Protein 5CCF (pdb70)

Sequence (446 aa):
KLALSPESRLAAAWDALIAQPARRWRRVAVGVNACVDVVISGVKLLQALGLSPGSGKDHAILHSRSDLEEAFLYFMGKGAAAERFFSDKETFHDIAQAASEFPGAQHYVGGNAALIGQRFAANTDLKVLLCGPIGPKLHELLDDNVFVPPESLQEEDEFHLILEYLAGEEWGPFKAPHANRFIFSHDLSNGAMNNMLEVFVSSLEEFQPDLVVLSGLHMMEGQSKELQRKRLLEVVTAISDIPTGIPVHLELASMTNRELMSSIVHQVFPAVASLGLNEQQELLFLSQSASGPHSSLSSWDGVPDVGMVSDILFWILKEHGRSENRSSDLTRIHFHTLVYHILATVDGHWANQLAAVAAGARVAGTQACATETIDTNRVSLRAPQEFTTSHLESGSRIVLNPDKPVVEWHREGITFHFTPVLVCKDPVRTVGLGDAISAEGLFYSEAR

GO terms:
  GO:0043843 ADP-specific glucokinase activity (F, IDA)
  GO:0006006 glucose metabolic process (P, IDA)

Secondary structure (DSSP, 8-state):
-PPPPHHHHHHHHHHHH----SS--SEEEEES--EEEEEEEHHHHHHHTTPPP------SSB-SHHHHHHHHHHHHHHT--EEEEB--HHHHHHHHHHHHHSTT-EEEEESHHHHHHHHHHTSTTSEEEE-S-B-HHHHHHS-TTEE--GGGB-SS--EEEEEEE-TT-EETTEE-SS-EEEEEE--HHHHTTTTHHHHHHHHHHH--SEEEEE-GGGGTTS-HHHHHHHHHHHHHHHHHSPTT--EEEE------HHHHHHHHHHTGGG-SEEEE-HHHHHHHHHHTT-TTTT--S--SSPPHHHHHHHHHHHHHHHS--TTT-----EEEEE-SSEEEEEEETTSEE-HHHHHHHHHHHHHHHHHT-SS--TTSEEE-S-SEEES-TTTT--EEE--TTS--EEEE-SSEEEEEEE-EEESS-S--TTHHHHHHHHHHHT-EE-

InterPro domains:
  IPR007666 ADP-specific phosphofructokinase/glucokinase [PF04587] (74-490)
  IPR007666 ADP-specific phosphofructokinase/glucokinase [PS51255] (52-496)
  IPR007666 ADP-specific phosphofructokinase/glucokinase [PTHR21208] (52-493)
  IPR029056 Ribokinase-like [G3DSA:3.40.1190.20] (150-493)
  IPR029056 Ribokinase-like [SSF53613] (67-491)

Solvent-accessible surface area: 19302 Å² total; per-residue (Å²): 254,171,106,124,44,61,30,21,82,2,10,63,20,0,98,93,64,20,62,72,4,96,161,136,30,169,68,0,0,0,0,4,3,0,6,0,12,0,15,7,30,0,8,112,0,0,90,59,36,67,42,90,51,42,70,33,119,62,36,90,72,0,109,38,80,59,20,0,12,41,0,0,1,73,22,0,37,112,4,33,55,13,100,48,75,0,40,58,129,121,28,15,82,74,0,1,84,34,0,18,126,56,114,71,12,97,51,64,17,0,16,21,0,0,37,1,0,49,63,1,0,61,37,115,135,3,86,0,1,0,0,0,2,0,1,86,53,0,78,126,50,6,49,140,51,9,84,8,6,98,128,1,67,63,152,92,19,20,38,24,0,16,0,79,4,125,68,35,35,108,19,57,118,32,116,1,67,110,60,45,82,0,22,0,11,31,21,100,21,6,8,14,3,74,23,3,99,37,2,47,90,18,12,156,163,27,117,10,36,0,4,0,8,0,0,1,12,66,0,51,80,78,66,148,105,47,15,125,120,24,2,103,39,2,45,73,8,27,87,111,21,98,141,75,47,10,3,0,0,5,3,20,78,11,107,47,134,92,3,0,48,39,0,15,148,52,0,0,42,19,0,17,0,0,0,0,36,23,110,4,0,11,36,6,0,64,30,54,100,3,37,13,35,120,45,99,74,34,143,63,67,8,60,1,0,27,0,0,2,0,0,20,42,2,3,81,88,45,0,101,39,167,111,92,99,1,63,0,5,0,0,0,0,13,10,142,15,0,1,0,0,0,8,25,64,70,56,27,27,46,9,65,4,0,0,0,1,0,0,59,7,4,0,16,67,3,3,73,42,175,100,27,49,47,125,60,6,21,28,117,7,44,105,82,8,51,7,4,117,114,83,127,35,61,155,31,96,19,66,19,85,116,10,14,9,84,20,117,32,118,42,3,10,0,12,0,0,2,2,0,25,6,108,80,65,100,55,64,94,14,32,21,8,4,7,0,1,12,0,1,17,25,1,8,27,169

Structure (mmCIF, N/CA/C/O backbone):
data_5CCF
#
_entry.id   5CCF
#
_cell.length_a   45.923
_cell.length_b   58.686
_cell.length_c   160.942
_cell.angle_alpha   90.00
_cell.angle_beta   90.00
_cell.angle_gamma   90.00
#
_symmetry.space_group_name_H-M   'P 21 21 21'
#
loop_
_entity.id
_entity.type
_entity.pdbx_description
1 polymer 'ADP-dependent glucokinase'
2 water water
#
loop_
_atom_site.group_PDB
_atom_site.id
_atom_site.type_symbol
_atom_site.label_atom_id
_atom_site.label_alt_id
_atom_site.label_comp_id
_atom_site.label_asym_id
_atom_site.label_entity_id
_atom_site.label_seq_id
_atom_site.pdbx_PDB_ins_code
_atom_site.Cartn_x
_atom_site.Cartn_y
_atom_site.Cartn_z
_atom_site.occupancy
_atom_site.B_iso_or_equiv
_atom_site.auth_seq_id
_atom_site.auth_comp_id
_atom_site.auth_asym_id
_atom_site.auth_atom_id
_atom_site.pdbx_PDB_model_num
ATOM 1 N N . LYS A 1 11 ? -10.939 -1.196 -57.665 1.00 60.55 48 LYS A N 1
ATOM 2 C CA . LYS A 1 11 ? -10.115 -0.833 -56.467 1.00 61.53 48 LYS A CA 1
ATOM 3 C C . LYS A 1 11 ? -9.227 0.396 -56.701 1.00 60.92 48 LYS A C 1
ATOM 4 O O . LYS A 1 11 ? -8.758 0.647 -57.818 1.00 62.33 48 LYS A O 1
ATOM 10 N N . LEU A 1 12 ? -9.023 1.158 -55.629 1.00 54.01 49 LEU A N 1
ATOM 11 C CA . LEU A 1 12 ? -8.059 2.260 -55.594 1.00 47.80 49 LEU A CA 1
ATOM 12 C C . LEU A 1 12 ? -6.815 1.772 -54.873 1.00 43.34 49 LEU A C 1
ATOM 13 O O . LEU A 1 12 ? -6.819 0.675 -54.306 1.00 36.86 49 LEU A O 1
ATOM 18 N N . ALA A 1 13 ? -5.762 2.584 -54.884 1.00 40.06 50 ALA A N 1
ATOM 19 C CA . ALA A 1 13 ? -4.500 2.222 -54.234 1.00 42.15 50 ALA A CA 1
ATOM 20 C C . ALA A 1 13 ? -4.627 2.283 -52.712 1.00 44.36 50 ALA A C 1
ATOM 21 O O . ALA A 1 13 ? -5.168 3.251 -52.167 1.00 44.02 50 ALA A O 1
ATOM 23 N N . LEU A 1 14 ? -4.130 1.245 -52.036 1.00 44.70 51 LEU A N 1
ATOM 24 C CA . LEU A 1 14 ? -4.084 1.215 -50.569 1.00 46.35 51 LEU A CA 1
ATOM 25 C C . LEU A 1 14 ? -2.906 2.044 -50.038 1.00 43.46 51 LEU A C 1
ATOM 26 O O . LEU A 1 14 ? -1.863 2.191 -50.714 1.00 44.26 51 LEU A O 1
ATOM 31 N N . SER A 1 15 ? -3.059 2.553 -48.817 1.00 37.96 52 SER A N 1
ATOM 32 C CA . SER A 1 15 ? -1.978 3.289 -48.167 1.00 38.50 52 SER A CA 1
ATOM 33 C C . SER A 1 15 ? -0.774 2.383 -47.863 1.00 37.91 52 SER A C 1
ATOM 34 O O . SER A 1 15 ? -0.938 1.164 -47.699 1.00 34.02 52 SER A O 1
ATOM 37 N N . PRO A 1 16 ? 0.435 2.972 -47.775 1.00 39.88 53 PRO A N 1
ATOM 38 C CA . PRO A 1 16 ? 1.621 2.237 -47.267 1.00 42.01 53 PRO A CA 1
ATOM 39 C C . PRO A 1 16 ? 1.361 1.479 -45.946 1.00 41.26 53 PRO A C 1
ATOM 40 O O . PRO A 1 16 ? 1.796 0.337 -45.786 1.00 42.29 53 PRO A O 1
ATOM 44 N N . GLU A 1 17 ? 0.611 2.117 -45.045 1.00 40.70 54 GLU A N 1
ATOM 45 C CA . GLU A 1 17 ? 0.245 1.559 -43.739 1.00 42.24 54 GLU A CA 1
ATOM 46 C C . GLU A 1 17 ? -0.663 0.336 -43.829 1.00 41.33 54 GLU A C 1
ATOM 47 O O . GLU A 1 17 ? -0.480 -0.620 -43.069 1.00 40.11 54 GLU A O 1
ATOM 53 N N . SER A 1 18 ? -1.650 0.374 -44.721 1.00 43.02 55 SER A N 1
ATOM 54 C CA . SER A 1 18 ? -2.532 -0.794 -44.958 1.00 46.11 55 SER A CA 1
ATOM 55 C C . SER A 1 18 ? -1.784 -1.928 -45.636 1.00 41.84 55 SER A C 1
ATOM 56 O O . SER A 1 18 ? -2.027 -3.105 -45.336 1.00 43.63 55 SER A O 1
ATOM 59 N N . ARG A 1 19 ? -0.901 -1.569 -46.563 1.00 39.68 56 ARG A N 1
ATOM 60 C CA . ARG A 1 19 ? -0.037 -2.546 -47.211 1.00 42.61 56 ARG A CA 1
ATOM 61 C C . ARG A 1 19 ? 0.871 -3.206 -46.182 1.00 40.34 56 ARG A C 1
ATOM 62 O O . ARG A 1 19 ? 0.997 -4.425 -46.149 1.00 39.34 56 ARG A O 1
ATOM 70 N N . LEU A 1 20 ? 1.465 -2.397 -45.309 1.00 43.46 57 LEU A N 1
ATOM 71 C CA . LEU A 1 20 ? 2.373 -2.922 -44.282 1.00 41.15 57 LEU A CA 1
ATOM 72 C C . LEU A 1 20 ? 1.708 -3.848 -43.252 1.00 39.20 57 LEU A C 1
ATOM 73 O O . LEU A 1 20 ? 2.277 -4.874 -42.876 1.00 36.40 57 LEU A O 1
ATOM 78 N N . ALA A 1 21 ? 0.520 -3.461 -42.795 1.00 39.54 58 ALA A N 1
ATOM 79 C CA . ALA A 1 21 ? -0.238 -4.223 -41.810 1.00 41.10 58 ALA A CA 1
ATOM 80 C C . ALA A 1 21 ? -0.772 -5.527 -42.391 1.00 41.82 58 ALA A C 1
ATOM 81 O O . ALA A 1 21 ? -0.944 -6.502 -41.660 1.00 46.16 58 ALA A O 1
ATOM 83 N N . ALA A 1 22 ? -1.040 -5.532 -43.695 1.00 41.79 59 ALA A N 1
ATOM 84 C CA . ALA A 1 22 ? -1.396 -6.755 -44.422 1.00 43.75 59 ALA A CA 1
ATOM 85 C C . ALA A 1 22 ? -0.209 -7.721 -44.548 1.00 42.87 59 ALA A C 1
ATOM 86 O O . ALA A 1 22 ? -0.393 -8.932 -44.453 1.00 38.47 59 ALA A O 1
ATOM 88 N N . ALA A 1 23 ? 0.999 -7.194 -44.761 1.00 41.59 60 ALA A N 1
ATOM 89 C CA . ALA A 1 23 ? 2.199 -8.048 -44.865 1.00 42.70 60 ALA A CA 1
ATOM 90 C C . ALA A 1 23 ? 2.589 -8.647 -43.504 1.00 46.36 60 ALA A C 1
ATOM 91 O O . ALA A 1 23 ? 3.074 -9.778 -43.424 1.00 42.35 60 ALA A O 1
ATOM 93 N N . TRP A 1 24 ? 2.381 -7.876 -42.436 1.00 45.64 61 TRP A N 1
ATOM 94 C CA . TRP A 1 24 ? 2.549 -8.396 -41.072 1.00 42.12 61 TRP A CA 1
ATOM 95 C C . TRP A 1 24 ? 1.600 -9.557 -40.804 1.00 43.40 61 TRP A C 1
ATOM 96 O O . TRP A 1 24 ? 2.047 -10.614 -40.362 1.00 43.67 61 TRP A O 1
ATOM 107 N N . ASP A 1 25 ? 0.311 -9.368 -41.085 1.00 45.19 62 ASP A N 1
ATOM 108 C CA . ASP A 1 25 ? -0.695 -10.415 -40.807 1.00 50.97 62 ASP A CA 1
ATOM 109 C C . ASP A 1 25 ? -0.401 -11.733 -41.513 1.00 47.98 62 ASP A C 1
ATOM 110 O O . ASP A 1 25 ? -0.732 -12.785 -40.984 1.00 50.79 62 ASP A O 1
ATOM 115 N N . ALA A 1 26 ? 0.233 -11.673 -42.683 1.00 46.84 63 ALA A N 1
ATOM 116 C CA . ALA A 1 26 ? 0.695 -12.885 -43.381 1.00 47.58 63 ALA A CA 1
ATOM 117 C C . ALA A 1 26 ? 1.971 -13.456 -42.779 1.00 45.93 63 ALA A C 1
ATOM 118 O O . ALA A 1 26 ? 2.118 -14.665 -42.708 1.00 44.72 63 ALA A O 1
ATOM 120 N N . LEU A 1 27 ? 2.907 -12.590 -42.390 1.00 45.03 64 LEU A N 1
ATOM 121 C CA . LEU A 1 27 ? 4.203 -13.016 -41.839 1.00 44.16 64 LEU A CA 1
ATOM 122 C C . LEU A 1 27 ? 4.139 -13.563 -40.406 1.00 40.55 64 LEU A C 1
ATOM 123 O O . LEU A 1 27 ? 4.907 -14.450 -40.056 1.00 38.22 64 LEU A O 1
ATOM 128 N N . ILE A 1 28 ? 3.280 -12.986 -39.568 1.00 39.51 65 ILE A N 1
ATOM 129 C CA . ILE A 1 28 ? 3.283 -13.282 -38.131 1.00 36.97 65 ILE A CA 1
ATOM 130 C C . ILE A 1 28 ? 2.595 -14.630 -37.825 1.00 41.30 65 ILE A C 1
ATOM 131 O O . ILE A 1 28 ? 1.424 -14.849 -38.188 1.00 36.59 65 ILE A O 1
ATOM 136 N N . ALA A 1 29 ? 3.344 -15.502 -37.139 1.00 40.00 66 ALA A N 1
ATOM 137 C CA . ALA A 1 29 ? 2.829 -16.764 -36.621 1.00 41.12 66 ALA A CA 1
ATOM 138 C C . ALA A 1 29 ? 3.662 -17.218 -35.415 1.00 40.85 66 ALA A C 1
ATOM 139 O O . ALA A 1 29 ? 4.887 -16.988 -35.369 1.00 43.29 66 ALA A O 1
ATOM 141 N N . GLN A 1 30 ? 3.006 -17.855 -34.439 1.00 38.01 67 GLN A N 1
ATOM 142 C CA . GLN A 1 30 ? 3.692 -18.371 -33.238 1.00 38.92 67 GLN A CA 1
ATOM 143 C C . GLN A 1 30 ? 4.819 -19.335 -33.606 1.00 36.64 67 GLN A C 1
ATOM 144 O O . GLN A 1 30 ? 4.776 -19.948 -34.665 1.00 36.91 67 GLN A O 1
ATOM 150 N N . PRO A 1 31 ? 5.846 -19.453 -32.746 1.00 36.05 68 PRO A N 1
ATOM 151 C CA . PRO A 1 31 ? 6.906 -20.407 -33.055 1.00 38.96 68 PRO A CA 1
ATOM 152 C C . PRO A 1 31 ? 6.439 -21.860 -32.924 1.00 39.73 68 PRO A C 1
ATOM 153 O O . PRO A 1 31 ? 5.362 -22.133 -32.359 1.00 34.17 68 PRO A O 1
ATOM 157 N N . ALA A 1 32 ? 7.273 -22.755 -33.456 1.00 43.86 69 ALA A N 1
ATOM 158 C CA . ALA A 1 32 ? 7.011 -24.201 -33.540 1.00 44.36 69 ALA A CA 1
ATOM 159 C C . ALA A 1 32 ? 6.923 -24.847 -32.167 1.00 46.07 69 ALA A C 1
ATOM 160 O O . ALA A 1 32 ? 6.051 -25.687 -31.921 1.00 49.40 69 ALA A O 1
ATOM 162 N N . ARG A 1 33 ? 7.858 -24.461 -31.299 1.00 46.26 70 ARG A N 1
ATOM 163 C CA . ARG A 1 33 ? 7.876 -24.863 -29.901 1.00 44.23 70 ARG A CA 1
ATOM 164 C C . ARG A 1 33 ? 7.496 -23.641 -29.061 1.00 41.27 70 ARG A C 1
ATOM 165 O O . ARG A 1 33 ? 8.145 -22.602 -29.186 1.00 41.31 70 ARG A O 1
ATOM 173 N N . ARG A 1 34 ? 6.446 -23.761 -28.239 1.00 37.10 71 ARG A N 1
ATOM 174 C CA . ARG A 1 34 ? 5.922 -22.639 -27.423 1.00 37.14 71 ARG A CA 1
ATOM 175 C C . ARG A 1 34 ? 6.223 -22.775 -25.937 1.00 35.39 71 ARG A C 1
ATOM 176 O O . ARG A 1 34 ? 6.185 -23.880 -25.367 1.00 36.43 71 ARG A O 1
ATOM 184 N N . TRP A 1 35 ? 6.471 -21.632 -25.302 1.00 31.32 72 TRP A N 1
ATOM 185 C CA . TRP A 1 35 ? 6.582 -21.545 -23.839 1.00 28.59 72 TRP A CA 1
ATOM 186 C C . TRP A 1 35 ? 5.274 -22.046 -23.218 1.00 27.51 72 TRP A C 1
ATOM 187 O O . TRP A 1 35 ? 4.214 -21.860 -23.790 1.00 26.45 72 TRP A O 1
ATOM 198 N N . ARG A 1 36 ? 5.371 -22.717 -22.079 1.00 30.76 73 ARG A N 1
ATOM 199 C CA . ARG A 1 36 ? 4.202 -23.048 -21.260 1.00 33.60 73 ARG A CA 1
ATOM 200 C C . ARG A 1 36 ? 4.048 -22.104 -20.066 1.00 31.05 73 ARG A C 1
ATOM 201 O O . ARG A 1 36 ? 2.932 -21.803 -19.651 1.00 29.68 73 ARG A O 1
ATOM 209 N N . ARG A 1 37 ? 5.177 -21.711 -19.475 1.00 29.89 74 ARG A N 1
ATOM 210 C CA . ARG A 1 37 ? 5.193 -21.006 -18.195 1.00 29.92 74 ARG A CA 1
ATOM 211 C C . ARG A 1 37 ? 6.287 -19.938 -18.198 1.00 29.54 74 ARG A C 1
ATOM 212 O O . ARG A 1 37 ? 7.455 -20.226 -18.494 1.00 30.49 74 ARG A O 1
ATOM 220 N N . VAL A 1 38 ? 5.911 -18.708 -17.870 1.00 29.07 75 VAL A N 1
ATOM 221 C CA . VAL A 1 38 ? 6.858 -17.603 -17.802 1.00 27.31 75 VAL A CA 1
ATOM 222 C C . VAL A 1 38 ? 6.754 -16.981 -16.405 1.00 25.99 75 VAL A C 1
ATOM 223 O O . VAL A 1 38 ? 5.648 -16.796 -15.888 1.00 25.64 75 VAL A O 1
ATOM 227 N N . ALA A 1 39 ? 7.901 -16.716 -15.776 1.00 24.53 76 ALA A N 1
ATOM 228 C CA . ALA A 1 39 ? 7.935 -15.985 -14.495 1.00 23.76 76 ALA A CA 1
ATOM 229 C C . ALA A 1 39 ? 8.513 -14.588 -14.695 1.00 22.92 76 ALA A C 1
ATOM 230 O O . ALA A 1 39 ? 9.546 -14.420 -15.382 1.00 22.53 76 ALA A O 1
ATOM 232 N N . VAL A 1 40 ? 7.855 -13.606 -14.077 1.00 22.21 77 VAL A N 1
ATOM 233 C CA . VAL A 1 40 ? 8.160 -12.176 -14.287 1.00 20.85 77 VAL A CA 1
ATOM 234 C C . VAL A 1 40 ? 8.222 -11.459 -12.946 1.00 20.00 77 VAL A C 1
ATOM 235 O O . VAL A 1 40 ? 7.402 -11.709 -12.060 1.00 18.94 77 VAL A O 1
ATOM 239 N N . GLY A 1 41 ? 9.241 -10.617 -12.781 1.00 20.28 78 GLY A N 1
ATOM 240 C CA . GLY A 1 41 ? 9.347 -9.739 -11.621 1.00 21.24 78 GLY A CA 1
ATOM 241 C C . GLY A 1 41 ? 10.379 -8.653 -11.869 1.00 22.01 78 GLY A C 1
ATOM 242 O O . GLY A 1 41 ? 11.070 -8.703 -12.872 1.00 23.03 78 GLY A O 1
ATOM 243 N N . VAL A 1 42 ? 10.502 -7.651 -11.002 1.00 23.53 79 VAL A N 1
ATOM 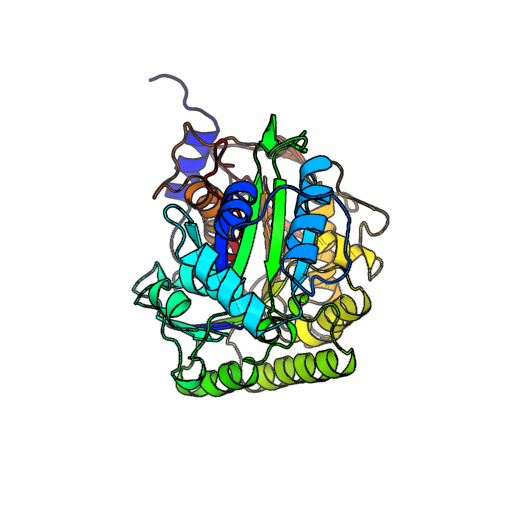244 C CA . VAL A 1 42 ? 9.756 -7.520 -9.744 1.00 23.32 79 VAL A CA 1
ATOM 245 C C . VAL A 1 42 ? 9.076 -6.161 -9.500 1.00 22.96 79 VAL A C 1
ATOM 246 O O . VAL A 1 42 ? 8.502 -5.951 -8.443 1.00 22.82 79 VAL A O 1
ATOM 250 N N . ASN A 1 43 ? 9.122 -5.233 -10.447 1.00 22.31 80 ASN A N 1
ATOM 251 C CA . ASN A 1 43 ? 8.477 -3.942 -10.197 1.00 22.17 80 ASN A CA 1
ATOM 252 C C . ASN A 1 43 ? 7.023 -3.892 -10.655 1.00 20.78 80 ASN A C 1
ATOM 253 O O . ASN A 1 43 ? 6.670 -4.412 -11.706 1.00 21.94 80 ASN A O 1
ATOM 258 N N . ALA A 1 44 ? 6.194 -3.278 -9.818 1.00 19.82 81 ALA A N 1
ATOM 259 C CA . ALA A 1 44 ? 4.763 -3.249 -10.000 1.00 19.36 81 ALA A CA 1
ATOM 260 C C . ALA A 1 44 ? 4.113 -2.167 -9.123 1.00 18.16 81 ALA A C 1
ATOM 261 O O . ALA A 1 44 ? 4.523 -1.936 -7.994 1.00 18.31 81 ALA A O 1
ATOM 263 N N . CYS A 1 45 ? 3.095 -1.513 -9.651 1.00 18.08 82 CYS A N 1
ATOM 264 C CA . CYS A 1 45 ? 2.394 -0.452 -8.925 1.00 17.52 82 CYS A CA 1
ATOM 265 C C . CYS A 1 45 ? 1.065 -0.176 -9.581 1.00 17.04 82 CYS A C 1
ATOM 266 O O . CYS A 1 45 ? 0.730 -0.796 -10.578 1.00 16.28 82 CYS A O 1
ATOM 269 N N . VAL A 1 46 ? 0.306 0.762 -9.014 1.00 17.84 83 VAL A N 1
ATOM 270 C CA . VAL A 1 46 ? -0.914 1.254 -9.642 1.00 18.02 83 VAL A CA 1
ATOM 271 C C . VAL A 1 46 ? -0.720 2.730 -9.978 1.00 18.28 83 VAL A C 1
ATOM 272 O O . VAL A 1 46 ? -0.457 3.543 -9.093 1.00 18.19 83 VAL A O 1
ATOM 276 N N . ASP A 1 47 ? -0.844 3.057 -11.265 1.00 18.25 84 ASP A N 1
ATOM 277 C CA . ASP A 1 47 ? -0.830 4.421 -11.728 1.00 18.34 84 ASP A CA 1
ATOM 278 C C . ASP A 1 47 ? -2.252 4.942 -11.671 1.00 19.39 84 ASP A C 1
ATOM 279 O O . ASP A 1 47 ? -3.180 4.319 -12.214 1.00 19.05 84 ASP A O 1
ATOM 284 N N . VAL A 1 48 ? -2.405 6.090 -11.017 1.00 19.40 85 VAL A N 1
ATOM 285 C CA . VAL A 1 48 ? -3.666 6.786 -10.929 1.00 19.23 85 VAL A CA 1
ATOM 286 C C . VAL A 1 48 ? -3.473 8.088 -11.693 1.00 19.81 85 VAL A C 1
ATOM 287 O O . VAL A 1 48 ? -2.665 8.925 -11.277 1.00 19.22 85 VAL A O 1
ATOM 291 N N . VAL A 1 49 ? -4.201 8.248 -12.801 1.00 20.17 86 VAL A N 1
ATOM 292 C CA . VAL A 1 49 ? -4.076 9.429 -13.656 1.00 20.30 86 VAL A CA 1
ATOM 293 C C . VAL A 1 49 ? -5.289 10.306 -13.368 1.00 20.19 86 VAL A C 1
ATOM 294 O O . VAL A 1 49 ? -6.424 9.850 -13.460 1.00 19.93 86 VAL A O 1
ATOM 298 N N . ILE A 1 50 ? -5.025 11.559 -13.019 1.00 19.54 87 ILE A N 1
ATOM 299 C CA . ILE A 1 50 ? -6.038 12.466 -12.484 1.00 19.35 87 ILE A CA 1
ATOM 300 C C . ILE A 1 50 ? -5.663 13.886 -12.850 1.00 18.76 87 ILE A C 1
ATOM 301 O O . ILE A 1 50 ? -4.469 14.214 -12.911 1.00 18.04 87 ILE A O 1
ATOM 306 N N . SER A 1 51 ? -6.664 14.737 -13.071 1.00 19.22 88 SER A N 1
ATOM 307 C CA . SER A 1 51 ? -6.414 16.189 -13.202 1.00 18.93 88 SER A CA 1
ATOM 308 C C . SER A 1 51 ? -5.837 16.713 -11.895 1.00 18.43 88 SER A C 1
ATOM 309 O O . SER A 1 51 ? -6.447 16.580 -10.823 1.00 18.83 88 SER A O 1
ATOM 312 N N . GLY A 1 52 ? -4.661 17.312 -11.977 1.00 18.11 89 GLY A N 1
ATOM 313 C CA . GLY A 1 52 ? -4.006 17.834 -10.797 1.00 17.94 89 GLY A CA 1
ATOM 314 C C . GLY A 1 52 ? -4.790 18.933 -10.094 1.00 17.81 89 GLY A C 1
ATOM 315 O O . GLY A 1 52 ? -4.914 18.908 -8.874 1.00 16.97 89 GLY A O 1
ATOM 316 N N . VAL A 1 53 ? -5.304 19.887 -10.864 1.00 18.64 90 VAL A N 1
ATOM 317 C CA . VAL A 1 53 ? -6.125 20.974 -10.308 1.00 19.39 90 VAL A CA 1
ATOM 318 C C . VAL A 1 53 ? -7.343 20.376 -9.580 1.00 19.93 90 VAL A C 1
ATOM 319 O O . VAL A 1 53 ? -7.606 20.710 -8.427 1.00 19.76 90 VAL A O 1
ATOM 323 N N . LYS A 1 54 ? -8.036 19.438 -10.217 1.00 20.96 91 LYS A N 1
ATOM 324 C CA . LYS A 1 54 ? -9.193 18.803 -9.581 1.00 20.69 91 LYS A CA 1
ATOM 325 C C . LYS A 1 54 ? -8.847 18.102 -8.274 1.00 18.83 91 LYS A C 1
ATOM 326 O O . LYS A 1 54 ? -9.577 18.243 -7.293 1.00 17.85 91 LYS A O 1
ATOM 332 N N . LEU A 1 55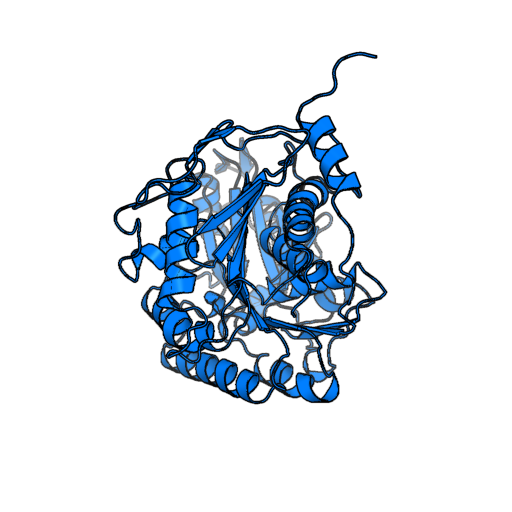 ? -7.694 17.425 -8.227 1.00 18.09 92 LEU A N 1
ATOM 333 C CA . LEU A 1 55 ? -7.312 16.700 -7.016 1.00 17.49 92 LEU A CA 1
ATOM 334 C C . LEU A 1 55 ? -7.056 17.661 -5.891 1.00 16.78 92 LEU A C 1
ATOM 335 O O . LEU A 1 55 ? -7.556 17.511 -4.801 1.00 16.56 92 LEU A O 1
ATOM 340 N N . LEU A 1 56 ? -6.267 18.673 -6.174 1.00 16.61 93 LEU A N 1
ATOM 341 C CA . LEU A 1 56 ? -5.919 19.638 -5.160 1.00 16.35 93 LEU A CA 1
ATOM 342 C C . LEU A 1 56 ? -7.191 20.338 -4.655 1.00 16.56 93 LEU A C 1
ATOM 343 O O . LEU A 1 56 ? -7.393 20.508 -3.435 1.00 15.87 93 LEU A O 1
ATOM 348 N N . GLN A 1 57 ? -8.066 20.701 -5.585 1.00 17.22 94 GLN A N 1
ATOM 349 C CA . GLN A 1 57 ? -9.352 21.274 -5.189 1.00 18.44 94 GLN A CA 1
ATOM 350 C C . GLN A 1 57 ? -10.092 20.279 -4.307 1.00 17.97 94 GLN A C 1
ATOM 351 O O . GLN A 1 57 ? -10.588 20.650 -3.267 1.00 18.03 94 GLN A O 1
ATOM 357 N N . ALA A 1 58 ? -10.072 19.001 -4.692 1.00 17.95 95 ALA A N 1
ATOM 358 C CA . ALA A 1 58 ? -10.764 17.954 -3.941 1.00 18.12 95 ALA A CA 1
ATOM 359 C C . ALA A 1 58 ? -10.195 17.722 -2.546 1.00 18.48 95 ALA A C 1
ATOM 360 O O . ALA A 1 58 ? -10.907 17.242 -1.692 1.00 18.60 95 ALA A O 1
ATOM 362 N N . LEU A 1 59 ? -8.925 18.082 -2.315 1.00 18.03 96 LEU A N 1
ATOM 363 C CA . LEU A 1 59 ? -8.325 18.053 -0.983 1.00 18.21 96 LEU A CA 1
ATOM 364 C C . LEU A 1 59 ? -8.709 19.264 -0.141 1.00 18.32 96 LEU A C 1
ATOM 365 O O . LEU A 1 59 ? -8.340 19.358 1.017 1.00 18.80 96 LEU A O 1
ATOM 370 N N . GLY A 1 60 ? -9.476 20.183 -0.708 1.00 18.68 97 GLY A N 1
ATOM 371 C CA . GLY A 1 60 ? -9.912 21.373 -0.003 1.00 19.05 97 GLY A CA 1
ATOM 372 C C . GLY A 1 60 ? -8.883 22.491 -0.028 1.00 18.39 97 GLY A C 1
ATOM 373 O O . GLY A 1 60 ? -8.865 23.329 0.857 1.00 19.04 97 GLY A O 1
ATOM 374 N N . LEU A 1 61 ? -8.065 22.544 -1.065 1.00 18.54 98 LEU A N 1
ATOM 375 C CA . LEU A 1 61 ? -6.972 23.525 -1.129 1.00 19.31 98 LEU A CA 1
ATOM 376 C C . LEU A 1 61 ? -7.371 24.704 -2.005 1.00 20.86 98 LEU A C 1
ATOM 377 O O . LEU A 1 61 ? -7.908 24.497 -3.086 1.00 20.85 98 LEU A O 1
ATOM 382 N N . SER A 1 62 ? -7.115 25.924 -1.534 1.00 22.21 99 SER A N 1
ATOM 383 C CA . SER A 1 62 ? -7.245 27.123 -2.358 1.00 23.67 99 SER A CA 1
ATOM 384 C C . SER A 1 62 ? -5.912 27.329 -3.064 1.00 25.31 99 SER A C 1
ATOM 385 O O . SER A 1 62 ? -4.890 26.811 -2.594 1.00 26.71 99 SER A O 1
ATOM 388 N N . PRO A 1 63 ? -5.905 28.057 -4.201 1.00 26.09 100 PRO A N 1
ATOM 389 C CA . PRO A 1 63 ? -4.627 28.215 -4.909 1.00 25.36 100 PRO A CA 1
ATOM 390 C C . PRO A 1 63 ? -3.647 29.085 -4.128 1.00 25.06 100 PRO A C 1
ATOM 391 O O . PRO A 1 63 ? -3.987 30.190 -3.722 1.00 25.52 100 PRO A O 1
ATOM 395 N N . GLY A 1 64 ? -2.452 28.567 -3.885 1.00 24.81 101 GLY A N 1
ATOM 396 C CA . GLY A 1 64 ? -1.412 29.311 -3.170 1.00 26.68 101 GLY A CA 1
ATOM 397 C C . GLY A 1 64 ? -0.420 29.909 -4.151 1.00 28.19 101 GLY A C 1
ATOM 398 O O . GLY A 1 64 ? -0.818 30.620 -5.062 1.00 29.02 101 GLY A O 1
ATOM 399 N N . SER A 1 65 ? 0.867 29.623 -3.947 1.00 28.95 102 SER A N 1
ATOM 400 C CA . SER A 1 65 ? 1.952 30.095 -4.805 1.00 26.50 102 SER A CA 1
ATOM 401 C C . SER A 1 65 ? 2.636 28.939 -5.431 1.00 25.28 102 SER A C 1
ATOM 402 O O . SER A 1 65 ? 2.697 27.842 -4.840 1.00 27.95 102 SER A O 1
ATOM 405 N N . GLY A 1 66 ? 3.192 29.168 -6.613 1.00 23.00 103 GLY A N 1
ATOM 406 C CA . GLY A 1 66 ? 4.044 28.179 -7.243 1.00 23.04 103 GLY A CA 1
ATOM 407 C C . GLY A 1 66 ? 5.397 28.277 -6.550 1.00 22.32 103 GLY A C 1
ATOM 408 O O . GLY A 1 66 ? 5.953 29.388 -6.390 1.00 20.67 103 GLY A O 1
ATOM 409 N N . LYS A 1 67 ? 5.919 27.136 -6.117 1.00 19.20 104 LYS A N 1
ATOM 410 C CA . LYS A 1 67 ? 7.215 27.086 -5.465 1.00 18.45 104 LYS A CA 1
ATOM 411 C C . LYS A 1 67 ? 7.743 25.666 -5.468 1.00 18.43 104 LYS A C 1
ATOM 412 O O . LYS A 1 67 ? 7.067 24.763 -4.991 1.00 16.44 104 LYS A O 1
ATOM 418 N N . ASP A 1 68 ? 8.961 25.484 -5.964 1.00 18.46 105 ASP A N 1
ATOM 419 C CA . ASP A 1 68 ? 9.538 24.145 -6.063 1.00 19.02 105 ASP A CA 1
ATOM 420 C C . ASP A 1 68 ? 9.918 23.655 -4.679 1.00 18.46 105 ASP A C 1
ATOM 421 O O . ASP A 1 68 ? 10.256 24.451 -3.817 1.00 18.38 105 ASP A O 1
ATOM 426 N N . HIS A 1 69 ? 9.804 22.337 -4.484 1.00 18.76 106 HIS A N 1
ATOM 427 C CA . HIS A 1 69 ? 10.283 21.646 -3.297 1.00 17.97 106 HIS A CA 1
ATOM 428 C C . HIS A 1 69 ? 10.944 20.358 -3.720 1.00 18.10 106 HIS A C 1
ATOM 429 O O . HIS A 1 69 ? 10.329 19.547 -4.412 1.00 17.28 106 HIS A O 1
ATOM 436 N N . ALA A 1 70 ? 12.191 20.165 -3.287 1.00 18.57 107 ALA A N 1
ATOM 437 C CA . ALA A 1 70 ? 12.946 18.937 -3.602 1.00 18.80 107 ALA A CA 1
ATOM 438 C C . ALA A 1 70 ? 12.282 17.628 -3.124 1.00 18.07 107 ALA A C 1
ATOM 439 O O . ALA A 1 70 ? 12.286 16.643 -3.842 1.00 19.43 107 ALA A O 1
ATOM 441 N N . ILE A 1 71 ? 11.757 17.635 -1.900 1.00 17.70 108 ILE A N 1
ATOM 442 C CA . ILE A 1 71 ? 10.955 16.559 -1.343 1.00 16.76 108 ILE A CA 1
ATOM 443 C C . ILE A 1 71 ? 9.598 17.173 -0.930 1.00 16.40 108 ILE A C 1
ATOM 444 O O . ILE A 1 71 ? 9.544 18.283 -0.423 1.00 16.10 108 ILE A O 1
ATOM 449 N N . LEU A 1 72 ? 8.509 16.437 -1.147 1.00 15.70 109 LEU A N 1
ATOM 450 C CA . LEU A 1 72 ? 7.181 16.867 -0.671 1.00 15.24 109 LEU A CA 1
ATOM 451 C C . LEU A 1 72 ? 6.919 16.251 0.689 1.00 15.18 109 LEU A C 1
ATOM 452 O O . LEU A 1 72 ? 6.781 15.049 0.804 1.00 15.48 109 LEU A O 1
ATOM 457 N N . HIS A 1 73 ? 6.853 17.067 1.724 1.00 15.38 110 HIS A N 1
ATOM 458 C CA . HIS A 1 73 ? 6.550 16.580 3.065 1.00 16.05 110 HIS A CA 1
ATOM 459 C C . HIS A 1 73 ? 5.082 16.701 3.438 1.00 16.70 110 HIS A C 1
ATOM 460 O O . HIS A 1 73 ? 4.675 16.150 4.447 1.00 17.21 110 HIS A O 1
ATOM 467 N N . SER A 1 74 ? 4.297 17.404 2.623 1.00 17.04 111 SER A N 1
ATOM 468 C CA . SER A 1 74 ? 2.980 17.879 3.033 1.00 17.09 111 SER A CA 1
ATOM 469 C C . SER A 1 74 ? 2.111 18.218 1.842 1.00 17.15 111 SER A C 1
ATOM 470 O O . SER A 1 74 ? 2.609 18.351 0.717 1.00 16.09 111 SER A O 1
ATOM 473 N N . ARG A 1 75 ? 0.802 18.318 2.096 1.00 18.41 112 ARG A N 1
ATOM 474 C CA . ARG A 1 75 ? -0.149 18.865 1.105 1.00 19.65 112 ARG A CA 1
ATOM 475 C C . ARG A 1 75 ? 0.274 20.240 0.547 1.00 17.14 112 ARG A C 1
ATOM 476 O O . ARG A 1 75 ? 0.139 20.503 -0.655 1.00 16.27 112 ARG A O 1
ATOM 484 N N . SER A 1 76 ? 0.790 21.083 1.422 1.00 16.24 113 SER A N 1
ATOM 485 C CA . SER A 1 76 ? 1.339 22.419 1.032 1.00 15.98 113 SER A CA 1
ATOM 486 C C . SER A 1 76 ? 2.445 22.260 0.001 1.00 15.45 113 SER A C 1
ATOM 487 O O . SER A 1 76 ? 2.365 22.829 -1.100 1.00 15.03 113 SER A O 1
ATOM 490 N N . ASP A 1 77 ? 3.441 21.433 0.339 1.00 15.06 114 ASP A N 1
ATOM 491 C CA . ASP A 1 77 ? 4.559 21.191 -0.548 1.00 14.90 114 ASP A CA 1
ATOM 492 C C . ASP A 1 77 ? 4.067 20.690 -1.886 1.00 14.55 114 ASP A C 1
ATOM 493 O O . ASP A 1 77 ? 4.531 21.149 -2.915 1.00 14.42 114 ASP A O 1
ATOM 498 N N . LEU A 1 78 ? 3.130 19.738 -1.865 1.00 14.56 115 LEU A N 1
ATOM 499 C CA . LEU A 1 78 ? 2.554 19.176 -3.089 1.00 14.22 115 LEU A CA 1
ATOM 500 C C . LEU A 1 78 ? 1.908 20.276 -3.919 1.00 14.13 115 LEU A C 1
ATOM 501 O O . LEU A 1 78 ? 2.174 20.428 -5.098 1.00 13.77 115 LEU A O 1
ATOM 506 N N . GLU A 1 79 ? 1.013 21.024 -3.299 1.00 14.87 116 GLU A N 1
ATOM 507 C CA . GLU A 1 79 ? 0.350 22.114 -4.016 1.00 15.77 116 GLU A CA 1
ATOM 508 C C . GLU A 1 79 ? 1.369 23.082 -4.619 1.00 15.59 116 GLU A C 1
ATOM 509 O O . GLU A 1 79 ? 1.317 23.410 -5.802 1.00 15.30 116 GLU A O 1
ATOM 515 N N . GLU A 1 80 ? 2.306 23.509 -3.790 1.00 15.77 117 GLU A N 1
ATOM 516 C CA . GLU A 1 80 ? 3.317 24.497 -4.224 1.00 15.94 117 GLU A CA 1
ATOM 517 C C . GLU A 1 80 ? 4.221 24.023 -5.366 1.00 15.50 117 GLU A C 1
ATOM 518 O O . GLU A 1 80 ? 4.399 24.753 -6.326 1.00 15.18 117 GLU A O 1
ATOM 524 N N . ALA A 1 81 ? 4.734 22.787 -5.310 1.00 15.03 118 ALA A N 1
ATOM 525 C CA . ALA A 1 81 ? 5.524 22.263 -6.424 1.00 15.04 118 ALA A CA 1
ATOM 526 C C . ALA A 1 81 ? 4.687 21.998 -7.653 1.00 15.49 118 ALA A C 1
ATOM 527 O O . ALA A 1 81 ? 5.125 22.267 -8.765 1.00 15.47 118 ALA A O 1
ATOM 529 N N . PHE A 1 82 ? 3.469 21.471 -7.477 1.00 16.19 119 PHE A N 1
ATOM 530 C CA . PHE A 1 82 ? 2.571 21.262 -8.624 1.00 16.31 119 PHE A CA 1
ATOM 531 C C . PHE A 1 82 ? 2.324 22.582 -9.358 1.00 17.27 119 PHE A C 1
ATOM 532 O O . PHE A 1 82 ? 2.452 22.683 -10.584 1.00 18.39 119 PHE A O 1
ATOM 540 N N . LEU A 1 83 ? 1.949 23.597 -8.613 1.00 18.00 120 LEU A N 1
ATOM 541 C CA . LEU A 1 83 ? 1.685 24.918 -9.223 1.00 19.17 120 LEU A CA 1
ATOM 542 C C . LEU A 1 83 ? 2.924 25.449 -9.951 1.00 19.54 120 LEU A C 1
ATOM 543 O O . LEU A 1 83 ? 2.805 25.994 -11.042 1.00 19.83 120 LEU A O 1
ATOM 548 N N . TYR A 1 84 ? 4.106 25.223 -9.373 1.00 19.85 121 TYR A N 1
ATOM 549 C CA . TYR A 1 84 ? 5.377 25.630 -9.990 1.00 20.90 121 TYR A CA 1
ATOM 550 C C . TYR A 1 84 ? 5.564 25.003 -11.373 1.00 21.63 121 TYR A C 1
ATOM 551 O O . TYR A 1 84 ? 5.850 25.695 -12.332 1.00 21.63 121 TYR A O 1
ATOM 560 N N . PHE A 1 85 ? 5.392 23.683 -11.471 1.00 22.25 122 PHE A N 1
ATOM 561 C CA . PHE A 1 85 ? 5.550 22.991 -12.749 1.00 21.61 122 PHE A CA 1
ATOM 562 C C . PHE A 1 85 ? 4.381 23.231 -13.700 1.00 22.04 122 PHE A C 1
ATOM 563 O O . PHE A 1 85 ? 4.585 23.347 -14.906 1.00 21.93 122 PHE A O 1
ATOM 571 N N . MET A 1 86 ? 3.168 23.334 -13.167 1.00 23.03 123 MET A N 1
ATOM 572 C CA . MET A 1 86 ? 1.985 23.687 -13.991 1.00 24.12 123 MET A CA 1
ATOM 573 C C . MET A 1 86 ? 2.197 25.042 -14.673 1.00 23.82 123 MET A C 1
ATOM 574 O O . MET A 1 86 ? 1.848 25.214 -15.836 1.00 24.79 123 MET A O 1
ATOM 579 N N . GLY A 1 87 ? 2.800 25.981 -13.954 1.00 24.06 124 GLY A N 1
ATOM 580 C CA . GLY A 1 87 ? 3.134 27.301 -14.516 1.00 25.29 124 GLY A CA 1
ATOM 581 C C . GLY A 1 87 ? 4.145 27.233 -15.644 1.00 26.61 124 GLY A C 1
ATOM 582 O O . GLY A 1 87 ? 4.081 28.017 -16.572 1.00 29.01 124 GLY A O 1
ATOM 583 N N . LYS A 1 88 ? 5.081 26.287 -15.560 1.00 27.20 125 LYS A N 1
ATOM 584 C CA . LYS A 1 88 ? 6.057 26.077 -16.620 1.00 27.26 125 LYS A CA 1
ATOM 585 C C . LYS A 1 88 ? 5.554 25.186 -17.750 1.00 26.80 125 LYS A C 1
ATOM 586 O O . LYS A 1 88 ? 6.147 25.183 -18.822 1.00 27.31 125 LYS A O 1
ATOM 592 N N . GLY A 1 89 ? 4.464 24.446 -17.528 1.00 26.79 126 GLY A N 1
ATOM 593 C CA . GLY A 1 89 ? 4.007 23.422 -18.466 1.00 25.02 126 GLY A CA 1
ATOM 594 C C . GLY A 1 89 ? 5.015 22.281 -18.544 1.00 24.42 126 GLY A C 1
ATOM 595 O O . GLY A 1 89 ? 5.128 21.639 -19.586 1.00 24.29 126 GLY A O 1
ATOM 596 N N . ALA A 1 90 ? 5.727 22.023 -17.439 1.00 23.33 127 ALA A N 1
ATOM 597 C CA . ALA A 1 90 ? 6.875 21.103 -17.424 1.00 23.25 127 ALA A CA 1
ATOM 598 C C . ALA A 1 90 ? 6.624 19.836 -16.603 1.00 23.61 127 ALA A C 1
ATOM 599 O O . ALA A 1 90 ? 5.817 19.809 -15.688 1.00 23.79 127 ALA A O 1
ATOM 601 N N . ALA A 1 91 ? 7.354 18.788 -16.955 1.00 24.36 128 ALA A N 1
ATOM 602 C CA . ALA A 1 91 ? 7.275 17.523 -16.282 1.00 23.70 128 ALA A CA 1
ATOM 603 C C . ALA A 1 91 ? 8.097 17.584 -15.014 1.00 24.60 128 ALA A C 1
ATOM 604 O O . ALA A 1 91 ? 9.131 18.238 -14.963 1.00 27.28 128 ALA A O 1
ATOM 606 N N . ALA A 1 92 ? 7.638 16.883 -13.987 1.00 24.38 129 ALA A N 1
ATOM 607 C CA . ALA A 1 92 ? 8.469 16.605 -12.830 1.00 23.92 129 ALA A CA 1
ATOM 608 C C . ALA A 1 92 ? 7.989 15.375 -12.101 1.00 22.42 129 ALA A C 1
ATOM 609 O O . ALA A 1 92 ? 6.863 14.903 -12.290 1.00 21.20 129 ALA A O 1
ATOM 611 N N . GLU A 1 93 ? 8.868 14.879 -11.247 1.00 21.92 130 GLU A N 1
ATOM 612 C CA . GLU A 1 93 ? 8.548 13.790 -10.380 1.00 21.63 130 GLU A CA 1
ATOM 613 C C . GLU A 1 93 ? 9.155 14.002 -9.004 1.00 20.15 130 GLU A C 1
ATOM 614 O O . GLU A 1 93 ? 10.277 14.507 -8.878 1.00 20.30 130 GLU A O 1
ATOM 620 N N . ARG A 1 94 ? 8.393 13.635 -7.975 1.00 18.48 131 ARG A N 1
ATOM 621 C CA . ARG A 1 94 ? 8.800 13.825 -6.605 1.00 17.40 131 ARG A CA 1
ATOM 622 C C . ARG A 1 94 ? 8.491 12.611 -5.728 1.00 17.97 131 ARG A C 1
ATOM 623 O O . ARG A 1 94 ? 7.630 11.785 -6.037 1.00 19.04 131 ARG A O 1
ATOM 631 N N . PHE A 1 95 ? 9.230 12.524 -4.633 1.00 16.91 132 PHE A N 1
ATOM 632 C CA . PHE A 1 95 ? 8.944 11.637 -3.525 1.00 16.60 132 PHE A CA 1
ATOM 633 C C . PHE A 1 95 ? 8.152 12.432 -2.492 1.00 16.31 132 PHE A C 1
ATOM 634 O O . PHE A 1 95 ? 8.466 13.591 -2.227 1.00 15.81 132 PHE A O 1
ATOM 642 N N . PHE A 1 96 ? 7.112 11.801 -1.938 1.00 15.88 133 PHE A N 1
ATOM 643 C CA . PHE A 1 96 ? 6.301 12.364 -0.885 1.00 15.34 133 PHE A CA 1
ATOM 644 C C . PHE A 1 96 ? 6.623 11.602 0.381 1.00 15.72 133 PHE A C 1
ATOM 645 O O . PHE A 1 96 ? 6.446 10.368 0.422 1.00 16.27 133 PHE A O 1
ATOM 653 N N . SER A 1 97 ? 7.056 12.321 1.419 1.00 15.94 134 SER A N 1
ATOM 654 C CA . SER A 1 97 ? 7.777 11.710 2.544 1.00 16.61 134 SER A CA 1
ATOM 655 C C . SER A 1 97 ? 6.893 11.207 3.668 1.00 16.94 134 SER A C 1
ATOM 656 O O . SER A 1 97 ? 7.235 10.220 4.322 1.00 18.09 134 SER A O 1
ATOM 659 N N . ASP A 1 98 ? 5.753 11.845 3.875 1.00 16.31 135 ASP A N 1
ATOM 660 C CA . ASP A 1 98 ? 4.849 11.460 4.928 1.00 17.65 135 ASP A CA 1
ATOM 661 C C . ASP A 1 98 ? 3.979 10.260 4.486 1.00 18.59 135 ASP A C 1
ATOM 662 O O . ASP A 1 98 ? 3.078 10.381 3.653 1.00 18.22 135 ASP A O 1
ATOM 667 N N . LYS A 1 99 ? 4.270 9.098 5.049 1.00 19.67 136 LYS A N 1
ATOM 668 C CA . LYS A 1 99 ? 3.614 7.861 4.640 1.00 21.92 136 LYS A CA 1
ATOM 669 C C . LYS A 1 99 ? 2.083 7.926 4.803 1.00 21.49 136 LYS A C 1
ATOM 670 O O . LYS A 1 99 ? 1.357 7.621 3.858 1.00 19.94 136 LYS A O 1
ATOM 676 N N . GLU A 1 100 ? 1.617 8.346 5.980 1.00 23.56 137 GLU A N 1
ATOM 677 C CA . GLU A 1 100 ? 0.190 8.308 6.303 1.00 25.35 137 GLU A CA 1
ATOM 678 C C . GLU A 1 100 ? -0.533 9.343 5.466 1.00 21.16 137 GLU A C 1
ATOM 679 O O . GLU A 1 100 ? -1.564 9.034 4.898 1.00 19.29 137 GLU A O 1
ATOM 685 N N . THR A 1 101 ? 0.020 10.561 5.376 1.00 18.54 138 THR A N 1
ATOM 686 C CA . THR A 1 101 ? -0.577 11.610 4.554 1.00 17.55 138 THR A CA 1
ATOM 687 C C . THR A 1 101 ? -0.661 11.195 3.106 1.00 16.62 138 THR A C 1
ATOM 688 O O . THR A 1 101 ? -1.688 11.424 2.462 1.00 16.22 138 THR A O 1
ATOM 692 N N . PHE A 1 102 ? 0.408 10.582 2.595 1.00 16.08 139 PHE A N 1
ATOM 693 C CA . PHE A 1 102 ? 0.368 10.025 1.249 1.00 15.76 139 PHE A CA 1
ATOM 694 C C . PHE A 1 102 ? -0.745 8.979 1.043 1.00 16.25 139 PHE A C 1
ATOM 695 O O . PHE A 1 102 ? -1.376 8.950 -0.009 1.00 16.17 139 PHE A O 1
ATOM 703 N N . HIS A 1 103 ? -0.939 8.101 2.017 1.00 16.98 140 HIS A N 1
ATOM 704 C CA . HIS A 1 103 ? -2.016 7.080 1.928 1.00 18.18 140 HIS A CA 1
ATOM 705 C C . HIS A 1 103 ? -3.384 7.777 1.732 1.00 17.95 140 HIS A C 1
ATOM 706 O O . HIS A 1 103 ? -4.153 7.400 0.862 1.00 18.84 140 HIS A O 1
ATOM 713 N N . ASP A 1 104 ? -3.644 8.823 2.510 1.00 17.85 141 ASP A N 1
ATOM 714 C CA . ASP A 1 104 ? -4.899 9.601 2.394 1.00 17.88 141 ASP A CA 1
ATOM 715 C C . ASP A 1 104 ? -5.050 10.363 1.079 1.00 16.73 141 ASP A C 1
ATOM 716 O O . ASP A 1 104 ? -6.132 10.438 0.556 1.00 16.62 141 ASP A O 1
ATOM 721 N N . ILE A 1 105 ? -3.965 10.892 0.533 1.00 15.82 142 ILE A N 1
ATOM 722 C CA . ILE A 1 105 ? -4.009 11.577 -0.767 1.00 15.41 142 ILE A CA 1
ATOM 723 C C . ILE A 1 105 ? -4.214 10.610 -1.925 1.00 15.13 142 ILE A C 1
ATOM 724 O O . ILE A 1 105 ? -5.023 10.879 -2.826 1.00 14.92 142 ILE A O 1
ATOM 729 N N . ALA A 1 106 ? -3.470 9.492 -1.913 1.00 14.48 143 ALA A N 1
ATOM 730 C CA . ALA A 1 106 ? -3.620 8.485 -2.934 1.00 14.47 143 ALA A CA 1
ATOM 731 C C . ALA A 1 106 ? -5.012 7.881 -2.883 1.00 14.55 143 ALA A C 1
ATOM 732 O O . ALA A 1 106 ? -5.597 7.573 -3.922 1.00 14.53 143 ALA A O 1
ATOM 734 N N . GLN A 1 107 ? -5.531 7.676 -1.676 1.00 15.07 144 GLN A N 1
ATOM 735 C CA . GLN A 1 107 ? -6.905 7.192 -1.530 1.00 15.83 144 GLN A CA 1
ATOM 736 C C . GLN A 1 107 ? -7.903 8.183 -2.112 1.00 15.74 144 GLN A C 1
ATOM 737 O O . GLN A 1 107 ? -8.855 7.780 -2.772 1.00 15.89 144 GLN A O 1
ATOM 743 N N . ALA A 1 108 ? -7.701 9.465 -1.822 1.00 15.38 145 ALA A N 1
ATOM 744 C CA . ALA A 1 108 ? -8.553 10.536 -2.381 1.00 15.63 145 ALA A CA 1
ATOM 745 C C . ALA A 1 108 ? -8.467 10.566 -3.901 1.00 15.76 145 ALA A C 1
ATOM 746 O O . ALA A 1 108 ? -9.470 10.729 -4.549 1.00 15.79 145 ALA A O 1
ATOM 748 N N . ALA A 1 109 ? -7.272 10.360 -4.470 1.00 15.76 146 ALA A N 1
ATOM 749 C CA . ALA A 1 109 ? -7.112 10.402 -5.926 1.00 15.90 146 ALA A CA 1
ATOM 750 C C . ALA A 1 109 ? -7.723 9.184 -6.587 1.00 16.56 146 ALA A C 1
ATOM 751 O O . ALA A 1 109 ? -8.474 9.300 -7.550 1.00 17.07 146 ALA A O 1
ATOM 753 N N . SER A 1 110 ? -7.408 8.018 -6.042 1.00 16.64 147 SER A N 1
ATOM 754 C CA . SER A 1 110 ? -7.962 6.781 -6.530 1.00 18.07 147 SER A CA 1
ATOM 755 C C . SER A 1 110 ? -9.510 6.724 -6.434 1.00 18.00 147 SER A C 1
ATOM 756 O O . SER A 1 110 ? -10.164 6.154 -7.313 1.00 18.32 147 SER A O 1
ATOM 759 N N . GLU A 1 111 ? -10.087 7.310 -5.396 1.00 17.84 148 GLU A N 1
ATOM 760 C CA . GLU A 1 111 ? -11.560 7.290 -5.243 1.00 18.44 148 GLU A CA 1
ATOM 761 C C . GLU A 1 111 ? -12.274 8.429 -5.971 1.00 18.46 148 GLU A C 1
ATOM 762 O O . GLU A 1 111 ? -13.488 8.430 -6.045 1.00 19.04 148 GLU A O 1
ATOM 768 N N . PHE A 1 112 ? -11.517 9.368 -6.529 1.00 18.48 149 PHE A N 1
ATOM 769 C CA . PHE A 1 112 ? -12.083 10.535 -7.190 1.00 19.58 149 PHE A CA 1
ATOM 770 C C . PHE A 1 112 ? -12.779 10.077 -8.456 1.00 20.83 149 PHE A C 1
ATOM 771 O O . PHE A 1 112 ? -12.150 9.390 -9.275 1.00 19.94 149 PHE A O 1
ATOM 779 N N . PRO A 1 113 ? -14.077 10.441 -8.617 1.00 22.43 150 PRO A N 1
ATOM 780 C CA . PRO A 1 113 ? -14.807 9.977 -9.805 1.00 23.85 150 PRO A CA 1
ATOM 781 C C . PRO A 1 113 ? -14.126 10.403 -11.116 1.00 24.65 150 PRO A C 1
ATOM 782 O O . PRO A 1 113 ? -13.655 11.528 -11.228 1.00 24.81 150 PRO A O 1
ATOM 786 N N . GLY A 1 114 ? -13.963 9.456 -12.038 1.00 24.54 151 GLY A N 1
ATOM 787 C CA . GLY A 1 114 ? -13.323 9.757 -13.314 1.00 25.93 151 GLY A CA 1
ATOM 788 C C . GLY A 1 114 ? -11.815 9.587 -13.384 1.00 25.45 151 GLY A C 1
ATOM 789 O O . GLY A 1 114 ? -11.278 9.550 -14.482 1.00 26.78 151 GLY A O 1
ATOM 790 N N . ALA A 1 115 ? -11.127 9.523 -12.238 1.00 25.21 152 ALA A N 1
ATOM 791 C CA . ALA A 1 115 ? -9.728 9.097 -12.197 1.00 26.49 152 ALA A CA 1
ATOM 792 C C . ALA A 1 115 ? -9.543 7.758 -12.875 1.00 25.87 152 ALA A C 1
ATOM 793 O O . ALA A 1 115 ? -10.332 6.857 -12.677 1.00 24.77 152 ALA A O 1
ATOM 795 N N . GLN A 1 116 ? -8.465 7.626 -13.641 1.00 29.68 153 GLN A N 1
ATOM 796 C CA . GLN A 1 116 ? -8.133 6.395 -14.354 1.00 26.89 153 GLN A CA 1
ATOM 797 C C . GLN A 1 116 ? -7.087 5.622 -13.549 1.00 25.18 153 GLN A C 1
ATOM 798 O O . GLN A 1 116 ? -6.171 6.212 -12.980 1.00 23.28 153 GLN A O 1
ATOM 804 N N . HIS A 1 117 ? -7.225 4.304 -13.517 1.00 24.42 154 HIS A N 1
ATOM 805 C CA . HIS A 1 117 ? -6.318 3.406 -12.791 1.00 25.00 154 HIS A CA 1
ATOM 806 C C . HIS A 1 117 ? -5.704 2.452 -13.800 1.00 24.16 154 HIS A C 1
ATOM 807 O O . HIS A 1 117 ? -6.412 1.928 -14.659 1.00 24.39 154 HIS A O 1
ATOM 814 N N . TYR A 1 118 ? -4.398 2.234 -13.695 1.00 23.90 155 TYR A N 1
ATOM 815 C CA . TYR A 1 118 ? -3.661 1.420 -14.646 1.00 23.61 155 TYR A CA 1
ATOM 816 C C . TYR A 1 118 ? -2.646 0.588 -13.922 1.00 23.67 155 TYR A C 1
ATOM 817 O O . TYR A 1 118 ? -1.990 1.066 -12.998 1.00 23.05 155 TYR A O 1
ATOM 826 N N . VAL A 1 119 ? -2.471 -0.635 -14.412 1.00 22.43 156 VAL A N 1
ATOM 827 C CA . VAL A 1 119 ? -1.336 -1.465 -14.065 1.00 21.08 156 VAL A CA 1
ATOM 828 C C . VAL A 1 119 ? -0.041 -0.710 -14.414 1.00 19.06 156 VAL A C 1
ATOM 829 O O . VAL A 1 119 ? 0.127 -0.245 -15.530 1.00 18.70 156 VAL A O 1
ATOM 833 N N . GLY A 1 120 ? 0.865 -0.628 -13.454 1.00 18.47 157 GLY A N 1
ATOM 834 C CA . GLY A 1 120 ? 2.155 0.021 -13.643 1.00 18.90 157 GLY A CA 1
ATOM 835 C C . GLY A 1 120 ? 3.299 -0.906 -13.256 1.00 19.02 157 GLY A C 1
ATOM 836 O O . GLY A 1 120 ? 3.077 -1.964 -12.650 1.00 18.92 157 GLY A O 1
ATOM 837 N N . GLY A 1 121 ? 4.518 -0.491 -13.605 1.00 18.62 158 GLY A N 1
ATOM 838 C CA . GLY A 1 121 ? 5.733 -1.236 -13.340 1.00 18.41 158 GLY A CA 1
ATOM 839 C C . GLY A 1 121 ? 6.069 -2.177 -14.480 1.00 18.89 158 GLY A C 1
ATOM 840 O O . GLY A 1 121 ? 5.213 -2.944 -14.920 1.00 17.38 158 GLY A O 1
ATOM 841 N N . ASN A 1 122 ? 7.322 -2.108 -14.949 1.00 20.02 159 ASN A N 1
ATOM 842 C CA . ASN A 1 122 ? 7.799 -2.872 -16.109 1.00 20.48 159 ASN A CA 1
ATOM 843 C C . ASN A 1 122 ? 7.435 -4.362 -16.043 1.00 20.31 159 ASN A C 1
ATOM 844 O O . ASN A 1 122 ? 6.891 -4.925 -16.996 1.00 20.40 159 ASN A O 1
ATOM 849 N N . ALA A 1 123 ? 7.699 -4.975 -14.898 1.00 20.29 160 ALA A N 1
ATOM 850 C CA . ALA A 1 123 ? 7.456 -6.402 -14.712 1.00 19.96 160 ALA A CA 1
ATOM 851 C C . ALA A 1 123 ? 5.970 -6.740 -14.747 1.00 19.50 160 ALA A C 1
ATOM 852 O O . ALA A 1 123 ? 5.567 -7.685 -15.401 1.00 18.07 160 ALA A O 1
ATOM 854 N N . ALA A 1 124 ? 5.145 -5.931 -14.072 1.00 21.23 161 ALA A N 1
ATOM 855 C CA . ALA A 1 124 ? 3.688 -6.154 -14.067 1.00 20.43 161 ALA A CA 1
ATOM 856 C C . ALA A 1 124 ? 3.091 -5.949 -15.445 1.00 21.43 161 ALA A C 1
ATOM 857 O O . ALA A 1 124 ? 2.215 -6.707 -15.883 1.00 22.06 161 ALA A O 1
ATOM 859 N N . LEU A 1 125 ? 3.568 -4.919 -16.137 1.00 22.20 162 LEU A N 1
ATOM 860 C CA . LEU A 1 125 ? 3.142 -4.666 -17.515 1.00 22.56 162 LEU A CA 1
ATOM 861 C C . LEU A 1 125 ? 3.534 -5.837 -18.440 1.00 23.15 162 LEU A C 1
ATOM 862 O O . LEU A 1 125 ? 2.727 -6.293 -19.238 1.00 22.42 162 LEU A O 1
ATOM 867 N N . ILE A 1 126 ? 4.768 -6.324 -18.319 1.00 23.61 163 ILE A N 1
ATOM 868 C CA . ILE A 1 126 ? 5.201 -7.517 -19.062 1.00 24.23 163 ILE A CA 1
ATOM 869 C C . ILE A 1 126 ? 4.301 -8.724 -18.774 1.00 23.87 163 ILE A C 1
ATOM 870 O O . ILE A 1 126 ? 3.782 -9.329 -19.697 1.00 26.06 163 ILE A O 1
ATOM 875 N N . GLY A 1 127 ? 4.106 -9.030 -17.497 1.00 24.93 164 GLY A N 1
ATOM 876 C CA . GLY A 1 127 ? 3.228 -10.111 -17.050 1.00 25.39 164 GLY A CA 1
ATOM 877 C C . GLY A 1 127 ? 1.829 -10.044 -17.617 1.00 26.60 164 GLY A C 1
ATOM 878 O O . GLY A 1 127 ? 1.258 -11.057 -18.052 1.00 29.23 164 GLY A O 1
ATOM 879 N N . GLN A 1 128 ? 1.293 -8.837 -17.630 1.00 25.41 165 GLN A N 1
ATOM 880 C CA . GLN A 1 128 ? -0.034 -8.563 -18.154 1.00 27.32 165 GLN A CA 1
ATOM 881 C C . GLN A 1 128 ? -0.125 -8.857 -19.649 1.00 27.85 165 GLN A C 1
ATOM 882 O O . GLN A 1 128 ? -1.103 -9.464 -20.101 1.00 26.38 165 GLN A O 1
ATOM 888 N N . ARG A 1 129 ? 0.885 -8.431 -20.414 1.00 27.78 166 ARG A N 1
ATOM 889 C CA . ARG A 1 129 ? 0.904 -8.699 -21.859 1.00 29.97 166 ARG A CA 1
ATOM 890 C C . ARG A 1 129 ? 0.962 -10.195 -22.146 1.00 29.10 166 ARG A C 1
ATOM 891 O O . ARG A 1 129 ? 0.167 -10.684 -22.941 1.00 30.13 166 ARG A O 1
ATOM 899 N N . PHE A 1 130 ? 1.902 -10.906 -21.510 1.00 27.78 167 PHE A N 1
ATOM 900 C CA . PHE A 1 130 ? 1.992 -12.383 -21.630 1.00 28.27 167 PHE A CA 1
ATOM 901 C C . PHE A 1 130 ? 0.682 -13.071 -21.275 1.00 27.20 167 PHE A C 1
ATOM 902 O O . PHE A 1 130 ? 0.287 -14.035 -21.932 1.00 28.47 167 PHE A O 1
ATOM 910 N N . ALA A 1 131 ? 0.028 -12.584 -20.226 1.00 27.21 168 ALA A N 1
ATOM 911 C CA . ALA A 1 131 ? -1.193 -13.200 -19.717 1.00 28.82 168 ALA A CA 1
ATOM 912 C C . ALA A 1 131 ? -2.401 -13.100 -20.660 1.00 32.05 168 ALA A C 1
ATOM 913 O O . ALA A 1 131 ? -3.367 -13.867 -20.497 1.00 31.41 168 ALA A O 1
ATOM 915 N N . ALA A 1 132 ? -2.356 -12.185 -21.638 1.00 33.20 169 ALA A N 1
ATOM 916 C CA . ALA A 1 132 ? -3.404 -12.125 -22.679 1.00 36.50 169 ALA A CA 1
ATOM 917 C C . ALA A 1 132 ? -3.594 -13.460 -23.460 1.00 38.42 169 ALA A C 1
ATOM 918 O O . ALA A 1 132 ? -4.692 -13.744 -23.933 1.00 38.89 169 ALA A O 1
ATOM 920 N N . ASN A 1 133 ? -2.542 -14.280 -23.552 1.00 41.71 170 ASN A N 1
ATOM 921 C CA . ASN A 1 133 ? -2.615 -15.605 -24.199 1.00 42.32 170 ASN A CA 1
ATOM 922 C C . ASN A 1 133 ? -2.944 -16.653 -23.157 1.00 44.92 170 ASN A C 1
ATOM 923 O O . ASN A 1 133 ? -2.183 -16.814 -22.210 1.00 47.17 170 ASN A O 1
ATOM 928 N N . THR A 1 134 ? -4.051 -17.375 -23.330 1.00 52.42 171 THR A N 1
ATOM 929 C CA . THR A 1 134 ? -4.501 -18.352 -22.318 1.00 56.00 171 THR A CA 1
ATOM 930 C C . THR A 1 134 ? -3.688 -19.651 -22.231 1.00 57.37 171 THR A C 1
ATOM 931 O O . THR A 1 134 ? -3.718 -20.324 -21.194 1.00 56.40 171 THR A O 1
ATOM 935 N N . ASP A 1 135 ? -2.966 -20.003 -23.295 1.00 58.27 172 ASP A N 1
ATOM 936 C CA . ASP A 1 135 ? -2.094 -21.190 -23.277 1.00 58.33 172 ASP A CA 1
ATOM 937 C C . ASP A 1 135 ? -0.698 -20.925 -22.711 1.00 54.78 172 ASP A C 1
ATOM 938 O O . ASP A 1 135 ? 0.163 -21.807 -22.779 1.00 54.57 172 ASP A O 1
ATOM 943 N N . LEU A 1 136 ? -0.469 -19.724 -22.169 1.00 45.86 173 LEU A N 1
ATOM 944 C CA . LEU A 1 136 ? 0.764 -19.398 -21.468 1.00 40.35 173 LEU A CA 1
ATOM 945 C C . LEU A 1 136 ? 0.424 -19.056 -20.039 1.00 38.38 173 LEU A C 1
ATOM 946 O O . LEU A 1 136 ? -0.404 -18.177 -19.805 1.00 37.37 173 LEU A O 1
ATOM 951 N N . LYS A 1 137 ? 1.057 -19.740 -19.087 1.00 35.70 174 LYS A N 1
ATOM 952 C CA . LYS A 1 137 ? 0.807 -19.491 -17.667 1.00 36.56 174 LYS A CA 1
ATOM 953 C C . LYS A 1 137 ? 1.838 -18.542 -17.094 1.00 34.43 174 LYS A C 1
ATOM 954 O O . LYS A 1 137 ? 3.042 -18.810 -17.170 1.00 33.13 174 LYS A O 1
ATOM 960 N N . VAL A 1 138 ? 1.346 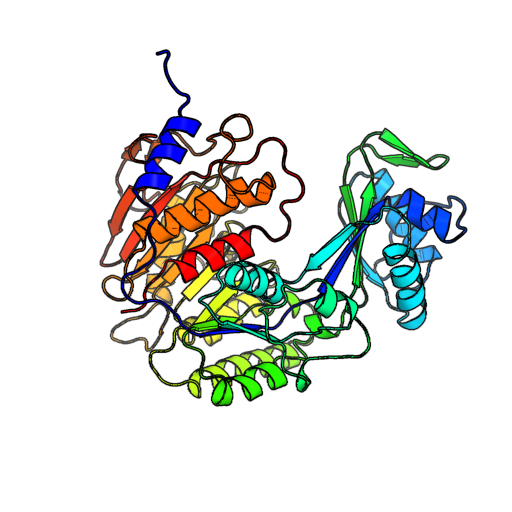-17.450 -16.502 1.00 31.31 175 VAL A N 1
ATOM 961 C CA . VAL A 1 138 ? 2.181 -16.398 -15.968 1.00 29.02 175 VAL A CA 1
ATOM 962 C C . VAL A 1 138 ? 2.185 -16.383 -14.440 1.00 26.70 175 VAL A C 1
ATOM 963 O O . VAL A 1 138 ? 1.126 -16.425 -13.814 1.00 26.89 175 VAL A O 1
ATOM 967 N N . LEU A 1 139 ? 3.395 -16.328 -13.871 1.00 25.74 176 LEU A N 1
ATOM 968 C CA . LEU A 1 139 ? 3.637 -16.006 -12.479 1.00 24.57 176 LEU A CA 1
ATOM 969 C C . LEU A 1 139 ? 4.230 -14.585 -12.409 1.00 23.48 176 LEU A C 1
ATOM 970 O O . LEU A 1 139 ? 5.204 -14.280 -13.120 1.00 22.98 176 LEU A O 1
ATOM 975 N N . LEU A 1 140 ? 3.674 -13.751 -11.528 1.00 22.59 177 LEU A N 1
ATOM 976 C CA . LEU A 1 140 ? 4.138 -12.356 -11.335 1.00 20.99 177 LEU A CA 1
ATOM 977 C C . LEU A 1 140 ? 4.450 -12.091 -9.876 1.00 19.90 177 LEU A C 1
ATOM 978 O O . LEU A 1 140 ? 3.587 -12.267 -9.039 1.00 20.81 177 LEU A O 1
ATOM 983 N N . CYS A 1 141 ? 5.671 -11.645 -9.575 1.00 19.77 178 CYS A N 1
ATOM 984 C CA . CYS A 1 141 ? 5.993 -11.059 -8.255 1.00 20.03 178 CYS A CA 1
ATOM 985 C C . CYS A 1 141 ? 6.315 -9.564 -8.306 1.00 19.31 178 CYS A C 1
ATOM 986 O O . CYS A 1 141 ? 6.896 -9.061 -9.265 1.00 17.94 178 CYS A O 1
ATOM 989 N N . GLY A 1 142 ? 5.968 -8.901 -7.207 1.00 20.03 179 GLY A N 1
ATOM 990 C CA . GLY A 1 142 ? 6.207 -7.482 -7.009 1.00 19.88 179 GLY A CA 1
ATOM 991 C C . GLY A 1 142 ? 5.284 -6.971 -5.927 1.00 19.12 179 GLY A C 1
ATOM 992 O O . GLY A 1 142 ? 4.563 -7.745 -5.320 1.00 17.94 179 GLY A O 1
ATOM 993 N N . PRO A 1 143 ? 5.305 -5.658 -5.669 1.00 18.80 180 PRO A N 1
ATOM 994 C CA . PRO A 1 143 ? 4.506 -5.143 -4.552 1.00 19.01 180 PRO A CA 1
ATOM 995 C C . PRO A 1 143 ? 3.039 -5.037 -4.931 1.00 19.58 180 PRO A C 1
ATOM 996 O O . PRO A 1 143 ? 2.552 -3.972 -5.343 1.00 21.64 180 PRO A O 1
ATOM 1000 N N . ILE A 1 144 ? 2.335 -6.142 -4.780 1.00 19.54 181 ILE A N 1
ATOM 1001 C CA . ILE A 1 144 ? 0.982 -6.279 -5.302 1.00 20.68 181 ILE A CA 1
ATOM 1002 C C . ILE A 1 144 ? -0.005 -6.276 -4.146 1.00 22.06 181 ILE A C 1
ATOM 1003 O O . ILE A 1 144 ? -0.109 -7.263 -3.427 1.00 24.01 181 ILE A O 1
ATOM 1008 N N . GLY A 1 145 ? -0.702 -5.143 -3.985 1.00 22.40 182 GLY A N 1
ATOM 1009 C CA . GLY A 1 145 ? -1.807 -4.984 -3.056 1.00 23.28 182 GLY A CA 1
ATOM 1010 C C . GLY A 1 145 ? -3.145 -5.315 -3.709 1.00 24.55 182 GLY A C 1
ATOM 1011 O O . GLY A 1 145 ? -3.197 -5.723 -4.875 1.00 22.03 182 GLY A O 1
ATOM 1012 N N . PRO A 1 146 ? -4.246 -5.125 -2.968 1.00 26.80 183 PRO A N 1
ATOM 1013 C CA . PRO A 1 146 ? -5.580 -5.544 -3.436 1.00 27.78 183 PRO A CA 1
ATOM 1014 C C . PRO A 1 146 ? -6.065 -4.851 -4.697 1.00 26.16 183 PRO A C 1
ATOM 1015 O O . PRO A 1 146 ? -6.731 -5.485 -5.515 1.00 23.96 183 PRO A O 1
ATOM 1019 N N . LYS A 1 147 ? -5.708 -3.580 -4.879 1.00 24.02 184 LYS A N 1
ATOM 1020 C CA . LYS A 1 147 ? -6.098 -2.868 -6.096 1.00 26.21 184 LYS A CA 1
ATOM 1021 C C . LYS A 1 147 ? -5.367 -3.352 -7.352 1.00 22.92 184 LYS A C 1
ATOM 1022 O O . LYS A 1 147 ? -5.987 -3.538 -8.406 1.00 23.69 184 LYS A O 1
ATOM 1028 N N . LEU A 1 148 ? -4.053 -3.496 -7.256 1.00 21.62 185 LEU A N 1
ATOM 1029 C CA . LEU A 1 148 ? -3.269 -4.041 -8.358 1.00 21.75 185 LEU A CA 1
ATOM 1030 C C . LEU A 1 148 ? -3.685 -5.489 -8.666 1.00 22.99 185 LEU A C 1
ATOM 1031 O O . LEU A 1 148 ? -3.717 -5.885 -9.822 1.00 23.83 185 LEU A O 1
ATOM 1036 N N . HIS A 1 149 ? -3.986 -6.273 -7.643 1.00 24.06 186 HIS A N 1
ATOM 1037 C CA . HIS A 1 149 ? -4.403 -7.670 -7.873 1.00 27.85 186 HIS A CA 1
ATOM 1038 C C . HIS A 1 149 ? -5.721 -7.716 -8.653 1.00 28.88 186 HIS A C 1
ATOM 1039 O O . HIS A 1 149 ? -5.871 -8.518 -9.570 1.00 29.19 186 HIS A O 1
ATOM 1046 N N . GLU A 1 150 ? -6.651 -6.840 -8.267 1.00 28.34 187 GLU A N 1
ATOM 1047 C CA . GLU A 1 150 ? -7.931 -6.650 -8.955 1.00 31.11 187 GLU A CA 1
ATOM 1048 C C . GLU A 1 150 ? -7.715 -6.224 -10.408 1.00 29.44 187 GLU A C 1
ATOM 1049 O O . GLU A 1 150 ? -8.337 -6.778 -11.312 1.00 27.10 187 GLU A O 1
ATOM 1055 N N . LEU A 1 151 ? -6.825 -5.251 -10.614 1.00 29.11 188 LEU A N 1
ATOM 1056 C CA . LEU A 1 151 ? -6.470 -4.757 -11.955 1.00 28.79 188 LEU A CA 1
ATOM 1057 C C . LEU A 1 151 ? -5.801 -5.782 -12.853 1.00 28.44 188 LEU A C 1
ATOM 1058 O O . LEU A 1 151 ? -5.989 -5.739 -14.068 1.00 30.77 188 LEU A O 1
ATOM 1063 N N . LEU A 1 152 ? -5.007 -6.680 -12.274 1.00 26.57 189 LEU A N 1
ATOM 1064 C CA . LEU A 1 152 ? -4.293 -7.680 -13.062 1.00 27.44 189 LEU A CA 1
ATOM 1065 C C . LEU A 1 152 ? -5.264 -8.684 -13.680 1.00 30.25 189 LEU A C 1
ATOM 1066 O O . LEU A 1 152 ? -6.361 -8.926 -13.154 1.00 30.57 189 LEU A O 1
ATOM 1071 N N . ASP A 1 153 ? -4.850 -9.238 -14.814 1.00 33.22 190 ASP A N 1
ATOM 1072 C CA . ASP A 1 153 ? -5.607 -10.270 -15.534 1.00 39.97 190 ASP A CA 1
ATOM 1073 C C . ASP A 1 153 ? -5.763 -11.485 -14.616 1.00 38.04 190 ASP A C 1
ATOM 1074 O O . ASP A 1 153 ? -4.825 -11.854 -13.907 1.00 35.60 190 ASP A O 1
ATOM 1079 N N . ASP A 1 154 ? -6.939 -12.104 -14.640 1.00 38.11 191 ASP A N 1
ATOM 1080 C CA . ASP A 1 154 ? -7.215 -13.267 -13.781 1.00 40.32 191 ASP A CA 1
ATOM 1081 C C . ASP A 1 154 ? -6.257 -14.448 -14.001 1.00 37.97 191 ASP A C 1
ATOM 1082 O O . ASP A 1 154 ? -6.006 -15.207 -13.081 1.00 37.99 191 ASP A O 1
ATOM 1087 N N . ASN A 1 155 ? -5.710 -14.585 -15.203 1.00 39.85 192 ASN A N 1
ATOM 1088 C CA . ASN A 1 155 ? -4.790 -15.689 -15.504 1.00 41.40 192 ASN A CA 1
ATOM 1089 C C . ASN A 1 155 ? -3.402 -15.532 -14.874 1.00 37.41 192 ASN A C 1
ATOM 1090 O O . ASN A 1 155 ? -2.617 -16.496 -14.871 1.00 36.56 192 ASN A O 1
ATOM 1095 N N . VAL A 1 156 ? -3.097 -14.335 -14.358 1.00 30.69 193 VAL A N 1
ATOM 1096 C CA . VAL A 1 156 ? -1.822 -14.068 -13.701 1.00 29.15 193 VAL A CA 1
ATOM 1097 C C . VAL A 1 156 ? -1.847 -14.629 -12.282 1.00 29.74 193 VAL A C 1
ATOM 1098 O O . VAL A 1 156 ? -2.714 -14.273 -11.482 1.00 30.88 193 VAL A O 1
ATOM 1102 N N . PHE A 1 157 ? -0.883 -15.497 -11.982 1.00 29.46 194 PHE A N 1
ATOM 1103 C CA . PHE A 1 157 ? -0.743 -16.070 -10.655 1.00 29.01 194 PHE A CA 1
ATOM 1104 C C . PHE A 1 157 ? 0.280 -15.250 -9.870 1.00 26.27 194 PHE A C 1
ATOM 1105 O O . PHE A 1 157 ? 1.414 -15.059 -10.311 1.00 25.20 194 PHE A O 1
ATOM 1113 N N . VAL A 1 158 ? -0.142 -14.767 -8.707 1.00 26.10 195 VAL A N 1
ATOM 1114 C CA . VAL A 1 158 ? 0.730 -14.055 -7.791 1.00 26.83 195 VAL A CA 1
ATOM 1115 C C . VAL A 1 158 ? 0.838 -14.954 -6.583 1.00 27.03 195 VAL A C 1
ATOM 1116 O O . VAL A 1 158 ? -0.173 -15.213 -5.937 1.00 25.51 195 VAL A O 1
ATOM 1120 N N . PRO A 1 159 ? 2.055 -15.434 -6.274 1.00 27.34 196 PRO A N 1
ATOM 1121 C CA . PRO A 1 159 ? 2.277 -16.166 -5.027 1.00 29.09 196 PRO A CA 1
ATOM 1122 C C . PRO A 1 159 ? 1.667 -15.401 -3.839 1.00 31.50 196 PRO A C 1
ATOM 1123 O O . PRO A 1 159 ? 1.816 -14.174 -3.785 1.00 31.53 196 PRO A O 1
ATOM 1127 N N . PRO A 1 160 ? 0.971 -16.095 -2.909 1.00 33.71 197 PRO A N 1
ATOM 1128 C CA . PRO A 1 160 ? 0.474 -15.394 -1.716 1.00 31.94 197 PRO A CA 1
ATOM 1129 C C . PRO A 1 160 ? 1.571 -14.620 -0.973 1.00 30.75 197 PRO A C 1
ATOM 1130 O O . PRO A 1 160 ? 1.281 -13.559 -0.402 1.00 29.04 197 PRO A O 1
ATOM 1134 N N . GLU A 1 161 ? 2.807 -15.130 -1.013 1.00 28.88 198 GLU A N 1
ATOM 1135 C CA . GLU A 1 161 ? 3.970 -14.429 -0.466 1.00 30.36 198 GLU A CA 1
ATOM 1136 C C . GLU A 1 161 ? 4.157 -13.028 -1.008 1.00 27.53 198 GLU A C 1
ATOM 1137 O O . GLU A 1 161 ? 4.716 -12.206 -0.316 1.00 28.44 198 GLU A O 1
ATOM 1143 N N . SER A 1 162 ? 3.781 -12.801 -2.268 1.00 27.57 199 SER A N 1
ATOM 1144 C CA . SER A 1 162 ? 3.963 -11.520 -2.928 1.00 29.59 199 SER A CA 1
ATOM 1145 C C . SER A 1 162 ? 2.753 -10.586 -2.808 1.00 29.77 199 SER A C 1
ATOM 1146 O O . SER A 1 162 ? 2.776 -9.484 -3.363 1.00 28.28 199 SER A O 1
ATOM 1149 N N . LEU A 1 163 ? 1.710 -11.028 -2.100 1.00 30.32 200 LEU A N 1
ATOM 1150 C CA . LEU A 1 163 ? 0.529 -10.202 -1.846 1.00 31.89 200 LEU A CA 1
ATOM 1151 C C . LEU A 1 163 ? 0.694 -9.432 -0.538 1.00 30.95 200 LEU A C 1
ATOM 1152 O O . LEU A 1 163 ? 1.156 -9.971 0.467 1.00 30.01 200 LEU A O 1
ATOM 1157 N N . GLN A 1 164 ? 0.333 -8.156 -0.569 1.00 30.17 201 GLN A N 1
ATOM 1158 C CA . GLN A 1 164 ? 0.466 -7.264 0.597 1.00 30.11 201 GLN A CA 1
ATOM 1159 C C . GLN A 1 164 ? -0.806 -6.451 0.819 1.00 31.73 201 GLN A C 1
ATOM 1160 O O . GLN A 1 164 ? -1.700 -6.421 -0.033 1.00 30.30 201 GLN A O 1
ATOM 1166 N N . GLU A 1 165 ? -0.889 -5.818 1.985 1.00 35.09 202 GLU A N 1
ATOM 1167 C CA . GLU A 1 165 ? -2.101 -5.110 2.397 1.00 39.54 202 GLU A CA 1
ATOM 1168 C C . GLU A 1 165 ? -2.332 -3.818 1.604 1.00 32.07 202 GLU A C 1
ATOM 1169 O O . GLU A 1 165 ? -3.464 -3.499 1.250 1.00 30.33 202 GLU A O 1
ATOM 1175 N N . GLU A 1 166 ? -1.257 -3.079 1.333 1.00 30.58 203 GLU A N 1
ATOM 1176 C CA . GLU A 1 166 ? -1.348 -1.786 0.620 1.00 28.88 203 GLU A CA 1
ATOM 1177 C C . GLU A 1 166 ? -0.746 -1.890 -0.775 1.00 25.11 203 GLU A C 1
ATOM 1178 O O . GLU A 1 166 ? 0.162 -2.689 -1.003 1.00 26.04 203 GLU A O 1
ATOM 1184 N N . ASP A 1 167 ? -1.251 -1.093 -1.709 1.00 23.03 204 ASP A N 1
ATOM 1185 C CA . ASP A 1 167 ? -0.615 -0.933 -3.011 1.00 22.76 204 ASP A CA 1
ATOM 1186 C C . ASP A 1 167 ? 0.471 0.158 -2.972 1.00 21.28 204 ASP A C 1
ATOM 1187 O O . ASP A 1 167 ? 0.586 0.896 -2.003 1.00 21.66 204 ASP A O 1
ATOM 1192 N N . GLU A 1 168 ? 1.295 0.178 -4.016 1.00 20.87 205 GLU A N 1
ATOM 1193 C CA . GLU A 1 168 ? 2.179 1.290 -4.335 1.00 19.77 205 GLU A CA 1
ATOM 1194 C C . GLU A 1 168 ? 1.464 2.123 -5.372 1.00 17.81 205 GLU A C 1
ATOM 1195 O O . GLU A 1 168 ? 1.407 1.746 -6.532 1.00 17.34 205 GLU A O 1
ATOM 1201 N N . PHE A 1 169 ? 0.879 3.229 -4.938 1.00 16.79 206 PHE A N 1
ATOM 1202 C CA . PHE A 1 169 ? 0.200 4.123 -5.853 1.00 16.12 206 PHE A CA 1
ATOM 1203 C C . PHE A 1 169 ? 1.207 5.125 -6.381 1.00 15.57 206 PHE A C 1
ATOM 1204 O O . PHE A 1 169 ? 1.994 5.691 -5.619 1.00 15.29 206 PHE A O 1
ATOM 1212 N N . HIS A 1 170 ? 1.199 5.318 -7.690 1.00 15.79 207 HIS A N 1
ATOM 1213 C CA . HIS A 1 170 ? 1.904 6.424 -8.309 1.00 15.81 207 HIS A CA 1
ATOM 1214 C C . HIS A 1 170 ? 0.867 7.398 -8.821 1.00 15.35 207 HIS A C 1
ATOM 1215 O O . HIS A 1 170 ? 0.057 7.058 -9.664 1.00 15.71 207 HIS A O 1
ATOM 1222 N N . LEU A 1 171 ? 0.892 8.614 -8.318 1.00 15.17 208 LEU A N 1
ATOM 1223 C CA . LEU A 1 171 ? -0.154 9.598 -8.665 1.00 16.03 208 LEU A CA 1
ATOM 1224 C C . LEU A 1 171 ? 0.323 10.482 -9.808 1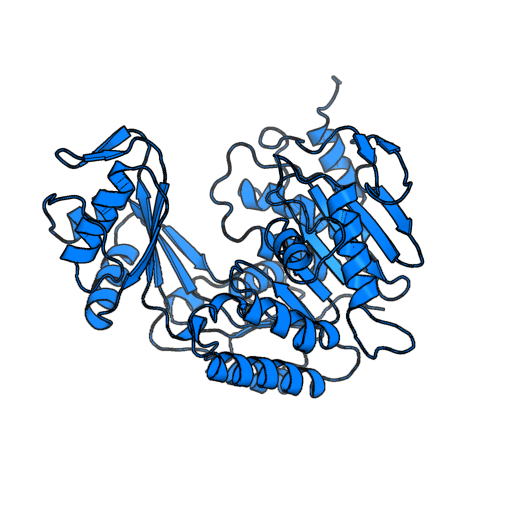.00 16.41 208 LEU A C 1
ATOM 1225 O O . LEU A 1 171 ? 1.375 11.121 -9.691 1.00 17.57 208 LEU A O 1
ATOM 1230 N N . ILE A 1 172 ? -0.406 10.458 -10.923 1.00 16.32 209 ILE A N 1
ATOM 1231 C CA . ILE A 1 172 ? -0.016 11.162 -12.138 1.00 17.34 209 ILE A CA 1
ATOM 1232 C C . ILE A 1 172 ? -0.998 12.345 -12.334 1.00 17.41 209 ILE A C 1
ATOM 1233 O O . ILE A 1 172 ? -2.163 12.159 -12.651 1.00 16.95 209 ILE A O 1
ATOM 1238 N N . LEU A 1 173 ? -0.512 13.548 -12.058 1.00 17.43 210 LEU A N 1
ATOM 1239 C CA . LEU A 1 173 ? -1.371 14.749 -12.004 1.00 18.76 210 LEU A CA 1
ATOM 1240 C C . LEU A 1 173 ? -1.189 15.526 -13.297 1.00 19.89 210 LEU A C 1
ATOM 1241 O O . LEU A 1 173 ? -0.150 16.174 -13.517 1.00 20.05 210 LEU A O 1
ATOM 1246 N N . GLU A 1 174 ? -2.184 15.410 -14.168 1.00 21.17 211 GLU A N 1
ATOM 1247 C CA . GLU A 1 174 ? -2.123 16.008 -15.498 1.00 23.45 211 GLU A CA 1
ATOM 1248 C C . GLU A 1 174 ? -2.737 17.401 -15.527 1.00 23.93 211 GLU A C 1
ATOM 1249 O O . GLU A 1 174 ? -3.612 17.722 -14.721 1.00 23.96 211 GLU A O 1
ATOM 1255 N N . TYR A 1 175 ? -2.259 18.222 -16.456 1.00 25.30 212 TYR A N 1
ATOM 1256 C CA . TYR A 1 175 ? -2.908 19.498 -16.786 1.00 26.25 212 TYR A CA 1
ATOM 1257 C C . TYR A 1 175 ? -2.864 19.683 -18.289 1.00 25.52 212 TYR A C 1
ATOM 1258 O O . TYR A 1 175 ? -1.968 19.174 -18.957 1.00 25.16 212 TYR A O 1
ATOM 1267 N N . LEU A 1 176 ? -3.854 20.405 -18.795 1.00 26.15 213 LEU A N 1
ATOM 1268 C CA . LEU A 1 176 ? -4.016 20.662 -20.212 1.00 27.89 213 LEU A CA 1
ATOM 1269 C C . LEU A 1 176 ? -3.405 22.003 -20.535 1.00 29.73 213 LEU A C 1
ATOM 1270 O O . LEU A 1 176 ? -3.319 22.874 -19.656 1.00 28.28 213 LEU A O 1
ATOM 1275 N N . ALA A 1 177 ? -2.996 22.178 -21.792 1.00 30.97 214 ALA A N 1
ATOM 1276 C CA . ALA A 1 177 ? -2.565 23.495 -22.278 1.00 31.81 214 ALA A CA 1
ATOM 1277 C C . ALA A 1 177 ? -3.740 24.445 -22.149 1.00 29.60 214 ALA A C 1
ATOM 1278 O O . ALA A 1 177 ? -4.864 24.099 -22.517 1.00 29.93 214 ALA A O 1
ATOM 1280 N N . GLY A 1 178 ? -3.483 25.614 -21.572 1.00 30.15 215 GLY A N 1
ATOM 1281 C CA . GLY A 1 178 ? -4.528 26.616 -21.338 1.00 32.02 215 GLY A CA 1
ATOM 1282 C C . GLY A 1 178 ? -5.368 26.445 -20.077 1.00 31.58 215 GLY A C 1
ATOM 1283 O O . GLY A 1 178 ? -6.195 27.292 -19.784 1.00 36.76 215 GLY A O 1
ATOM 1284 N N . GLU A 1 179 ? -5.144 25.380 -19.309 1.00 31.21 216 GLU A N 1
ATOM 1285 C CA . GLU A 1 179 ? -5.900 25.146 -18.082 1.00 31.31 216 GLU A CA 1
ATOM 1286 C C . GLU A 1 179 ? -5.572 26.188 -17.009 1.00 30.54 216 GLU A C 1
ATOM 1287 O O . GLU A 1 179 ? -4.439 26.636 -16.908 1.00 30.30 216 GLU A O 1
ATOM 1293 N N . GLU A 1 180 ? -6.573 26.541 -16.202 1.00 28.69 217 GLU A N 1
ATOM 1294 C CA . GLU A 1 180 ? -6.441 27.625 -15.241 1.00 29.20 217 GLU A CA 1
ATOM 1295 C C . GLU A 1 180 ? -6.923 27.218 -13.885 1.00 28.25 217 GLU A C 1
ATOM 1296 O O . GLU A 1 180 ? -7.848 26.425 -13.756 1.00 29.36 217 GLU A O 1
ATOM 1302 N N . TRP A 1 181 ? -6.298 27.781 -12.870 1.00 25.66 218 TRP A N 1
ATOM 1303 C CA . TRP A 1 181 ? -6.799 27.669 -11.518 1.00 25.04 218 TRP A CA 1
ATOM 1304 C C . TRP A 1 181 ? -6.382 28.944 -10.796 1.00 25.87 218 TRP A C 1
ATOM 1305 O O . TRP A 1 181 ? -5.195 29.135 -10.506 1.00 24.84 218 TRP A O 1
ATOM 1316 N N . GLY A 1 182 ? -7.354 29.812 -10.532 1.00 26.04 219 GLY A N 1
ATOM 1317 C CA . GLY A 1 182 ? -7.079 31.146 -10.029 1.00 25.93 219 GLY A CA 1
ATOM 1318 C C . GLY A 1 182 ? -6.123 31.837 -10.978 1.00 25.72 219 GLY A C 1
ATOM 1319 O O . GLY A 1 182 ? -6.343 31.809 -12.187 1.00 26.48 219 GLY A O 1
ATOM 1320 N N . PRO A 1 183 ? -5.019 32.397 -10.453 1.00 26.02 220 PRO A N 1
ATOM 1321 C CA . PRO A 1 183 ? -4.057 33.090 -11.306 1.00 27.19 220 PRO A CA 1
ATOM 1322 C C . PRO A 1 183 ? -3.070 32.186 -12.061 1.00 26.72 220 PRO A C 1
ATOM 1323 O O . PRO A 1 183 ? -2.138 32.695 -12.677 1.00 26.94 220 PRO A O 1
ATOM 1327 N N . PHE A 1 184 ? -3.258 30.871 -12.024 1.00 25.18 221 PHE A N 1
ATOM 1328 C CA . PHE A 1 184 ? -2.322 29.960 -12.669 1.00 24.85 221 PHE A CA 1
ATOM 1329 C C . PHE A 1 184 ? -2.868 29.566 -14.018 1.00 25.51 221 PHE A C 1
ATOM 1330 O O . PHE A 1 184 ? -4.074 29.430 -14.175 1.00 26.93 221 PHE A O 1
ATOM 1338 N N . LYS A 1 185 ? -1.986 29.449 -15.003 1.00 26.70 222 LYS A N 1
ATOM 1339 C CA . LYS A 1 185 ? -2.371 29.010 -16.338 1.00 28.98 222 LYS A CA 1
ATOM 1340 C C . LYS A 1 185 ? -1.250 28.196 -16.953 1.00 28.73 222 LYS A C 1
ATOM 1341 O O . LYS A 1 185 ? -0.126 28.672 -17.052 1.00 30.26 222 LYS A O 1
ATOM 1347 N N . ALA A 1 186 ? -1.558 26.976 -17.374 1.00 27.19 223 ALA A N 1
ATOM 1348 C CA . ALA A 1 186 ? -0.553 26.104 -17.975 1.00 27.27 223 ALA A CA 1
ATOM 1349 C C . ALA A 1 186 ? -0.271 26.490 -19.432 1.00 28.06 223 ALA A C 1
ATOM 1350 O O . ALA A 1 186 ? -1.182 26.456 -20.247 1.00 28.88 223 ALA A O 1
ATOM 1352 N N . PRO A 1 187 ? 0.989 26.816 -19.774 1.00 30.77 224 PRO A N 1
ATOM 1353 C CA . PRO A 1 187 ? 1.348 27.061 -21.178 1.00 33.50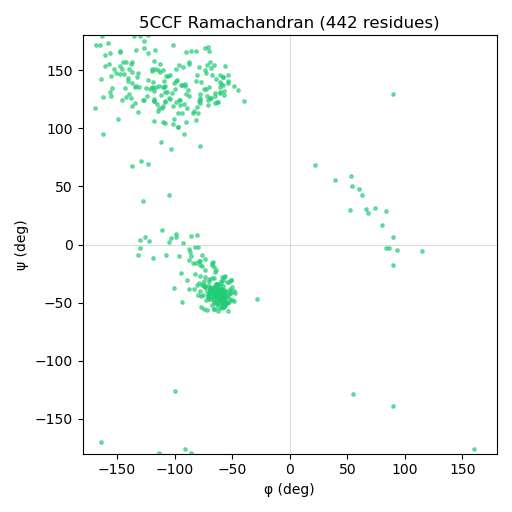 224 PRO A CA 1
ATOM 1354 C C . PRO A 1 187 ? 1.496 25.808 -22.067 1.00 35.40 224 PRO A C 1
ATOM 1355 O O . PRO A 1 187 ? 1.498 25.933 -23.289 1.00 36.04 224 PRO A O 1
ATOM 1359 N N . HIS A 1 188 ? 1.663 24.627 -21.471 1.00 37.05 225 HIS A N 1
ATOM 1360 C CA . HIS A 1 188 ? 1.661 23.354 -22.208 1.00 35.03 225 HIS A CA 1
ATOM 1361 C C . HIS A 1 188 ? 1.015 22.268 -21.349 1.00 33.33 225 HIS A C 1
ATOM 1362 O O . HIS A 1 188 ? 0.968 22.385 -20.124 1.00 33.11 225 HIS A O 1
ATOM 1369 N N . ALA A 1 189 ? 0.520 21.221 -22.000 1.00 31.60 226 ALA A N 1
ATOM 1370 C CA . ALA A 1 189 ? 0.025 20.040 -21.309 1.00 30.16 226 ALA A CA 1
ATOM 1371 C C . ALA A 1 189 ? 1.223 19.241 -20.798 1.00 29.21 226 ALA A C 1
ATOM 1372 O O . ALA A 1 189 ? 2.203 19.047 -21.522 1.00 29.73 226 ALA A O 1
ATOM 1374 N N . ASN A 1 190 ? 1.150 18.809 -19.543 1.00 26.16 227 ASN A N 1
ATOM 1375 C CA . ASN A 1 190 ? 2.195 17.984 -18.961 1.00 25.56 227 ASN A CA 1
ATOM 1376 C C . ASN A 1 190 ? 1.686 17.308 -17.692 1.00 24.88 227 ASN A C 1
ATOM 1377 O O . ASN A 1 190 ? 0.488 17.330 -17.430 1.00 25.30 227 ASN A O 1
ATOM 1382 N N . ARG A 1 191 ? 2.578 16.687 -16.926 1.00 25.27 228 ARG A N 1
ATOM 1383 C CA . ARG A 1 191 ? 2.185 15.987 -15.724 1.00 25.31 228 ARG A CA 1
ATOM 1384 C C . ARG A 1 191 ? 3.215 16.058 -14.584 1.00 22.69 228 ARG A C 1
ATOM 1385 O O . ARG A 1 191 ? 4.413 16.171 -14.790 1.00 22.91 228 ARG A O 1
ATOM 1393 N N . PHE A 1 192 ? 2.696 15.994 -13.375 1.00 20.20 229 PHE A N 1
ATOM 1394 C CA . PHE A 1 192 ? 3.459 15.990 -12.170 1.00 19.11 229 PHE A CA 1
ATOM 1395 C C . PHE A 1 192 ? 3.162 14.658 -11.496 1.00 19.24 229 PHE A C 1
ATOM 1396 O O . PHE A 1 192 ? 1.993 14.317 -11.244 1.00 18.12 229 PHE A O 1
ATOM 1404 N N . ILE A 1 193 ? 4.216 13.896 -11.219 1.00 18.91 230 ILE A N 1
ATOM 1405 C CA . ILE A 1 193 ? 4.069 12.554 -10.652 1.00 18.59 230 ILE A CA 1
ATOM 1406 C C . ILE A 1 193 ? 4.687 12.530 -9.265 1.00 17.32 230 ILE A C 1
ATOM 1407 O O . ILE A 1 193 ? 5.753 13.071 -9.046 1.00 17.14 230 ILE A O 1
ATOM 1412 N N . PHE A 1 194 ? 3.995 11.922 -8.317 1.00 16.23 231 PHE A N 1
ATOM 1413 C CA . PHE A 1 194 ? 4.581 11.679 -7.016 1.00 15.93 231 PHE A CA 1
ATOM 1414 C C . PHE A 1 194 ? 4.160 10.336 -6.437 1.00 16.30 231 PHE A C 1
ATOM 1415 O O . PHE A 1 194 ? 3.157 9.750 -6.858 1.00 15.60 231 PHE A O 1
ATOM 1423 N N . SER A 1 195 ? 4.987 9.838 -5.521 1.00 16.73 232 SER A N 1
ATOM 1424 C CA . SER A 1 195 ? 4.788 8.548 -4.899 1.00 17.24 232 SER A CA 1
ATOM 1425 C C . SER A 1 195 ? 5.513 8.491 -3.567 1.00 17.76 232 SER A C 1
ATOM 1426 O O . SER A 1 195 ? 6.221 9.437 -3.192 1.00 16.41 232 SER A O 1
ATOM 1429 N N . HIS A 1 196 ? 5.282 7.390 -2.843 1.00 17.14 233 HIS A N 1
ATOM 1430 C CA . HIS A 1 196 ? 6.013 7.058 -1.635 1.00 17.15 233 HIS A CA 1
ATOM 1431 C C . HIS A 1 196 ? 6.303 5.560 -1.744 1.00 18.65 233 HIS A C 1
ATOM 1432 O O . HIS A 1 196 ? 5.752 4.750 -1.007 1.00 19.52 233 HIS A O 1
ATOM 1439 N N . ASP A 1 197 ? 7.157 5.231 -2.709 1.00 19.30 234 ASP A N 1
ATOM 1440 C CA . ASP A 1 197 ? 7.406 3.883 -3.137 1.00 21.00 234 ASP A CA 1
ATOM 1441 C C . ASP A 1 197 ? 8.819 3.399 -2.774 1.00 22.65 234 ASP A C 1
ATOM 1442 O O . ASP A 1 197 ? 9.770 3.516 -3.564 1.00 25.01 234 ASP A O 1
ATOM 1447 N N . LEU A 1 198 ? 8.929 2.840 -1.578 1.00 22.46 235 LEU A N 1
ATOM 1448 C CA . LEU A 1 198 ? 10.168 2.247 -1.106 1.00 22.84 235 LEU A CA 1
ATOM 1449 C C . LEU A 1 198 ? 10.360 0.828 -1.615 1.00 24.78 235 LEU A C 1
ATOM 1450 O O . LEU A 1 198 ? 11.497 0.387 -1.722 1.00 27.82 235 LEU A O 1
ATOM 1455 N N . SER A 1 199 ? 9.266 0.127 -1.933 1.00 22.91 236 SER A N 1
ATOM 1456 C CA . SER A 1 199 ? 9.295 -1.296 -2.305 1.00 23.74 236 SER A CA 1
ATOM 1457 C C . SER A 1 199 ? 9.989 -1.511 -3.627 1.00 22.79 236 SER A C 1
ATOM 1458 O O . SER A 1 199 ? 10.890 -2.339 -3.740 1.00 23.06 236 SER A O 1
ATOM 1461 N N . ASN A 1 200 ? 9.542 -0.762 -4.627 1.00 21.60 237 ASN A N 1
ATOM 1462 C CA . ASN A 1 200 ? 10.128 -0.822 -5.950 1.00 23.14 237 ASN A CA 1
ATOM 1463 C C . ASN A 1 200 ? 11.560 -0.241 -5.977 1.00 25.58 237 ASN A C 1
ATOM 1464 O O . ASN A 1 200 ? 12.439 -0.795 -6.639 1.00 28.28 237 ASN A O 1
ATOM 1469 N N . GLY A 1 201 ? 11.792 0.817 -5.208 1.00 25.22 238 GLY A N 1
ATOM 1470 C CA . GLY A 1 201 ? 13.126 1.400 -5.054 1.00 27.82 238 GLY A CA 1
ATOM 1471 C C . GLY A 1 201 ? 14.183 0.435 -4.531 1.00 30.27 238 GLY A C 1
ATOM 1472 O O . GLY A 1 201 ? 15.332 0.510 -4.933 1.00 34.12 238 GLY A O 1
ATOM 1473 N N . ALA A 1 202 ? 13.791 -0.473 -3.641 1.00 29.40 239 ALA A N 1
ATOM 1474 C CA . ALA A 1 202 ? 14.718 -1.386 -2.993 1.00 30.63 239 ALA A CA 1
ATOM 1475 C C . ALA A 1 202 ? 14.684 -2.804 -3.564 1.00 28.19 239 ALA A C 1
ATOM 1476 O O . ALA A 1 202 ? 15.368 -3.668 -3.033 1.00 27.92 239 ALA A O 1
ATOM 1478 N N . MET A 1 203 ? 13.918 -3.034 -4.640 1.00 28.97 240 MET A N 1
ATOM 1479 C CA . MET A 1 203 ? 13.542 -4.393 -5.094 1.00 28.15 240 MET A CA 1
ATOM 1480 C C . MET A 1 203 ? 13.223 -5.327 -3.912 1.00 26.93 240 MET A C 1
ATOM 1481 O O . MET A 1 203 ? 13.816 -6.416 -3.782 1.00 25.24 240 MET A O 1
ATOM 1486 N N . ASN A 1 204 ? 12.283 -4.902 -3.060 1.00 26.06 241 ASN A N 1
ATOM 1487 C CA A ASN A 1 204 ? 11.984 -5.690 -1.859 0.50 26.64 241 ASN A CA 1
ATOM 1488 C CA B ASN A 1 204 ? 11.884 -5.649 -1.851 0.50 26.22 241 ASN A CA 1
ATOM 1489 C C . ASN A 1 204 ? 11.341 -7.056 -2.106 1.00 26.47 241 ASN A C 1
ATOM 1490 O O . ASN A 1 204 ? 11.374 -7.906 -1.223 1.00 27.18 241 ASN A O 1
ATOM 1499 N N . MET A 1 205 ? 10.814 -7.291 -3.299 1.00 26.66 242 MET A N 1
ATOM 1500 C CA . MET A 1 205 ? 10.211 -8.565 -3.618 1.00 29.23 242 MET A CA 1
ATOM 1501 C C . MET A 1 205 ? 11.138 -9.501 -4.400 1.00 25.78 242 MET A C 1
ATOM 1502 O O . MET A 1 205 ? 10.681 -10.542 -4.854 1.00 24.06 242 MET A O 1
ATOM 1507 N N . LEU A 1 206 ? 12.421 -9.145 -4.550 1.00 25.06 243 LEU A N 1
ATOM 1508 C CA . LEU A 1 206 ? 13.368 -10.002 -5.283 1.00 26.35 243 LEU A CA 1
ATOM 1509 C C . LEU A 1 206 ? 13.520 -11.380 -4.650 1.00 27.59 243 LEU A C 1
ATOM 1510 O O . LEU A 1 206 ? 13.496 -12.362 -5.367 1.00 27.61 243 LEU A O 1
ATOM 1515 N N . GLU A 1 207 ? 13.649 -11.435 -3.323 1.00 31.26 244 GLU A N 1
ATOM 1516 C CA . GLU A 1 207 ? 13.767 -12.706 -2.586 1.00 32.72 244 GLU A CA 1
ATOM 1517 C C . GLU A 1 207 ? 12.551 -13.617 -2.771 1.00 30.02 244 GLU A C 1
ATOM 1518 O O . GLU A 1 207 ? 12.694 -14.818 -3.040 1.00 26.10 244 GLU A O 1
ATOM 1524 N N . VAL A 1 208 ? 11.366 -13.033 -2.619 1.00 28.50 245 VAL A N 1
ATOM 1525 C CA . VAL A 1 208 ? 10.093 -13.752 -2.800 1.00 28.10 245 VAL A CA 1
ATOM 1526 C C . VAL A 1 208 ? 9.973 -14.279 -4.226 1.00 26.37 245 VAL A C 1
ATOM 1527 O O . VAL A 1 208 ? 9.552 -15.414 -4.438 1.00 27.76 245 VAL A O 1
ATOM 1531 N N . PHE A 1 209 ? 10.378 -13.460 -5.196 1.00 25.23 246 PHE A N 1
ATOM 1532 C CA . PHE A 1 209 ? 10.375 -13.866 -6.607 1.00 23.84 246 PHE A CA 1
ATOM 1533 C C . PHE A 1 209 ? 11.314 -15.046 -6.871 1.00 24.68 246 PHE A C 1
ATOM 1534 O O . PHE A 1 209 ? 10.890 -16.072 -7.404 1.00 24.23 246 PHE A O 1
ATOM 1542 N N . VAL A 1 210 ? 12.574 -14.887 -6.462 1.00 26.13 247 VAL A N 1
ATOM 1543 C CA . VAL A 1 210 ? 13.600 -15.933 -6.601 1.00 26.20 247 VAL A CA 1
ATOM 1544 C C . VAL A 1 210 ? 13.085 -17.197 -5.940 1.00 28.00 247 VAL A C 1
ATOM 1545 O O . VAL A 1 210 ? 13.058 -18.227 -6.574 1.00 30.16 247 VAL A O 1
ATOM 1549 N N . SER A 1 211 ? 12.608 -17.089 -4.702 1.00 30.23 248 SER A N 1
ATOM 1550 C CA . SER A 1 211 ? 12.096 -18.249 -3.949 1.00 31.48 248 SER A CA 1
ATOM 1551 C C . SER A 1 211 ? 10.962 -18.999 -4.639 1.00 32.01 248 SER A C 1
ATOM 1552 O O . SER A 1 211 ? 10.806 -20.185 -4.412 1.00 32.82 248 SER A O 1
ATOM 1555 N N . SER A 1 212 ? 10.173 -18.325 -5.474 1.00 32.16 249 SER A N 1
ATOM 1556 C CA . SER A 1 212 ? 9.014 -18.965 -6.126 1.00 30.88 249 SER A CA 1
ATOM 1557 C C . SER A 1 212 ? 9.341 -19.697 -7.418 1.00 28.04 249 SER A C 1
ATOM 1558 O O . SER A 1 212 ? 8.488 -20.361 -7.964 1.00 26.65 249 SER A O 1
ATOM 1561 N N . LEU A 1 213 ? 10.551 -19.539 -7.941 1.00 27.02 250 LEU A N 1
ATOM 1562 C CA . LEU A 1 213 ? 10.854 -20.043 -9.276 1.00 26.55 250 LEU A CA 1
ATOM 1563 C C . LEU A 1 213 ? 10.929 -21.569 -9.334 1.00 28.36 250 LEU A C 1
ATOM 1564 O O . LEU A 1 213 ? 10.436 -22.162 -10.295 1.00 27.47 250 LEU A O 1
ATOM 1569 N N . GLU A 1 214 ? 11.570 -22.188 -8.338 1.00 29.73 251 GLU A N 1
ATOM 1570 C CA . GLU A 1 214 ? 11.790 -23.638 -8.364 1.00 33.48 251 GLU A CA 1
ATOM 1571 C C . GLU A 1 214 ? 10.477 -24.421 -8.487 1.00 31.59 251 GLU A C 1
ATOM 1572 O O . GLU A 1 214 ? 10.326 -25.227 -9.394 1.00 31.61 251 GLU A O 1
ATOM 1578 N N . GLU A 1 215 ? 9.535 -24.149 -7.595 1.00 31.94 252 GLU A N 1
ATOM 1579 C CA . GLU A 1 215 ? 8.224 -24.759 -7.674 1.00 32.56 252 GLU A CA 1
ATOM 1580 C C . GLU A 1 215 ? 7.570 -24.527 -9.035 1.00 30.55 252 GLU A C 1
ATOM 1581 O O . GLU A 1 215 ? 7.105 -25.464 -9.656 1.00 27.50 252 GLU A O 1
ATOM 1587 N N . PHE A 1 216 ? 7.542 -23.274 -9.489 1.00 30.27 253 PHE A N 1
ATOM 1588 C CA . PHE A 1 216 ? 6.853 -22.901 -10.727 1.00 28.70 253 PHE A CA 1
ATOM 1589 C C . PHE A 1 216 ? 7.446 -23.499 -12.011 1.00 29.21 253 PHE A C 1
ATOM 1590 O O . PHE A 1 216 ? 6.733 -23.698 -13.005 1.00 27.99 253 PHE A O 1
ATOM 1598 N N . GLN A 1 217 ? 8.751 -23.755 -12.002 1.00 31.07 254 GLN A N 1
ATOM 1599 C CA . GLN A 1 217 ? 9.449 -24.297 -13.173 1.00 31.41 254 GLN A CA 1
ATOM 1600 C C . GLN A 1 217 ? 9.200 -23.455 -14.435 1.00 30.61 254 GLN A C 1
ATOM 1601 O O . GLN A 1 217 ? 8.694 -23.949 -15.441 1.00 28.66 254 GLN A O 1
ATOM 1607 N N . PRO A 1 218 ? 9.565 -22.166 -14.387 1.00 28.61 255 PRO A N 1
ATOM 1608 C CA . PRO A 1 218 ? 9.391 -21.384 -15.613 1.00 29.09 255 PRO A CA 1
ATOM 1609 C C . PRO A 1 218 ? 10.198 -21.937 -16.804 1.00 28.18 255 PRO A C 1
ATOM 1610 O O . PRO A 1 218 ? 11.287 -22.480 -16.619 1.00 27.90 255 PRO A O 1
ATOM 1614 N N . ASP A 1 219 ? 9.629 -21.813 -18.002 1.00 27.07 256 ASP A N 1
ATOM 1615 C CA . ASP A 1 219 ? 10.373 -21.932 -19.248 1.00 26.05 256 ASP A CA 1
ATOM 1616 C C . ASP A 1 219 ? 11.173 -20.680 -19.584 1.00 27.09 256 ASP A C 1
ATOM 1617 O O . ASP A 1 219 ? 12.196 -20.743 -20.279 1.00 28.05 256 ASP A O 1
ATOM 1622 N N . LEU A 1 220 ? 10.686 -19.544 -19.090 1.00 26.02 257 LEU A N 1
ATOM 1623 C CA . LEU A 1 220 ? 11.228 -18.230 -19.397 1.00 25.91 257 LEU A CA 1
ATOM 1624 C C . LEU A 1 220 ? 11.118 -17.413 -18.112 1.00 24.12 257 LEU A C 1
ATOM 1625 O O . LEU A 1 220 ? 10.118 -17.471 -17.402 1.00 22.26 257 LEU A O 1
ATOM 1630 N N . VAL A 1 221 ? 12.195 -16.714 -17.790 1.00 25.12 258 VAL A N 1
ATOM 1631 C CA . VAL A 1 221 ? 12.232 -15.834 -16.652 1.00 24.61 258 VAL A CA 1
ATOM 1632 C C . VAL A 1 221 ? 12.471 -14.441 -17.214 1.00 23.94 258 VAL A C 1
ATOM 1633 O O . VAL A 1 221 ? 13.352 -14.246 -18.047 1.00 24.75 258 VAL A O 1
ATOM 1637 N N . VAL A 1 222 ? 11.673 -13.476 -16.765 1.00 25.45 259 VAL A N 1
ATOM 1638 C CA . VAL A 1 222 ? 11.833 -12.075 -17.195 1.00 25.11 259 VAL A CA 1
ATOM 1639 C C . VAL A 1 222 ? 12.020 -11.207 -15.957 1.00 24.44 259 VAL A C 1
ATOM 1640 O O . VAL A 1 222 ? 11.233 -11.282 -15.033 1.00 23.90 259 VAL A O 1
ATOM 1644 N N . LEU A 1 223 ? 13.073 -10.395 -15.959 1.00 24.94 260 LEU A N 1
ATOM 1645 C CA . LEU A 1 223 ? 13.428 -9.559 -14.849 1.00 23.98 260 LEU A CA 1
ATOM 1646 C C . LEU A 1 223 ? 13.444 -8.092 -15.265 1.00 23.48 260 LEU A C 1
ATOM 1647 O O . LEU A 1 223 ? 13.999 -7.709 -16.307 1.00 20.60 260 LEU A O 1
ATOM 1652 N N . SER A 1 224 ? 12.832 -7.273 -14.425 1.00 23.77 261 SER A N 1
ATOM 1653 C CA . SER A 1 224 ? 12.911 -5.829 -14.573 1.00 24.38 261 SER A CA 1
ATOM 1654 C C . SER A 1 224 ? 12.858 -5.191 -13.196 1.00 24.61 261 SER A C 1
ATOM 1655 O O . SER A 1 224 ? 12.549 -5.863 -12.204 1.00 24.33 261 SER A O 1
ATOM 1658 N N . GLY A 1 225 ? 13.206 -3.910 -13.144 1.00 24.86 262 GLY A N 1
ATOM 1659 C CA . GLY A 1 225 ? 13.151 -3.121 -11.915 1.00 23.97 262 GLY A CA 1
ATOM 1660 C C . GLY A 1 225 ? 14.487 -2.638 -11.384 1.00 23.42 262 GLY A C 1
ATOM 1661 O O . GLY A 1 225 ? 14.511 -1.873 -10.432 1.00 24.23 262 GLY A O 1
ATOM 1662 N N . LEU A 1 226 ? 15.596 -3.055 -11.989 1.00 23.38 263 LEU A N 1
ATOM 1663 C CA . LEU A 1 226 ? 16.930 -2.687 -11.484 1.00 25.02 263 LEU A CA 1
ATOM 1664 C C . LEU A 1 226 ? 17.135 -1.168 -11.521 1.00 24.46 263 LEU A C 1
ATOM 1665 O O . LEU A 1 226 ? 17.664 -0.568 -10.576 1.00 23.60 263 LEU A O 1
ATOM 1670 N N . HIS A 1 227 ? 16.739 -0.559 -12.631 1.00 25.64 264 HIS A N 1
ATOM 1671 C CA . HIS A 1 227 ? 16.797 0.910 -12.787 1.00 30.13 264 HIS A CA 1
ATOM 1672 C C . HIS A 1 227 ? 16.149 1.691 -11.638 1.00 28.87 264 HIS A C 1
ATOM 1673 O O . HIS A 1 227 ? 16.608 2.770 -11.318 1.00 30.55 264 HIS A O 1
ATOM 1680 N N . MET A 1 228 ? 15.126 1.119 -11.001 1.00 28.02 265 MET A N 1
ATOM 1681 C CA . MET A 1 228 ? 14.456 1.759 -9.869 1.00 29.36 265 MET A CA 1
ATOM 1682 C C . MET A 1 228 ? 15.300 1.902 -8.608 1.00 27.53 265 MET A C 1
ATOM 1683 O O . MET A 1 228 ? 14.909 2.636 -7.703 1.00 26.28 265 MET A O 1
ATOM 1688 N N . MET A 1 229 ? 16.428 1.188 -8.535 1.00 25.18 266 MET A N 1
ATOM 1689 C CA . MET A 1 229 ? 17.369 1.320 -7.433 1.00 24.41 266 MET A CA 1
ATOM 1690 C C . MET A 1 229 ? 18.252 2.560 -7.550 1.00 26.31 266 MET A C 1
ATOM 1691 O O . MET A 1 229 ? 18.926 2.921 -6.598 1.00 26.96 266 MET A O 1
ATOM 1696 N N . GLU A 1 230 ? 18.280 3.178 -8.721 1.00 28.50 267 GLU A N 1
ATOM 1697 C CA . GLU A 1 230 ? 18.874 4.509 -8.896 1.00 33.79 267 GLU A CA 1
ATOM 1698 C C . GLU A 1 230 ? 18.536 5.402 -7.705 1.00 32.67 267 GLU A C 1
ATOM 1699 O O . GLU A 1 230 ? 17.356 5.555 -7.335 1.00 30.87 267 GLU A O 1
ATOM 1705 N N . GLY A 1 231 ? 19.576 5.928 -7.065 1.00 32.34 268 GLY A N 1
ATOM 1706 C CA . GLY A 1 231 ? 19.414 6.831 -5.927 1.00 31.40 268 GLY A CA 1
ATOM 1707 C C . GLY A 1 231 ? 19.424 6.176 -4.553 1.00 31.84 268 GLY A C 1
ATOM 1708 O O . GLY A 1 231 ? 19.375 6.894 -3.541 1.00 33.48 268 GLY A O 1
ATOM 1709 N N . GLN A 1 232 ? 19.479 4.835 -4.512 1.00 27.18 269 GLN A N 1
ATOM 1710 C CA . GLN A 1 232 ? 19.654 4.067 -3.266 1.00 24.30 269 GLN A CA 1
ATOM 1711 C C . GLN A 1 232 ? 21.133 3.824 -2.977 1.00 22.20 269 GLN A C 1
ATOM 1712 O O . GLN A 1 232 ? 21.962 4.050 -3.823 1.00 22.47 269 GLN A O 1
ATOM 1718 N N . SER A 1 233 ? 21.433 3.411 -1.750 1.00 21.85 270 SER A N 1
ATOM 1719 C CA . SER A 1 233 ? 22.766 3.013 -1.310 1.00 21.79 270 SER A CA 1
ATOM 1720 C C . SER A 1 233 ? 23.443 2.092 -2.346 1.00 23.70 270 SER A C 1
ATOM 1721 O O . SER A 1 233 ? 22.818 1.143 -2.854 1.00 20.80 270 SER A O 1
ATOM 1724 N N . LYS A 1 234 ? 24.707 2.399 -2.661 1.00 23.75 271 LYS A N 1
ATOM 1725 C CA . LYS A 1 234 ? 25.503 1.586 -3.564 1.00 23.11 271 LYS A CA 1
ATOM 1726 C C . LYS A 1 234 ? 25.651 0.155 -2.995 1.00 21.61 271 LYS A C 1
ATOM 1727 O O . LYS A 1 234 ? 25.544 -0.794 -3.724 1.00 19.94 271 LYS A O 1
ATOM 1733 N N . GLU A 1 235 ? 25.831 0.030 -1.686 1.00 22.70 272 GLU A N 1
ATOM 1734 C CA . GLU A 1 235 ? 25.851 -1.271 -1.032 1.00 22.99 272 GLU A CA 1
ATOM 1735 C C . GLU A 1 235 ? 24.540 -2.069 -1.156 1.00 21.80 272 GLU A C 1
ATOM 1736 O O . GLU A 1 235 ? 24.575 -3.297 -1.370 1.00 21.73 272 GLU A O 1
ATOM 1742 N N . LEU A 1 236 ? 23.403 -1.389 -1.039 1.00 21.40 273 LEU A N 1
ATOM 1743 C CA . LEU A 1 236 ? 22.107 -2.025 -1.298 1.00 22.01 273 LEU A CA 1
ATOM 1744 C C . LEU A 1 236 ? 22.019 -2.486 -2.747 1.00 21.08 273 LEU A C 1
ATOM 1745 O O . LEU A 1 236 ? 21.618 -3.623 -3.009 1.00 20.44 273 LEU A O 1
ATOM 1750 N N . GLN A 1 237 ? 22.429 -1.633 -3.688 1.00 19.87 274 GLN A N 1
ATOM 1751 C CA . GLN A 1 237 ? 22.475 -2.042 -5.103 1.00 20.09 274 GLN A CA 1
ATOM 1752 C C . GLN A 1 237 ? 23.360 -3.283 -5.358 1.00 20.56 274 GLN A C 1
ATOM 1753 O O . GLN A 1 237 ? 22.979 -4.172 -6.109 1.00 18.16 274 GLN A O 1
ATOM 1759 N N . ARG A 1 238 ? 24.525 -3.302 -4.718 1.00 22.65 275 ARG A N 1
ATOM 1760 C CA . ARG A 1 238 ? 25.487 -4.385 -4.872 1.00 26.29 275 ARG A CA 1
ATOM 1761 C C . ARG A 1 238 ? 24.911 -5.697 -4.314 1.00 25.68 275 ARG A C 1
ATOM 1762 O O . ARG A 1 238 ? 25.016 -6.721 -4.949 1.00 25.25 275 ARG A O 1
ATOM 1770 N N . LYS A 1 239 ? 24.306 -5.643 -3.131 1.00 26.85 276 LYS A N 1
ATOM 1771 C CA . LYS A 1 239 ? 23.592 -6.796 -2.561 1.00 31.01 276 LYS A CA 1
ATOM 1772 C C . LYS A 1 239 ? 22.523 -7.344 -3.536 1.00 26.36 276 LYS A C 1
ATOM 1773 O O . LYS A 1 239 ? 22.452 -8.534 -3.747 1.00 23.53 276 LYS A O 1
ATOM 1779 N N . ARG A 1 240 ? 21.737 -6.469 -4.146 1.00 24.43 277 ARG A N 1
ATOM 1780 C CA . ARG A 1 240 ? 20.651 -6.900 -5.035 1.00 25.13 277 ARG A CA 1
ATOM 1781 C C . ARG A 1 240 ? 21.124 -7.498 -6.352 1.00 24.27 277 ARG A C 1
ATOM 1782 O O . ARG A 1 240 ? 20.583 -8.513 -6.810 1.00 23.57 277 ARG A O 1
ATOM 1790 N N . LEU A 1 241 ? 22.138 -6.885 -6.957 1.00 23.61 278 LEU A N 1
ATOM 1791 C CA . LEU A 1 241 ? 22.732 -7.421 -8.181 1.00 24.64 278 LEU A CA 1
ATOM 1792 C C . LEU A 1 241 ? 23.376 -8.806 -7.954 1.00 23.76 278 LEU A C 1
ATOM 1793 O O . LEU A 1 241 ? 23.307 -9.649 -8.833 1.00 22.19 278 LEU A O 1
ATOM 1798 N N . LEU A 1 242 ? 23.987 -9.021 -6.787 1.00 24.50 279 LEU A N 1
ATOM 1799 C CA . LEU A 1 242 ? 24.527 -10.332 -6.426 1.00 26.89 279 LEU A CA 1
ATOM 1800 C C . LEU A 1 242 ? 23.404 -11.370 -6.211 1.00 28.09 279 LEU A C 1
ATOM 1801 O O . LEU A 1 242 ? 23.551 -12.532 -6.619 1.00 26.03 279 LEU A O 1
ATOM 1806 N N . GLU A 1 243 ? 22.311 -10.947 -5.566 1.00 27.72 280 GLU A N 1
ATOM 1807 C CA . GLU A 1 243 ? 21.094 -11.776 -5.444 1.00 30.48 280 GLU A CA 1
ATOM 1808 C C . GLU A 1 243 ? 20.560 -12.191 -6.802 1.00 28.85 280 GLU A C 1
ATOM 1809 O O . GLU A 1 243 ? 20.231 -13.370 -7.000 1.00 29.85 280 GLU A O 1
ATOM 1815 N N . VAL A 1 244 ? 20.501 -11.242 -7.740 1.00 26.71 281 VAL A N 1
ATOM 1816 C CA . VAL A 1 244 ? 20.087 -11.542 -9.115 1.00 25.78 281 VAL A CA 1
ATOM 1817 C C . VAL A 1 244 ? 20.963 -12.628 -9.731 1.00 25.36 281 VAL A C 1
ATOM 1818 O O . VAL A 1 244 ? 20.446 -13.606 -10.245 1.00 25.10 281 VAL A O 1
ATOM 1822 N N . VAL A 1 245 ? 22.277 -12.440 -9.674 1.00 27.25 282 VAL A N 1
ATOM 1823 C CA . VAL A 1 245 ? 23.226 -13.310 -10.377 1.00 28.28 282 VAL A CA 1
ATOM 1824 C C . VAL A 1 245 ? 23.235 -14.691 -9.741 1.00 28.25 282 VAL A C 1
ATOM 1825 O O . VAL A 1 245 ? 23.270 -15.671 -10.446 1.00 28.56 282 VAL A O 1
ATOM 1829 N N . THR A 1 246 ? 23.193 -14.743 -8.414 1.00 30.21 283 THR A N 1
ATOM 1830 C CA . THR A 1 246 ? 23.105 -16.009 -7.687 1.00 31.66 283 THR A CA 1
ATOM 1831 C C . THR A 1 246 ? 21.822 -16.758 -8.040 1.00 31.65 283 THR A C 1
ATOM 1832 O O . THR A 1 246 ? 21.873 -17.953 -8.350 1.00 31.77 283 THR A O 1
ATOM 1836 N N . ALA A 1 247 ? 20.689 -16.058 -8.010 1.00 28.08 284 ALA A N 1
ATOM 1837 C CA . ALA A 1 247 ? 19.405 -16.673 -8.336 1.00 28.77 284 ALA A CA 1
ATOM 1838 C C . ALA A 1 247 ? 19.412 -17.301 -9.726 1.00 31.78 284 ALA A C 1
ATOM 1839 O O . ALA A 1 247 ? 18.988 -18.447 -9.893 1.00 37.29 284 ALA A O 1
ATOM 1841 N N . ILE A 1 248 ? 19.926 -16.569 -10.708 1.00 30.95 285 ILE A N 1
ATOM 1842 C CA . ILE A 1 248 ? 19.979 -17.046 -12.078 1.00 30.28 285 ILE A CA 1
ATOM 1843 C C . ILE A 1 248 ? 20.907 -18.254 -12.223 1.00 31.33 285 ILE A C 1
ATOM 1844 O O . ILE A 1 248 ? 20.602 -19.150 -12.992 1.00 30.44 285 ILE A O 1
ATOM 1849 N N . SER A 1 249 ? 22.025 -18.289 -11.506 1.00 33.28 286 SER A N 1
ATOM 1850 C CA . SER A 1 249 ? 22.899 -19.481 -11.557 1.00 35.73 286 SER A CA 1
ATOM 1851 C C . SER A 1 249 ? 22.243 -20.746 -10.957 1.00 35.11 286 SER A C 1
ATOM 1852 O O . SER A 1 249 ? 22.700 -21.861 -11.220 1.00 40.14 286 SER A O 1
ATOM 1855 N N . ASP A 1 250 ? 21.211 -20.568 -10.132 1.00 34.95 287 ASP A N 1
ATOM 1856 C CA . ASP A 1 250 ? 20.412 -21.676 -9.599 1.00 36.12 287 ASP A CA 1
ATOM 1857 C C . ASP A 1 250 ? 19.244 -22.127 -10.461 1.00 36.48 287 ASP A C 1
ATOM 1858 O O . ASP A 1 250 ? 18.690 -23.183 -10.203 1.00 40.55 287 ASP A O 1
ATOM 1863 N N . ILE A 1 251 ? 18.864 -21.350 -11.469 1.00 36.59 288 ILE A N 1
ATOM 1864 C CA . ILE A 1 251 ? 17.807 -21.752 -12.401 1.00 36.82 288 ILE A CA 1
ATOM 1865 C C . ILE A 1 251 ? 18.411 -22.764 -13.366 1.00 38.52 288 ILE A C 1
ATOM 1866 O O . ILE A 1 251 ? 19.553 -22.578 -13.802 1.00 43.53 288 ILE A O 1
ATOM 1871 N N . PRO A 1 252 ? 17.661 -23.830 -13.719 1.00 38.10 289 PRO A N 1
ATOM 1872 C CA . PRO A 1 252 ? 18.275 -24.857 -14.586 1.00 38.32 289 PRO A CA 1
ATOM 1873 C C . PRO A 1 252 ? 18.874 -24.290 -15.876 1.00 39.75 289 PRO A C 1
ATOM 1874 O O . PRO A 1 252 ? 18.349 -23.329 -16.433 1.00 36.16 289 PRO A O 1
ATOM 1878 N N . THR A 1 253 ? 19.964 -24.894 -16.337 1.00 42.05 290 THR A N 1
ATOM 1879 C CA . THR A 1 253 ? 20.639 -24.473 -17.570 1.00 42.85 290 THR A CA 1
ATOM 1880 C C . THR A 1 253 ? 19.678 -24.525 -18.758 1.00 39.90 290 THR A C 1
ATOM 1881 O O . THR A 1 253 ? 18.808 -25.403 -18.834 1.00 41.20 290 THR A O 1
ATOM 1885 N N . GLY A 1 254 ? 19.830 -23.573 -19.673 1.00 37.51 291 GLY A N 1
ATOM 1886 C CA . GLY A 1 254 ? 19.010 -23.524 -20.885 1.00 38.93 291 GLY A CA 1
ATOM 1887 C C . GLY A 1 254 ? 17.661 -22.812 -20.771 1.00 38.75 291 GLY A C 1
ATOM 1888 O O . GLY A 1 254 ? 16.945 -22.709 -21.782 1.00 37.39 291 GLY A O 1
ATOM 1889 N N . ILE A 1 255 ? 17.305 -22.347 -19.564 1.00 35.89 292 ILE A N 1
ATOM 1890 C CA . ILE A 1 255 ? 16.108 -21.506 -19.342 1.00 34.56 292 ILE A CA 1
ATOM 1891 C C . ILE A 1 255 ? 16.541 -20.084 -19.655 1.00 32.79 292 ILE A C 1
ATOM 1892 O O . ILE A 1 255 ? 17.400 -19.543 -18.959 1.00 33.33 292 ILE A O 1
ATOM 1897 N N . PRO A 1 256 ? 16.002 -19.490 -20.728 1.00 32.83 293 PRO A N 1
ATOM 1898 C CA . PRO A 1 256 ? 16.341 -18.085 -20.991 1.00 34.94 293 PRO A CA 1
ATOM 1899 C C . PRO A 1 256 ? 15.850 -17.109 -19.901 1.00 32.76 293 PRO A C 1
ATOM 1900 O O . PRO A 1 256 ? 14.782 -17.315 -19.313 1.00 30.26 293 PRO A O 1
ATOM 1904 N N . VAL A 1 257 ? 16.685 -16.105 -19.621 1.00 32.93 294 VAL A N 1
ATOM 1905 C CA . VAL A 1 257 ? 16.348 -14.971 -18.762 1.00 31.52 294 VAL A CA 1
ATOM 1906 C C . VAL A 1 257 ? 16.437 -13.707 -19.608 1.00 30.06 294 VAL A C 1
ATOM 1907 O O . VAL A 1 257 ? 17.479 -13.451 -20.214 1.00 30.75 294 VAL A O 1
ATOM 1911 N N . HIS A 1 258 ? 15.349 -12.936 -19.665 1.00 27.91 295 HIS A N 1
ATOM 1912 C CA . HIS A 1 258 ? 15.360 -11.632 -20.315 1.00 25.80 295 HIS A CA 1
ATOM 1913 C C . HIS A 1 258 ? 15.429 -10.493 -19.265 1.00 25.21 295 HIS A C 1
ATOM 1914 O O . HIS A 1 258 ? 14.662 -10.485 -18.302 1.00 23.23 295 HIS A O 1
ATOM 1921 N N . LEU A 1 259 ? 16.355 -9.553 -19.462 1.00 23.85 296 LEU A N 1
ATOM 1922 C CA . LEU A 1 259 ? 16.437 -8.345 -18.666 1.00 25.53 296 LEU A CA 1
ATOM 1923 C C . LEU A 1 259 ? 15.833 -7.187 -19.458 1.00 28.92 296 LEU A C 1
ATOM 1924 O O . LEU A 1 259 ? 16.348 -6.850 -20.530 1.00 30.23 296 LEU A O 1
ATOM 1929 N N . GLU A 1 260 ? 14.772 -6.566 -18.926 1.00 27.25 297 GLU A N 1
ATOM 1930 C CA . GLU A 1 260 ? 14.210 -5.371 -19.535 1.00 24.93 297 GLU A CA 1
ATOM 1931 C C . GLU A 1 260 ? 14.764 -4.147 -18.829 1.00 26.33 297 GLU A C 1
ATOM 1932 O O . GLU A 1 260 ? 14.497 -3.906 -17.653 1.00 27.41 297 GLU A O 1
ATOM 1938 N N . LEU A 1 261 ? 15.549 -3.380 -19.564 1.00 25.59 298 LEU A N 1
ATOM 1939 C CA . LEU A 1 261 ? 16.310 -2.300 -19.000 1.00 31.79 298 LEU A CA 1
ATOM 1940 C C . LEU A 1 261 ? 15.591 -1.013 -19.406 1.00 32.58 298 LEU A C 1
ATOM 1941 O O . LEU A 1 261 ? 15.302 -0.831 -20.582 1.00 37.93 298 LEU A O 1
ATOM 1946 N N . ALA A 1 262 ? 15.252 -0.163 -18.436 1.00 32.35 299 ALA A N 1
ATOM 1947 C CA . ALA A 1 262 ? 14.611 1.141 -18.704 1.00 33.50 299 ALA A CA 1
ATOM 1948 C C . ALA A 1 262 ? 15.254 2.244 -17.878 1.00 35.84 299 ALA A C 1
ATOM 1949 O O . ALA A 1 262 ? 16.200 1.996 -17.158 1.00 40.43 299 ALA A O 1
ATOM 1951 N N . SER A 1 263 ? 14.748 3.463 -18.051 1.00 36.73 300 SER A N 1
ATOM 1952 C CA . SER A 1 263 ? 14.999 4.649 -17.212 1.00 38.45 300 SER A CA 1
ATOM 1953 C C . SER A 1 263 ? 16.257 4.703 -16.340 1.00 35.39 300 SER A C 1
ATOM 1954 O O . SER A 1 263 ? 16.162 4.708 -15.116 1.00 37.91 300 SER A O 1
ATOM 1957 N N . MET A 1 264 ? 17.418 4.793 -16.985 1.00 36.66 301 MET A N 1
ATOM 1958 C CA . MET A 1 264 ? 18.716 4.845 -16.311 1.00 39.83 301 MET A CA 1
ATOM 1959 C C . MET A 1 264 ? 19.362 6.203 -16.525 1.00 43.57 301 MET A C 1
ATOM 1960 O O . MET A 1 264 ? 19.348 6.734 -17.628 1.00 45.99 301 MET A O 1
ATOM 1965 N N . THR A 1 265 ? 19.927 6.756 -15.457 1.00 46.29 302 THR A N 1
ATOM 1966 C CA . THR A 1 265 ? 20.779 7.954 -15.516 1.00 47.79 302 THR A CA 1
ATOM 1967 C C . THR A 1 265 ? 22.098 7.826 -14.751 1.00 44.93 302 THR A C 1
ATOM 1968 O O . THR A 1 265 ? 22.936 8.702 -14.872 1.00 50.20 302 THR A O 1
ATOM 1972 N N . ASN A 1 266 ? 22.289 6.761 -13.969 1.00 42.99 303 ASN A N 1
ATOM 1973 C CA . ASN A 1 266 ? 23.499 6.589 -13.162 1.00 44.57 303 ASN A CA 1
ATOM 1974 C C . ASN A 1 266 ? 24.487 5.662 -13.875 1.00 42.33 303 ASN A C 1
ATOM 1975 O O . ASN A 1 266 ? 24.136 4.527 -14.179 1.00 36.76 303 ASN A O 1
ATOM 1980 N N . ARG A 1 267 ? 25.709 6.138 -14.121 1.00 41.30 304 ARG A N 1
ATOM 1981 C CA . ARG A 1 267 ? 26.711 5.358 -14.865 1.00 44.00 304 ARG A CA 1
ATOM 1982 C C . ARG A 1 267 ? 27.392 4.281 -14.011 1.00 40.45 304 ARG A C 1
ATOM 1983 O O . ARG A 1 267 ? 27.752 3.222 -14.527 1.00 34.57 304 ARG A O 1
ATOM 1991 N N . GLU A 1 268 ? 27.581 4.534 -12.719 1.00 38.17 305 GLU A N 1
ATOM 1992 C CA . GLU A 1 268 ? 28.135 3.494 -11.852 1.00 38.94 305 GLU A CA 1
ATOM 1993 C C . GLU A 1 268 ? 27.227 2.258 -11.878 1.00 37.54 305 GLU A C 1
ATOM 1994 O O . GLU A 1 268 ? 27.711 1.132 -12.009 1.00 36.12 305 GLU A O 1
ATOM 2000 N N . LEU A 1 269 ? 25.917 2.487 -11.769 1.00 34.59 306 LEU A N 1
ATOM 2001 C CA . LEU A 1 269 ? 24.935 1.406 -11.722 1.00 34.08 306 LEU A CA 1
ATOM 2002 C C . LEU A 1 269 ? 24.856 0.685 -13.063 1.00 35.78 306 LEU A C 1
ATOM 2003 O O . LEU A 1 269 ? 24.885 -0.556 -13.105 1.00 32.76 306 LEU A O 1
ATOM 2008 N N . MET A 1 270 ? 24.778 1.469 -14.150 1.00 35.87 307 MET A N 1
ATOM 2009 C CA . MET A 1 270 ? 24.747 0.934 -15.524 1.00 36.49 307 MET A CA 1
ATOM 2010 C C . MET A 1 270 ? 25.951 0.058 -15.833 1.00 36.42 307 MET A C 1
ATOM 2011 O O . MET A 1 270 ? 25.809 -1.049 -16.377 1.00 31.66 307 MET A O 1
ATOM 2016 N N . SER A 1 271 ? 27.126 0.581 -15.487 1.00 38.51 308 SER A N 1
ATOM 2017 C CA . SER A 1 271 ? 28.386 -0.149 -15.584 1.00 43.57 308 SER A CA 1
ATOM 2018 C C . SER A 1 271 ? 28.301 -1.501 -14.855 1.00 42.18 308 SER A C 1
ATOM 2019 O O . SER A 1 271 ? 28.654 -2.538 -15.413 1.00 42.49 308 SER A O 1
ATOM 2022 N N . SER A 1 272 ? 27.818 -1.458 -13.614 1.00 37.77 309 SER A N 1
ATOM 2023 C CA . SER A 1 272 ? 27.671 -2.647 -12.779 1.00 35.78 309 SER A CA 1
ATOM 2024 C C . SER A 1 272 ? 26.682 -3.667 -13.350 1.00 31.03 309 SER A C 1
ATOM 2025 O O . SER A 1 272 ? 26.946 -4.870 -13.308 1.00 30.76 309 SER A O 1
ATOM 2028 N N . ILE A 1 273 ? 25.570 -3.181 -13.891 1.00 28.95 310 ILE A N 1
ATOM 2029 C CA . ILE A 1 273 ? 24.599 -4.052 -14.557 1.00 28.76 310 ILE A CA 1
ATOM 2030 C C . ILE A 1 273 ? 25.222 -4.729 -15.777 1.00 30.31 310 ILE A C 1
ATOM 2031 O O . ILE A 1 273 ? 24.977 -5.913 -16.036 1.00 26.72 310 ILE A O 1
ATOM 2036 N N . VAL A 1 274 ? 26.018 -3.974 -16.532 1.00 32.56 311 VAL A N 1
ATOM 2037 C CA . VAL A 1 274 ? 26.675 -4.516 -17.713 1.00 32.51 311 VAL A CA 1
ATOM 2038 C C . VAL A 1 274 ? 27.691 -5.578 -17.284 1.00 35.00 311 VAL A C 1
ATOM 2039 O O . VAL A 1 274 ? 27.677 -6.700 -17.799 1.00 35.66 311 VAL A O 1
ATOM 2043 N N . HIS A 1 275 ? 28.552 -5.241 -16.327 1.00 37.71 312 HIS A N 1
ATOM 2044 C CA . HIS A 1 275 ? 29.609 -6.167 -15.885 1.00 40.98 312 HIS A CA 1
ATOM 2045 C C . HIS A 1 275 ? 29.042 -7.463 -15.272 1.00 41.34 312 HIS A C 1
ATOM 2046 O O . HIS A 1 275 ? 29.489 -8.554 -15.631 1.00 45.53 312 HIS A O 1
ATOM 2053 N N . GLN A 1 276 ? 28.034 -7.334 -14.400 1.00 38.08 313 GLN A N 1
ATOM 2054 C CA . GLN A 1 276 ? 27.525 -8.460 -13.605 1.00 36.87 313 GLN A CA 1
ATOM 2055 C C . GLN A 1 276 ? 26.338 -9.209 -14.208 1.00 33.59 313 GLN A C 1
ATOM 2056 O O . GLN A 1 276 ? 26.354 -10.447 -14.274 1.00 31.71 313 GLN A O 1
ATOM 2062 N N . VAL A 1 277 ? 25.306 -8.471 -14.622 1.00 29.35 314 VAL A N 1
ATOM 2063 C CA . VAL A 1 277 ? 24.018 -9.068 -15.009 1.00 28.86 314 VAL A CA 1
ATOM 2064 C C . VAL A 1 277 ? 23.946 -9.482 -16.479 1.00 29.31 314 VAL A C 1
ATOM 2065 O O . VAL A 1 277 ? 23.351 -10.529 -16.799 1.00 28.61 314 VAL A O 1
ATOM 2069 N N . PHE A 1 278 ? 24.537 -8.687 -17.369 1.00 28.54 315 PHE A N 1
ATOM 2070 C CA . PHE A 1 278 ? 24.554 -9.020 -18.801 1.00 30.95 315 PHE A CA 1
ATOM 2071 C C . PHE A 1 278 ? 25.035 -10.461 -19.113 1.00 31.02 315 PHE A C 1
ATOM 2072 O O . PHE A 1 278 ? 24.371 -11.159 -19.857 1.00 31.02 315 PHE A O 1
ATOM 2080 N N . PRO A 1 279 ? 26.159 -10.919 -18.522 1.00 31.60 316 PRO A N 1
ATOM 2081 C CA . PRO A 1 279 ? 26.581 -12.320 -18.764 1.00 32.52 316 PRO A CA 1
ATOM 2082 C C . PRO A 1 279 ? 25.608 -13.393 -18.246 1.00 32.14 316 PRO A C 1
ATOM 2083 O O . PRO A 1 279 ? 25.641 -14.530 -18.716 1.00 31.46 316 PRO A O 1
ATOM 2087 N N . ALA A 1 280 ? 24.769 -13.032 -17.276 1.00 32.03 317 ALA A N 1
ATOM 2088 C CA . ALA A 1 280 ? 23.804 -13.949 -16.675 1.00 29.23 317 ALA A CA 1
ATOM 2089 C C . ALA A 1 280 ? 22.461 -14.041 -17.388 1.00 31.47 317 ALA A C 1
ATOM 2090 O O . ALA A 1 280 ? 21.618 -14.832 -16.987 1.00 36.22 317 ALA A O 1
ATOM 2092 N N . VAL A 1 281 ? 22.236 -13.251 -18.427 1.00 30.48 318 VAL A N 1
ATOM 2093 C CA . VAL A 1 281 ? 20.944 -13.267 -19.103 1.00 30.26 318 VAL A CA 1
ATOM 2094 C C . VAL A 1 281 ? 21.136 -13.666 -20.552 1.00 30.47 318 VAL A C 1
ATOM 2095 O O . VAL A 1 281 ? 22.188 -13.410 -21.142 1.00 31.48 318 VAL A O 1
ATOM 2099 N N . ALA A 1 282 ? 20.114 -14.313 -21.096 1.00 29.35 319 ALA A N 1
ATOM 2100 C CA . ALA A 1 282 ? 20.082 -14.693 -22.492 1.00 31.05 319 ALA A CA 1
ATOM 2101 C C . ALA A 1 282 ? 19.683 -13.515 -23.370 1.00 29.87 319 ALA A C 1
ATOM 2102 O O . ALA A 1 282 ? 20.176 -13.384 -24.498 1.00 29.19 319 ALA A O 1
ATOM 2104 N N . SER A 1 283 ? 18.798 -12.663 -22.848 1.00 29.46 320 SER A N 1
ATOM 2105 C CA . SER A 1 283 ? 18.134 -11.634 -23.650 1.00 28.27 320 SER A CA 1
ATOM 2106 C C . SER A 1 283 ? 18.065 -10.290 -22.929 1.00 28.45 320 SER A C 1
ATOM 2107 O O . SER A 1 283 ? 17.981 -10.246 -21.712 1.00 28.87 320 SER A O 1
ATOM 2110 N N . LEU A 1 284 ? 18.107 -9.211 -23.705 1.00 29.27 321 LEU A N 1
ATOM 2111 C CA . LEU A 1 284 ? 18.074 -7.838 -23.199 1.00 29.52 321 LEU A CA 1
ATOM 2112 C C . LEU A 1 284 ? 17.054 -7.070 -24.021 1.00 29.50 321 LEU A C 1
ATOM 2113 O O . LEU A 1 284 ? 16.901 -7.335 -25.214 1.00 29.31 321 LEU A O 1
ATOM 2118 N N . GLY A 1 285 ? 16.333 -6.157 -23.375 1.00 28.68 322 GLY A N 1
ATOM 2119 C CA . GLY A 1 285 ? 15.372 -5.288 -24.055 1.00 30.41 322 GLY A CA 1
ATOM 2120 C C . GLY A 1 285 ? 15.543 -3.846 -23.598 1.00 30.45 322 GLY A C 1
ATOM 2121 O O . GLY A 1 285 ? 15.725 -3.602 -22.411 1.00 32.72 322 GLY A O 1
ATOM 2122 N N . LEU A 1 286 ? 15.512 -2.902 -24.535 1.00 32.23 323 LEU A N 1
ATOM 2123 C CA . LEU A 1 286 ? 15.753 -1.486 -24.215 1.00 35.19 323 LEU A CA 1
ATOM 2124 C C . LEU A 1 286 ? 15.391 -0.565 -25.370 1.00 34.12 323 LEU A C 1
ATOM 2125 O O . LEU A 1 286 ? 15.117 -1.028 -26.473 1.00 33.60 323 LEU A O 1
ATOM 2130 N N . ASN A 1 287 ? 15.421 0.740 -25.102 1.00 32.35 324 ASN A N 1
ATOM 2131 C CA . ASN A 1 287 ? 15.119 1.743 -26.094 1.00 30.81 324 ASN A CA 1
ATOM 2132 C C . ASN A 1 287 ? 16.340 2.588 -26.444 1.00 34.50 324 ASN A C 1
ATOM 2133 O O . ASN A 1 287 ? 17.437 2.351 -25.928 1.00 32.90 324 ASN A O 1
ATOM 2138 N N . GLU A 1 288 ? 16.138 3.543 -27.353 1.00 35.58 325 GLU A N 1
ATOM 2139 C CA . GLU A 1 288 ? 17.185 4.464 -27.793 1.00 35.83 325 GLU A CA 1
ATOM 2140 C C . GLU A 1 288 ? 17.912 5.167 -26.642 1.00 38.01 325 GLU A C 1
ATOM 2141 O O . GLU A 1 288 ? 19.140 5.333 -26.710 1.00 38.72 325 GLU A O 1
ATOM 2147 N N . GLN A 1 289 ? 17.175 5.542 -25.589 1.00 39.03 326 GLN A N 1
ATOM 2148 C CA A GLN A 1 289 ? 17.744 6.305 -24.469 0.50 40.81 326 GLN A CA 1
ATOM 2149 C CA B GLN A 1 289 ? 17.770 6.308 -24.496 0.50 40.53 326 GLN A CA 1
ATOM 2150 C C . GLN A 1 289 ? 18.782 5.480 -23.712 1.00 39.60 326 GLN A C 1
ATOM 2151 O O . GLN A 1 289 ? 19.902 5.949 -23.468 1.00 36.11 326 GLN A O 1
ATOM 2162 N N . GLU A 1 290 ? 18.396 4.256 -23.346 1.00 36.21 327 GLU A N 1
ATOM 2163 C CA . GLU A 1 290 ? 19.287 3.340 -22.626 1.00 39.84 327 GLU A CA 1
ATOM 2164 C C . GLU A 1 290 ? 20.451 2.835 -23.506 1.00 42.29 327 GLU A C 1
ATOM 2165 O O . GLU A 1 290 ? 21.580 2.687 -23.018 1.00 41.89 327 GLU A O 1
ATOM 2171 N N . LEU A 1 291 ? 20.179 2.599 -24.793 1.00 42.61 328 LEU A N 1
ATOM 2172 C CA . LEU A 1 291 ? 21.216 2.194 -25.752 1.00 42.27 328 LEU A CA 1
ATOM 2173 C C . LEU A 1 291 ? 22.320 3.240 -25.858 1.00 44.04 328 LEU A C 1
ATOM 2174 O O . LEU A 1 291 ? 23.490 2.918 -25.696 1.00 45.75 328 LEU A O 1
ATOM 2179 N N . LEU A 1 292 ? 21.949 4.484 -26.144 1.00 42.85 329 LEU A N 1
ATOM 2180 C CA . LEU A 1 292 ? 22.929 5.573 -26.210 1.00 48.53 329 LEU A CA 1
ATOM 2181 C C . LEU A 1 292 ? 23.642 5.759 -24.865 1.00 48.34 329 LEU A C 1
ATOM 2182 O O . LEU A 1 292 ? 24.857 5.999 -24.838 1.00 43.92 329 LEU A O 1
ATOM 2187 N N . PHE A 1 293 ? 22.895 5.635 -23.762 1.00 47.13 330 PHE A N 1
ATOM 2188 C CA . PHE A 1 293 ? 23.492 5.735 -22.431 1.00 45.42 330 PHE A CA 1
ATOM 2189 C C . PHE A 1 293 ? 24.570 4.665 -22.199 1.00 49.47 330 PHE A C 1
ATOM 2190 O O . PHE A 1 293 ? 25.636 4.974 -21.654 1.00 51.05 330 PHE A O 1
ATOM 2198 N N . LEU A 1 294 ? 24.310 3.435 -22.651 1.00 48.87 331 LEU A N 1
ATOM 2199 C CA . LEU A 1 294 ? 25.315 2.356 -22.620 1.00 50.30 331 LEU A CA 1
ATOM 2200 C C . LEU A 1 294 ? 26.596 2.692 -23.379 1.00 50.99 331 LEU A C 1
ATOM 2201 O O . LEU A 1 294 ? 27.700 2.549 -22.851 1.00 54.35 331 LEU A O 1
ATOM 2206 N N . SER A 1 295 ? 26.432 3.126 -24.624 1.00 54.51 332 SER A N 1
ATOM 2207 C CA . SER A 1 295 ? 27.555 3.556 -25.460 1.00 60.88 332 SER A CA 1
ATOM 2208 C C . SER A 1 295 ? 28.337 4.738 -24.855 1.00 56.29 332 SER A C 1
ATOM 2209 O O . SER A 1 295 ? 29.550 4.827 -25.046 1.00 50.44 332 SER A O 1
ATOM 2212 N N . GLN A 1 296 ? 27.650 5.632 -24.142 1.00 53.46 333 GLN A N 1
ATOM 2213 C CA . GLN A 1 296 ? 28.314 6.781 -23.501 1.00 55.57 333 GLN A CA 1
ATOM 2214 C C . GLN A 1 296 ? 29.209 6.374 -22.345 1.00 61.03 333 GLN A C 1
ATOM 2215 O O . GLN A 1 296 ? 30.304 6.924 -22.192 1.00 63.17 333 GLN A O 1
ATOM 2221 N N . SER A 1 297 ? 28.730 5.424 -21.539 1.00 61.33 334 SER A N 1
ATOM 2222 C CA . SER A 1 297 ? 29.488 4.907 -20.397 1.00 64.91 334 SER A CA 1
ATOM 2223 C C . SER A 1 297 ? 30.799 4.236 -20.834 1.00 73.14 334 SER A C 1
ATOM 2224 O O . SER A 1 297 ? 31.883 4.658 -20.415 1.00 71.40 334 SER A O 1
ATOM 2227 N N . ALA A 1 298 ? 30.691 3.225 -21.700 1.00 78.65 335 ALA A N 1
ATOM 2228 C CA . ALA A 1 298 ? 31.829 2.361 -22.057 1.00 77.74 335 ALA A CA 1
ATOM 2229 C C . ALA A 1 298 ? 32.414 2.639 -23.457 1.00 80.90 335 ALA A C 1
ATOM 2230 O O . ALA A 1 298 ? 32.739 1.704 -24.193 1.00 77.79 335 ALA A O 1
ATOM 2232 N N . SER A 1 299 ? 32.550 3.925 -23.810 1.00 85.55 336 SER A N 1
ATOM 2233 C CA . SER A 1 299 ? 33.253 4.373 -25.037 1.00 91.05 336 SER A CA 1
ATOM 2234 C C . SER A 1 299 ? 32.786 3.698 -26.346 1.00 89.37 336 SER A C 1
ATOM 2235 O O . SER A 1 299 ? 33.568 3.561 -27.292 1.00 89.83 336 SER A O 1
ATOM 2238 N N . GLY A 1 300 ? 31.514 3.301 -26.402 1.00 82.90 337 GLY A N 1
ATOM 2239 C CA . GLY A 1 300 ? 30.983 2.534 -27.523 1.00 76.58 337 GLY A CA 1
ATOM 2240 C C . GLY A 1 300 ? 30.850 3.332 -28.815 1.00 74.89 337 GLY A C 1
ATOM 2241 O O . GLY A 1 300 ? 30.983 4.554 -28.804 1.00 75.32 337 GLY A O 1
ATOM 2242 N N . PRO A 1 301 ? 30.557 2.642 -29.936 1.00 74.78 338 PRO A N 1
ATOM 2243 C CA . PRO A 1 301 ? 30.549 3.160 -31.305 1.00 80.16 338 PRO A CA 1
ATOM 2244 C C . PRO A 1 301 ? 30.244 4.649 -31.496 1.00 84.18 338 PRO A C 1
ATOM 2245 O O . PRO A 1 301 ? 30.960 5.318 -32.245 1.00 96.41 338 PRO A O 1
ATOM 2249 N N . HIS A 1 302 ? 29.207 5.161 -30.834 1.00 75.93 339 HIS A N 1
ATOM 2250 C CA . HIS A 1 302 ? 28.828 6.577 -30.988 1.00 77.31 339 HIS A CA 1
ATOM 2251 C C . HIS A 1 302 ? 28.706 7.294 -29.645 1.00 73.48 339 HIS A C 1
ATOM 2252 O O . HIS A 1 302 ? 27.855 8.166 -29.463 1.00 65.74 339 HIS A O 1
ATOM 2259 N N . SER A 1 303 ? 29.612 6.933 -28.731 1.00 74.14 340 SER A N 1
ATOM 2260 C CA . SER A 1 303 ? 29.785 7.595 -27.434 1.00 73.28 340 SER A CA 1
ATOM 2261 C C . SER A 1 303 ? 29.842 9.117 -27.586 1.00 73.14 340 SER A C 1
ATOM 2262 O O . SER A 1 303 ? 29.241 9.848 -26.796 1.00 71.63 340 SER A O 1
ATOM 2265 N N . SER A 1 304 ? 30.560 9.566 -28.618 1.00 76.33 341 SER A N 1
ATOM 2266 C CA . SER A 1 304 ? 30.671 10.986 -28.994 1.00 81.42 341 SER A CA 1
ATOM 2267 C C . SER A 1 304 ? 29.319 11.697 -29.102 1.00 73.94 341 SER A C 1
ATOM 2268 O O . SER A 1 304 ? 29.207 12.873 -28.762 1.00 63.48 341 SER A O 1
ATOM 2271 N N . LEU A 1 305 ? 28.307 10.978 -29.591 1.00 76.37 342 LEU A N 1
ATOM 2272 C CA . LEU A 1 305 ? 26.942 11.496 -29.671 1.00 76.37 342 LEU A CA 1
ATOM 2273 C C . LEU A 1 305 ? 26.386 11.793 -28.277 1.00 73.61 342 LEU A C 1
ATOM 2274 O O . LEU A 1 305 ? 26.342 10.911 -27.415 1.00 71.92 342 LEU A O 1
ATOM 2279 N N . SER A 1 306 ? 25.977 13.045 -28.079 1.00 70.92 343 SER A N 1
ATOM 2280 C CA . SER A 1 306 ? 25.386 13.520 -26.827 1.00 70.66 343 SER A CA 1
ATOM 2281 C C . SER A 1 306 ? 23.903 13.133 -26.713 1.00 77.55 343 SER A C 1
ATOM 2282 O O . SER A 1 306 ? 23.434 12.704 -25.647 1.00 69.54 343 SER A O 1
ATOM 2285 N N . SER A 1 307 ? 23.179 13.307 -27.819 1.00 79.58 344 SER A N 1
ATOM 2286 C CA . SER A 1 307 ? 21.748 13.017 -27.906 1.00 72.39 344 SER A CA 1
ATOM 2287 C C . SER A 1 307 ? 21.394 12.546 -29.328 1.00 68.18 344 SER A C 1
ATOM 2288 O O . SER A 1 307 ? 22.085 12.893 -30.287 1.00 66.62 344 SER A O 1
ATOM 2291 N N . TRP A 1 308 ? 20.333 11.747 -29.461 1.00 67.53 345 TRP A N 1
ATOM 2292 C CA . TRP A 1 308 ? 19.786 11.422 -30.787 1.00 70.06 345 TRP A CA 1
ATOM 2293 C C . TRP A 1 308 ? 19.146 12.681 -31.340 1.00 75.07 345 TRP A C 1
ATOM 2294 O O . TRP A 1 308 ? 18.446 13.396 -30.619 1.00 81.10 345 TRP A O 1
ATOM 2305 N N . ASP A 1 309 ? 19.402 12.957 -32.613 1.00 76.97 346 ASP A N 1
ATOM 2306 C CA . ASP A 1 309 ? 18.906 14.162 -33.256 1.00 73.03 346 ASP A CA 1
ATOM 2307 C C . ASP A 1 309 ? 17.718 13.758 -34.127 1.00 69.80 346 ASP A C 1
ATOM 2308 O O . ASP A 1 309 ? 17.854 13.542 -35.337 1.00 73.77 346 ASP A O 1
ATOM 2313 N N . GLY A 1 310 ? 16.557 13.637 -33.481 1.00 63.76 347 GLY A N 1
ATOM 2314 C CA . GLY A 1 310 ? 15.327 13.154 -34.122 1.00 62.70 347 GLY A CA 1
ATOM 2315 C C . GLY A 1 310 ? 15.217 11.638 -34.010 1.00 59.69 347 GLY A C 1
ATOM 2316 O O . GLY A 1 310 ? 15.537 11.064 -32.967 1.00 64.18 347 GLY A O 1
ATOM 2317 N N . VAL A 1 311 ? 14.773 10.989 -35.085 1.00 52.75 348 VAL A N 1
ATOM 2318 C CA . VAL A 1 311 ? 14.799 9.528 -35.161 1.00 48.92 348 VAL A CA 1
ATOM 2319 C C . VAL A 1 311 ? 16.258 9.092 -35.045 1.00 49.16 348 VAL A C 1
ATOM 2320 O O . VAL A 1 311 ? 17.112 9.648 -35.735 1.00 45.38 348 VAL A O 1
ATOM 2324 N N . PRO A 1 312 ? 16.555 8.121 -34.159 1.00 54.55 349 PRO A N 1
ATOM 2325 C CA . PRO A 1 312 ? 17.913 7.550 -34.118 1.00 52.40 349 PRO A CA 1
ATOM 2326 C C . PRO A 1 312 ? 18.300 6.896 -35.437 1.00 48.24 349 PRO A C 1
ATOM 2327 O O . PRO A 1 312 ? 17.488 6.161 -36.012 1.00 43.23 349 PRO A O 1
ATOM 2331 N N . ASP A 1 313 ? 19.524 7.162 -35.894 1.00 45.94 350 ASP A N 1
ATOM 2332 C CA . ASP A 1 313 ? 20.038 6.590 -37.133 1.00 47.16 350 ASP A CA 1
ATOM 2333 C C . ASP A 1 313 ? 20.164 5.076 -36.989 1.00 44.26 350 ASP A C 1
ATOM 2334 O O . ASP A 1 313 ? 20.802 4.603 -36.051 1.00 46.13 350 ASP A O 1
ATOM 2339 N N . VAL A 1 314 ? 19.581 4.329 -37.925 1.00 40.76 351 VAL A N 1
ATOM 2340 C CA . VAL A 1 314 ? 19.515 2.863 -37.821 1.00 40.75 351 VAL A CA 1
ATOM 2341 C C . VAL A 1 314 ? 20.919 2.267 -37.760 1.00 44.26 351 VAL A C 1
ATOM 2342 O O . VAL A 1 314 ? 21.202 1.400 -36.932 1.00 49.03 351 VAL A O 1
ATOM 2346 N N . GLY A 1 315 ? 21.794 2.725 -38.649 1.00 47.69 352 GLY A N 1
ATOM 2347 C CA . GLY A 1 315 ? 23.171 2.243 -38.671 1.00 51.21 352 GLY A CA 1
ATOM 2348 C C . GLY A 1 315 ? 23.866 2.443 -37.341 1.00 49.42 352 GLY A C 1
ATOM 2349 O O . GLY A 1 315 ? 24.474 1.515 -36.818 1.00 48.42 352 GLY A O 1
ATOM 2350 N N . MET A 1 316 ? 23.757 3.658 -36.801 1.00 51.60 353 MET A N 1
ATOM 2351 C CA . MET A 1 316 ? 24.351 3.998 -35.503 1.00 54.32 353 MET A CA 1
ATOM 2352 C C . MET A 1 316 ? 23.804 3.117 -34.378 1.00 50.60 353 MET A C 1
ATOM 2353 O O . MET A 1 316 ? 24.561 2.622 -33.536 1.00 47.13 353 MET A O 1
ATOM 2358 N N . VAL A 1 317 ? 22.490 2.915 -34.388 1.00 50.05 354 VAL A N 1
ATOM 2359 C CA . VAL A 1 317 ? 21.832 1.985 -33.466 1.00 48.12 354 VAL A CA 1
ATOM 2360 C C . VAL A 1 317 ? 22.439 0.587 -33.606 1.00 45.81 354 VAL A C 1
ATOM 2361 O O . VAL A 1 317 ? 22.874 -0.013 -32.613 1.00 46.25 354 VAL A O 1
ATOM 2365 N N . SER A 1 318 ? 22.489 0.089 -34.837 1.00 44.37 355 SER A N 1
ATOM 2366 C CA . SER A 1 318 ? 22.963 -1.279 -35.099 1.00 47.45 355 SER A CA 1
ATOM 2367 C C . SER A 1 318 ? 24.441 -1.500 -34.740 1.00 43.91 355 SER A C 1
ATOM 2368 O O . SER A 1 318 ? 24.805 -2.574 -34.267 1.00 41.93 355 SER A O 1
ATOM 2371 N N . ASP A 1 319 ? 25.275 -0.480 -34.943 1.00 41.48 356 ASP A N 1
ATOM 2372 C CA . ASP A 1 319 ? 26.669 -0.523 -34.491 1.00 43.01 356 ASP A CA 1
ATOM 2373 C C . ASP A 1 319 ? 26.772 -0.731 -32.981 1.00 43.13 356 ASP A C 1
ATOM 2374 O O . ASP A 1 319 ? 27.632 -1.492 -32.520 1.00 43.53 356 ASP A O 1
ATOM 2379 N N . ILE A 1 320 ? 25.906 -0.053 -32.219 1.00 43.90 357 ILE A N 1
ATOM 2380 C CA . ILE A 1 320 ? 25.902 -0.178 -30.753 1.00 43.73 357 ILE A CA 1
ATOM 2381 C C . ILE A 1 320 ? 25.404 -1.556 -30.330 1.00 40.89 357 ILE A C 1
ATOM 2382 O O . ILE A 1 320 ? 26.018 -2.175 -29.463 1.00 40.69 357 ILE A O 1
ATOM 2387 N N . LEU A 1 321 ? 24.333 -2.050 -30.956 1.00 37.59 358 LEU A N 1
ATOM 2388 C CA . LEU A 1 321 ? 23.828 -3.409 -30.665 1.00 36.18 358 LEU A CA 1
ATOM 2389 C C . LEU A 1 321 ? 24.869 -4.484 -31.002 1.00 40.39 358 LEU A C 1
ATOM 2390 O O . LEU A 1 321 ? 25.077 -5.425 -30.222 1.00 37.64 358 LEU A O 1
ATOM 2395 N N . PHE A 1 322 ? 25.498 -4.336 -32.175 1.00 43.78 359 PHE A N 1
ATOM 2396 C CA . PHE A 1 322 ? 26.597 -5.199 -32.612 1.00 45.13 359 PHE A CA 1
ATOM 2397 C C . PHE A 1 322 ? 27.706 -5.255 -31.553 1.00 43.75 359 PHE A C 1
ATOM 2398 O O . PHE A 1 322 ? 28.044 -6.332 -31.055 1.00 42.35 359 PHE A O 1
ATOM 2406 N N . TRP A 1 323 ? 28.224 -4.072 -31.219 1.00 43.94 360 TRP A N 1
ATOM 2407 C CA . TRP A 1 323 ? 29.243 -3.866 -30.186 1.00 51.34 360 TRP A CA 1
ATOM 2408 C C . TRP A 1 323 ? 28.906 -4.501 -28.830 1.00 51.30 360 TRP A C 1
ATOM 2409 O O . TRP A 1 323 ? 29.788 -5.085 -28.202 1.00 49.37 360 TRP A O 1
ATOM 2420 N N . ILE A 1 324 ? 27.649 -4.389 -28.382 1.00 50.95 361 ILE A N 1
ATOM 2421 C CA . ILE A 1 324 ? 27.215 -5.020 -27.123 1.00 49.34 361 ILE A CA 1
ATOM 2422 C C . ILE A 1 324 ? 27.328 -6.535 -27.215 1.00 48.44 361 ILE A C 1
ATOM 2423 O O . ILE A 1 324 ? 27.867 -7.172 -26.307 1.00 51.02 361 ILE A O 1
ATOM 2428 N N . LEU A 1 325 ? 26.803 -7.119 -28.287 1.00 44.63 362 LEU A N 1
ATOM 2429 C CA . LEU A 1 325 ? 26.903 -8.568 -28.440 1.00 47.41 362 LEU A CA 1
ATOM 2430 C C . LEU A 1 325 ? 28.358 -9.013 -28.661 1.00 46.36 362 LEU A C 1
ATOM 2431 O O . LEU A 1 325 ? 28.725 -10.106 -28.267 1.00 46.91 362 LEU A O 1
ATOM 2436 N N . LYS A 1 326 ? 29.188 -8.159 -29.252 1.00 48.68 363 LYS A N 1
ATOM 2437 C CA . LYS A 1 326 ? 30.618 -8.473 -29.388 1.00 52.16 363 LYS A CA 1
ATOM 2438 C C . LYS A 1 326 ? 31.393 -8.286 -28.084 1.00 53.48 363 LYS A C 1
ATOM 2439 O O . LYS A 1 326 ? 32.203 -9.136 -27.738 1.00 45.21 363 LYS A O 1
ATOM 2445 N N . GLU A 1 327 ? 31.148 -7.186 -27.368 1.00 58.13 364 GLU A N 1
ATOM 2446 C CA . GLU A 1 327 ? 31.872 -6.893 -26.117 1.00 60.29 364 GLU A CA 1
ATOM 2447 C C . GLU A 1 327 ? 31.383 -7.727 -24.944 1.00 52.56 364 GLU A C 1
ATOM 2448 O O . GLU A 1 327 ? 32.173 -8.078 -24.061 1.00 52.75 364 GLU A O 1
ATOM 2454 N N . HIS A 1 328 ? 30.082 -8.001 -24.924 1.00 47.43 365 HIS A N 1
ATOM 2455 C CA . HIS A 1 328 ? 29.421 -8.594 -23.757 1.00 45.90 365 HIS A CA 1
ATOM 2456 C C . HIS A 1 328 ? 28.551 -9.808 -24.022 1.00 44.47 365 HIS A C 1
ATOM 2457 O O . HIS A 1 328 ? 28.041 -10.394 -23.072 1.00 47.10 365 HIS A O 1
ATOM 2464 N N . GLY A 1 329 ? 28.393 -10.205 -25.282 1.00 44.64 366 GLY A N 1
ATOM 2465 C CA . GLY A 1 329 ? 27.575 -11.365 -25.621 1.00 47.16 366 GLY A CA 1
ATOM 2466 C C . GLY A 1 329 ? 28.358 -12.659 -25.542 1.00 47.10 366 GLY A C 1
ATOM 2467 O O . GLY A 1 329 ? 29.550 -12.648 -25.209 1.00 44.52 366 GLY A O 1
ATOM 2468 N N . ARG A 1 330 ? 27.684 -13.773 -25.843 1.00 44.03 367 ARG A N 1
ATOM 2469 C CA . ARG A 1 330 ? 28.307 -15.094 -25.816 1.00 47.88 367 ARG A CA 1
ATOM 2470 C C . ARG A 1 330 ? 29.517 -15.178 -26.761 1.00 51.73 367 ARG A C 1
ATOM 2471 O O . ARG A 1 330 ? 29.471 -14.662 -27.876 1.00 50.60 367 ARG A O 1
ATOM 2479 N N . SER A 1 331 ? 30.589 -15.813 -26.282 1.00 57.88 368 SER A N 1
ATOM 2480 C CA . SER A 1 331 ? 31.815 -16.061 -27.065 1.00 63.51 368 SER A CA 1
ATOM 2481 C C . SER A 1 331 ? 32.461 -17.375 -26.632 1.00 72.50 368 SER A C 1
ATOM 2482 O O . SER A 1 331 ? 32.121 -17.931 -25.579 1.00 74.80 368 SER A O 1
ATOM 2485 N N . GLU A 1 332 ? 33.406 -17.860 -27.435 1.00 79.95 369 GLU A N 1
ATOM 2486 C CA . GLU A 1 332 ? 34.141 -19.084 -27.089 1.00 89.74 369 GLU A CA 1
ATOM 2487 C C . GLU A 1 332 ? 34.830 -18.948 -25.719 1.00 85.99 369 GLU A C 1
ATOM 2488 O O . GLU A 1 332 ? 34.807 -19.880 -24.914 1.00 82.79 369 GLU A O 1
ATOM 2494 N N . ASN A 1 333 ? 35.389 -17.763 -25.467 1.00 83.16 370 ASN A N 1
ATOM 2495 C CA . ASN A 1 333 ? 36.219 -17.484 -24.286 1.00 87.37 370 ASN A CA 1
ATOM 2496 C C . ASN A 1 333 ? 35.482 -16.880 -23.072 1.00 95.11 370 ASN A C 1
ATOM 2497 O O . ASN A 1 333 ? 35.926 -17.039 -21.927 1.00 96.72 370 ASN A O 1
ATOM 2502 N N . ARG A 1 334 ? 34.358 -16.206 -23.323 1.00 89.77 371 ARG A N 1
ATOM 2503 C CA . ARG A 1 334 ? 33.788 -15.258 -22.363 1.00 78.61 371 ARG A CA 1
ATOM 2504 C C . ARG A 1 334 ? 32.927 -15.851 -21.249 1.00 69.62 371 ARG A C 1
ATOM 2505 O O . ARG A 1 334 ? 32.988 -15.378 -20.111 1.00 68.78 371 ARG A O 1
ATOM 2513 N N . SER A 1 335 ? 32.129 -16.867 -21.567 1.00 65.62 372 SER A N 1
ATOM 2514 C CA . SER A 1 335 ? 31.137 -17.401 -20.621 1.00 64.19 372 SER A CA 1
ATOM 2515 C C . SER A 1 335 ? 30.078 -16.334 -20.251 1.00 58.10 372 SER A C 1
ATOM 2516 O O . SER A 1 335 ? 29.702 -16.157 -19.089 1.00 60.14 372 SER A O 1
ATOM 2519 N N . SER A 1 336 ? 29.637 -15.611 -21.276 1.00 51.58 373 SER A N 1
ATOM 2520 C CA . SER A 1 336 ? 28.430 -14.783 -21.222 1.00 47.00 373 SER A CA 1
ATOM 2521 C C . SER A 1 336 ? 27.314 -15.611 -21.870 1.00 41.51 373 SER A C 1
ATOM 2522 O O . SER A 1 336 ? 27.595 -16.448 -22.726 1.00 42.82 373 SER A O 1
ATOM 2525 N N . ASP A 1 337 ? 26.067 -15.400 -21.450 1.00 37.93 374 ASP A N 1
ATOM 2526 C CA . ASP A 1 337 ? 24.908 -16.090 -22.040 1.00 38.26 374 ASP A CA 1
ATOM 2527 C C . ASP A 1 337 ? 24.093 -15.177 -22.962 1.00 40.06 374 ASP A C 1
ATOM 2528 O O . ASP A 1 337 ? 23.084 -15.608 -23.521 1.00 38.53 374 ASP A O 1
ATOM 2533 N N . LEU A 1 338 ? 24.534 -13.931 -23.147 1.00 38.26 375 LEU A N 1
ATOM 2534 C CA . LEU A 1 338 ? 23.733 -12.940 -23.858 1.00 36.01 375 LEU A CA 1
ATOM 2535 C C . LEU A 1 338 ? 23.826 -13.121 -25.371 1.00 38.70 375 LEU A C 1
ATOM 2536 O O . LEU A 1 338 ? 24.889 -12.919 -25.971 1.00 39.16 375 LEU A O 1
ATOM 2541 N N . THR A 1 339 ? 22.698 -13.503 -25.972 1.00 36.12 376 THR A N 1
ATOM 2542 C CA . THR A 1 339 ? 22.597 -13.776 -27.402 1.00 36.16 376 THR A CA 1
ATOM 2543 C C . THR A 1 339 ? 21.490 -12.982 -28.123 1.00 35.86 376 THR A C 1
ATOM 2544 O O . THR A 1 339 ? 21.231 -13.217 -29.304 1.00 35.87 376 THR A O 1
ATOM 2548 N N . ARG A 1 340 ? 20.834 -12.056 -27.429 1.00 33.48 377 ARG A N 1
ATOM 2549 C CA . ARG A 1 340 ? 19.606 -11.451 -27.959 1.00 32.21 377 ARG A CA 1
ATOM 2550 C C . ARG A 1 340 ? 19.393 -10.075 -27.382 1.00 29.80 377 ARG A C 1
ATOM 2551 O O . ARG A 1 340 ? 19.550 -9.878 -26.175 1.00 29.48 377 ARG A O 1
ATOM 2559 N N . ILE A 1 341 ? 19.051 -9.124 -28.250 1.00 31.04 378 ILE A N 1
ATOM 2560 C CA . ILE A 1 341 ? 18.688 -7.766 -27.835 1.00 29.30 378 ILE A CA 1
ATOM 2561 C C . ILE A 1 341 ? 17.481 -7.347 -28.643 1.00 31.02 378 ILE A C 1
ATOM 2562 O O . ILE A 1 341 ? 17.532 -7.344 -29.870 1.00 32.35 378 ILE A O 1
ATOM 2567 N N . HIS A 1 342 ? 16.379 -7.054 -27.956 1.00 31.18 379 HIS A N 1
ATOM 2568 C CA . HIS A 1 342 ? 15.187 -6.514 -28.598 1.00 32.60 379 HIS A CA 1
ATOM 2569 C C . HIS A 1 342 ? 15.250 -5.009 -28.418 1.00 32.07 379 HIS A C 1
ATOM 2570 O O . HIS A 1 342 ? 14.965 -4.495 -27.334 1.00 33.35 379 HIS A O 1
ATOM 2577 N N . PHE A 1 343 ? 15.665 -4.311 -29.472 1.00 31.04 380 PHE A N 1
ATOM 2578 C CA . PHE A 1 343 ? 15.694 -2.855 -29.464 1.00 30.59 380 PHE A CA 1
ATOM 2579 C C . PHE A 1 343 ? 14.366 -2.338 -29.975 1.00 31.41 380 PHE A C 1
ATOM 2580 O O . PHE A 1 343 ? 13.926 -2.753 -31.036 1.00 34.30 380 PHE A O 1
ATOM 2588 N N . HIS A 1 344 ? 13.753 -1.419 -29.234 1.00 33.88 381 HIS A N 1
ATOM 2589 C CA . HIS A 1 344 ? 12.506 -0.778 -29.650 1.00 34.81 381 HIS A CA 1
ATOM 2590 C C . HIS A 1 344 ? 12.579 0.740 -29.437 1.00 37.10 381 HIS A C 1
ATOM 2591 O O . HIS A 1 344 ? 12.837 1.211 -28.322 1.00 38.58 381 HIS A O 1
ATOM 2598 N N . THR A 1 345 ? 12.392 1.495 -30.524 1.00 35.16 382 THR A N 1
ATOM 2599 C CA . THR A 1 345 ? 12.218 2.944 -30.453 1.00 35.15 382 THR A CA 1
ATOM 2600 C C . THR A 1 345 ? 10.874 3.299 -31.115 1.00 34.75 382 THR A C 1
ATOM 2601 O O . THR A 1 345 ? 10.128 2.404 -31.544 1.00 33.62 382 THR A O 1
ATOM 2605 N N . LEU A 1 346 ? 10.538 4.585 -31.145 1.00 33.24 383 LEU A N 1
ATOM 2606 C CA . LEU A 1 346 ? 9.174 5.006 -31.500 1.00 33.24 383 LEU A CA 1
ATOM 2607 C C . LEU A 1 346 ? 8.781 4.534 -32.906 1.00 32.45 383 LEU A C 1
ATOM 2608 O O . LEU A 1 346 ? 7.704 3.986 -33.080 1.00 30.82 383 LEU A O 1
ATOM 2613 N N . VAL A 1 347 ? 9.680 4.699 -33.881 1.00 34.08 384 VAL A N 1
ATOM 2614 C CA . VAL A 1 347 ? 9.332 4.528 -35.317 1.00 36.41 384 VAL A CA 1
ATOM 2615 C C . VAL A 1 347 ? 9.893 3.268 -35.977 1.00 34.44 384 VAL A C 1
ATOM 2616 O O . VAL A 1 347 ? 9.541 2.980 -37.119 1.00 37.80 384 VAL A O 1
ATOM 2620 N N . TYR A 1 348 ? 10.778 2.545 -35.293 1.00 33.88 385 TYR A N 1
ATOM 2621 C CA . TYR A 1 348 ? 11.215 1.211 -35.752 1.00 34.01 385 TYR A CA 1
ATOM 2622 C C . TYR A 1 348 ? 11.740 0.371 -34.583 1.00 33.01 385 TYR A C 1
ATOM 2623 O O . TYR A 1 348 ? 12.163 0.911 -33.565 1.00 33.69 385 TYR A O 1
ATOM 2632 N N . HIS A 1 349 ? 11.684 -0.948 -34.741 1.00 32.93 386 HIS A N 1
ATOM 2633 C CA . HIS A 1 349 ? 12.244 -1.892 -33.791 1.00 33.87 386 HIS A CA 1
ATOM 2634 C C . HIS A 1 349 ? 13.295 -2.716 -34.524 1.00 34.41 386 HIS A C 1
ATOM 2635 O O . HIS A 1 349 ? 13.195 -2.917 -35.735 1.00 35.96 386 HIS A O 1
ATOM 2642 N N . ILE A 1 350 ? 14.302 -3.180 -33.789 1.00 34.02 387 ILE A N 1
ATOM 2643 C CA . ILE A 1 350 ? 15.299 -4.108 -34.329 1.00 35.04 387 ILE A CA 1
ATOM 2644 C C . ILE A 1 350 ? 15.430 -5.252 -33.350 1.00 36.37 387 ILE A C 1
ATOM 2645 O O . ILE A 1 350 ? 15.481 -5.032 -32.137 1.00 38.69 387 ILE A O 1
ATOM 2650 N N . LEU A 1 351 ? 15.469 -6.468 -33.881 1.00 38.87 388 LEU A N 1
ATOM 2651 C CA . LEU A 1 351 ? 15.823 -7.653 -33.100 1.00 40.79 388 LEU A CA 1
ATOM 2652 C C . LEU A 1 351 ? 17.188 -8.151 -33.579 1.00 38.22 388 LEU A C 1
ATOM 2653 O O . LEU A 1 351 ? 17.347 -8.497 -34.744 1.00 35.80 388 LEU A O 1
ATOM 2658 N N . ALA A 1 352 ? 18.174 -8.135 -32.685 1.00 37.88 389 ALA A N 1
ATOM 2659 C CA . ALA A 1 352 ? 19.543 -8.541 -33.000 1.00 39.56 389 ALA A CA 1
ATOM 2660 C C . ALA A 1 352 ? 19.864 -9.827 -32.260 1.00 41.15 389 ALA A C 1
ATOM 2661 O O . ALA A 1 352 ? 19.668 -9.900 -31.045 1.00 41.85 389 ALA A O 1
ATOM 2663 N N . THR A 1 353 ? 20.364 -10.835 -32.975 1.00 39.95 390 THR A N 1
ATOM 2664 C CA . THR A 1 353 ? 20.625 -12.145 -32.371 1.00 43.22 390 THR A CA 1
ATOM 2665 C C . THR A 1 353 ? 21.962 -12.748 -32.808 1.00 45.23 390 THR A C 1
ATOM 2666 O O . THR A 1 353 ? 22.339 -12.660 -33.983 1.00 48.87 390 THR A O 1
ATOM 2670 N N . VAL A 1 354 ? 22.663 -13.355 -31.848 1.00 44.34 391 VAL A N 1
ATOM 2671 C CA . VAL A 1 354 ? 23.867 -14.131 -32.129 1.00 46.26 391 VAL A CA 1
ATOM 2672 C C . VAL A 1 354 ? 23.398 -15.403 -32.826 1.00 46.67 391 VAL A C 1
ATOM 2673 O O . VAL A 1 354 ? 22.571 -16.142 -32.276 1.00 44.22 391 VAL A O 1
ATOM 2677 N N . ASP A 1 355 ? 23.940 -15.650 -34.021 1.00 47.66 392 ASP A N 1
ATOM 2678 C CA . ASP A 1 355 ? 23.446 -16.707 -34.910 1.00 46.23 392 ASP A CA 1
ATOM 2679 C C . ASP A 1 355 ? 23.380 -18.072 -34.242 1.00 44.63 392 ASP A C 1
ATOM 2680 O O . ASP A 1 355 ? 24.245 -18.415 -33.443 1.00 46.69 392 ASP A O 1
ATOM 2685 N N . GLY A 1 356 ? 22.316 -18.817 -34.552 1.00 45.85 393 GLY A N 1
ATOM 2686 C CA . GLY A 1 356 ? 22.137 -20.185 -34.080 1.00 46.35 393 GLY A CA 1
ATOM 2687 C C . GLY A 1 356 ? 21.625 -20.396 -32.662 1.00 48.55 393 GLY A C 1
ATOM 2688 O O . GLY A 1 356 ? 21.763 -21.495 -32.140 1.00 49.96 393 GLY A O 1
ATOM 2689 N N . HIS A 1 357 ? 21.039 -19.374 -32.028 1.00 46.51 394 HIS A N 1
ATOM 2690 C CA . HIS A 1 357 ? 20.464 -19.528 -30.665 1.00 46.91 394 HIS A CA 1
ATOM 2691 C C . HIS A 1 357 ? 18.961 -19.272 -30.564 1.00 44.84 394 HIS A C 1
ATOM 2692 O O . HIS A 1 357 ? 18.361 -19.584 -29.533 1.00 40.93 394 HIS A O 1
ATOM 2699 N N . TRP A 1 358 ? 18.365 -18.715 -31.625 1.00 44.08 395 TRP A N 1
ATOM 2700 C CA . TRP A 1 358 ? 16.976 -18.272 -31.620 1.00 41.20 395 TRP A CA 1
ATOM 2701 C C . TRP A 1 358 ? 16.338 -18.518 -32.971 1.00 40.70 395 TRP A C 1
ATOM 2702 O O . TRP A 1 358 ? 17.011 -18.422 -33.998 1.00 39.18 395 TRP A O 1
ATOM 2713 N N . ALA A 1 359 ? 15.038 -18.820 -32.954 1.00 39.23 396 ALA A N 1
ATOM 2714 C CA . ALA A 1 359 ? 14.225 -18.955 -34.161 1.00 38.19 396 ALA A CA 1
ATOM 2715 C C . ALA A 1 359 ? 13.015 -18.010 -34.128 1.00 35.75 396 ALA A C 1
ATOM 2716 O O . ALA A 1 359 ? 12.661 -17.472 -33.069 1.00 34.59 396 ALA A O 1
ATOM 2718 N N . ASN A 1 360 ? 12.400 -17.829 -35.299 1.00 33.91 397 ASN A N 1
ATOM 2719 C CA . ASN A 1 360 ? 11.133 -17.073 -35.488 1.00 33.21 397 ASN A CA 1
ATOM 2720 C C . ASN A 1 360 ? 11.267 -15.570 -35.241 1.00 33.39 397 ASN A C 1
ATOM 2721 O O . ASN A 1 360 ? 10.300 -14.884 -34.924 1.00 28.79 397 ASN A O 1
ATOM 2726 N N . GLN A 1 361 ? 12.472 -15.060 -35.447 1.00 36.63 398 GLN A N 1
ATOM 2727 C CA . GLN A 1 361 ? 12.765 -13.681 -35.134 1.00 38.39 398 GLN A CA 1
ATOM 2728 C C . GLN A 1 361 ? 12.243 -12.671 -36.160 1.00 37.09 398 GLN A C 1
ATOM 2729 O O . GLN A 1 361 ? 12.111 -11.503 -35.817 1.00 37.98 398 GLN A O 1
ATOM 2735 N N . LEU A 1 362 ? 11.900 -13.103 -37.379 1.00 36.47 399 LEU A N 1
ATOM 2736 C CA . LEU A 1 362 ? 11.149 -12.240 -38.303 1.00 37.87 399 LEU A CA 1
ATOM 2737 C C . LEU A 1 362 ? 9.740 -11.947 -37.779 1.00 37.30 399 LEU A C 1
ATOM 2738 O O . LEU A 1 362 ? 9.342 -10.778 -37.665 1.00 34.64 399 LEU A O 1
ATOM 2743 N N . ALA A 1 363 ? 8.982 -13.007 -37.491 1.00 32.98 400 ALA A N 1
ATOM 2744 C CA . ALA A 1 363 ? 7.640 -12.857 -36.945 1.00 33.04 400 ALA A CA 1
ATOM 2745 C C . ALA A 1 363 ? 7.664 -12.154 -35.582 1.00 32.34 400 ALA A C 1
ATOM 2746 O O . ALA A 1 363 ? 6.791 -11.326 -35.300 1.00 32.94 400 ALA A O 1
ATOM 2748 N N . ALA A 1 364 ? 8.665 -12.464 -34.760 1.00 28.87 401 ALA A N 1
ATOM 2749 C CA . ALA A 1 364 ? 8.768 -11.862 -33.436 1.00 28.97 401 ALA A CA 1
ATOM 2750 C C . ALA A 1 364 ? 8.940 -10.338 -33.472 1.00 30.46 401 ALA A C 1
ATOM 2751 O O . ALA A 1 364 ? 8.252 -9.625 -32.735 1.00 31.10 401 ALA A O 1
ATOM 2753 N N . VAL A 1 365 ? 9.841 -9.835 -34.317 1.00 31.90 402 VAL A N 1
ATOM 2754 C CA . VAL A 1 365 ? 10.047 -8.388 -34.404 1.00 31.75 402 VAL A CA 1
ATOM 2755 C C . VAL A 1 365 ? 8.824 -7.721 -35.040 1.00 33.26 402 VAL A C 1
ATOM 2756 O O . VAL A 1 365 ? 8.404 -6.630 -34.607 1.00 31.87 402 VAL A O 1
ATOM 2760 N N . ALA A 1 366 ? 8.234 -8.392 -36.035 1.00 32.55 403 ALA A N 1
ATOM 2761 C CA . ALA A 1 366 ? 6.986 -7.935 -36.621 1.00 32.42 403 ALA A CA 1
ATOM 2762 C C . ALA A 1 366 ? 5.900 -7.827 -35.563 1.00 32.88 403 ALA A C 1
ATOM 2763 O O . ALA A 1 366 ? 5.171 -6.820 -35.511 1.00 32.67 403 ALA A O 1
ATOM 2765 N N . ALA A 1 367 ? 5.814 -8.847 -34.710 1.00 33.27 404 ALA A N 1
ATOM 2766 C CA . ALA A 1 367 ? 4.804 -8.890 -33.642 1.00 33.69 404 ALA A CA 1
ATOM 2767 C C . ALA A 1 367 ? 5.004 -7.814 -32.571 1.00 31.84 404 ALA A C 1
ATOM 2768 O O . ALA A 1 367 ? 4.033 -7.190 -32.140 1.00 31.22 404 ALA A O 1
ATOM 2770 N N . GLY A 1 368 ? 6.255 -7.587 -32.159 1.00 32.51 405 GLY A N 1
ATOM 2771 C CA . GLY A 1 368 ? 6.595 -6.465 -31.264 1.00 31.46 405 GLY A CA 1
ATOM 2772 C C . GLY A 1 368 ? 6.163 -5.112 -31.814 1.00 31.34 405 GLY A C 1
ATOM 2773 O O . GLY A 1 368 ? 5.610 -4.280 -31.091 1.00 27.83 405 GLY A O 1
ATOM 2774 N N . ALA A 1 369 ? 6.394 -4.914 -33.114 1.00 32.79 406 ALA A N 1
ATOM 2775 C CA . ALA A 1 369 ? 6.052 -3.667 -33.812 1.00 31.23 406 ALA A CA 1
ATOM 2776 C C . ALA A 1 369 ? 4.548 -3.461 -33.928 1.00 31.14 406 ALA A C 1
ATOM 2777 O O . ALA A 1 369 ? 4.059 -2.356 -33.740 1.00 29.38 406 ALA A O 1
ATOM 2779 N N . ARG A 1 370 ? 3.832 -4.540 -34.211 1.00 31.28 407 ARG A N 1
ATOM 2780 C CA . ARG A 1 370 ? 2.389 -4.503 -34.353 1.00 33.27 407 ARG A CA 1
ATOM 2781 C C . ARG A 1 370 ? 1.663 -4.137 -33.072 1.00 34.51 407 ARG A C 1
ATOM 2782 O O . ARG A 1 370 ? 0.643 -3.444 -33.136 1.00 36.60 407 ARG A O 1
ATOM 2790 N N . VAL A 1 371 ? 2.155 -4.629 -31.929 1.00 35.20 408 VAL A N 1
ATOM 2791 C CA . VAL A 1 371 ? 1.526 -4.368 -30.629 1.00 33.76 408 VAL A CA 1
ATOM 2792 C C . VAL A 1 371 ? 1.710 -2.909 -30.229 1.00 34.82 408 VAL A C 1
ATOM 2793 O O . VAL A 1 371 ? 0.839 -2.323 -29.579 1.00 33.65 408 VAL A O 1
ATOM 2797 N N . ALA A 1 372 ? 2.831 -2.328 -30.660 1.00 33.40 409 ALA A N 1
ATOM 2798 C CA . ALA A 1 372 ? 3.094 -0.901 -30.517 1.00 37.71 409 ALA A CA 1
ATOM 2799 C C . ALA A 1 372 ? 1.992 -0.039 -31.151 1.00 36.21 409 ALA A C 1
ATOM 2800 O O . ALA A 1 372 ? 1.607 0.975 -30.591 1.00 37.08 409 ALA A O 1
ATOM 2802 N N . GLY A 1 373 ? 1.486 -0.460 -32.307 1.00 36.26 410 GLY A N 1
ATOM 2803 C CA . GLY A 1 373 ? 0.348 0.200 -32.942 1.00 36.63 410 GLY A CA 1
ATOM 2804 C C . GLY A 1 373 ? -0.951 -0.056 -32.203 1.00 39.36 410 GLY A C 1
ATOM 2805 O O . GLY A 1 373 ? -1.627 0.887 -31.772 1.00 40.38 410 GLY A O 1
ATOM 2806 N N . THR A 1 374 ? -1.286 -1.334 -32.023 1.00 36.60 411 THR A N 1
ATOM 2807 C CA . THR A 1 374 ? -2.614 -1.709 -31.528 1.00 37.07 411 THR A CA 1
ATOM 2808 C C . THR A 1 374 ? -2.838 -1.246 -30.094 1.00 39.73 411 THR A C 1
ATOM 2809 O O . THR A 1 374 ? -3.868 -0.641 -29.787 1.00 47.77 411 THR A O 1
ATOM 2813 N N . GLN A 1 375 ? -1.862 -1.489 -29.229 1.00 39.12 412 GLN A N 1
ATOM 2814 C CA . GLN A 1 375 ? -1.972 -1.061 -27.841 1.00 38.88 412 GLN A CA 1
ATOM 2815 C C . GLN A 1 375 ? -2.028 0.464 -27.694 1.00 37.54 412 GLN A C 1
ATOM 2816 O O . GLN A 1 375 ? -2.821 0.969 -26.897 1.00 34.06 412 GLN A O 1
ATOM 2822 N N . ALA A 1 376 ? -1.209 1.184 -28.457 1.00 36.37 413 ALA A N 1
ATOM 2823 C CA . ALA A 1 376 ? -1.234 2.656 -28.448 1.00 36.95 413 ALA A CA 1
ATOM 2824 C C . ALA A 1 376 ? -2.618 3.213 -28.810 1.00 40.81 413 ALA A C 1
ATOM 2825 O O . ALA A 1 376 ? -3.132 4.103 -28.127 1.00 43.94 413 ALA A O 1
ATOM 2827 N N . CYS A 1 377 ? -3.211 2.671 -29.871 1.00 43.54 414 CYS A N 1
ATOM 2828 C CA . CYS A 1 377 ? -4.574 3.039 -30.297 1.00 48.11 414 CYS A CA 1
ATOM 2829 C C . CYS A 1 377 ? -5.718 2.394 -29.501 1.00 49.83 414 CYS A C 1
ATOM 2830 O O . CYS A 1 377 ? -6.859 2.839 -29.624 1.00 48.06 414 CYS A O 1
ATOM 2833 N N . ALA A 1 378 ? -5.430 1.358 -28.713 1.00 48.93 415 ALA A N 1
ATOM 2834 C CA . ALA A 1 378 ? -6.455 0.611 -27.967 1.00 45.32 415 ALA A CA 1
ATOM 2835 C C . ALA A 1 378 ? -7.493 -0.030 -28.890 1.00 46.86 415 ALA A C 1
ATOM 2836 O O . ALA A 1 378 ? -8.711 0.090 -28.688 1.00 48.23 415 ALA A O 1
ATOM 2838 N N . THR A 1 379 ? -6.973 -0.696 -29.914 1.00 46.60 416 THR A N 1
ATOM 2839 C CA . THR A 1 379 ? -7.747 -1.528 -30.826 1.00 47.86 416 THR A CA 1
ATOM 2840 C C . THR A 1 379 ? -7.224 -2.958 -30.706 1.00 51.44 416 THR A C 1
ATOM 2841 O O . THR A 1 379 ? -6.082 -3.173 -30.269 1.00 46.35 416 THR A O 1
ATOM 2845 N N . GLU A 1 380 ? -8.055 -3.924 -31.095 1.00 55.09 417 GLU A N 1
ATOM 2846 C CA . GLU A 1 380 ? -7.653 -5.334 -31.131 1.00 58.52 417 GLU A CA 1
ATOM 2847 C C . GLU A 1 380 ? -6.711 -5.606 -32.299 1.00 52.87 417 GLU A C 1
ATOM 2848 O O . GLU A 1 380 ? -5.800 -6.415 -32.175 1.00 48.20 417 GLU A O 1
ATOM 2854 N N . THR A 1 381 ? -6.953 -4.945 -33.430 1.00 54.72 418 THR A N 1
ATOM 2855 C CA . THR A 1 381 ? -6.114 -5.070 -34.626 1.00 52.69 418 THR A CA 1
ATOM 2856 C C . THR A 1 381 ? -5.670 -3.679 -35.073 1.00 48.82 418 THR A C 1
ATOM 2857 O O . THR A 1 381 ? -6.089 -2.677 -34.491 1.00 48.16 418 THR A O 1
ATOM 2861 N N . ILE A 1 382 ? -4.823 -3.613 -36.097 1.00 44.18 419 ILE A N 1
ATOM 2862 C CA . ILE A 1 382 ? -4.372 -2.321 -36.618 1.00 47.37 419 ILE A CA 1
ATOM 2863 C C . ILE A 1 382 ? -5.516 -1.612 -37.358 1.00 50.38 419 ILE A C 1
ATOM 2864 O O . ILE A 1 382 ? -6.052 -2.145 -38.325 1.00 53.49 419 ILE A O 1
ATOM 2869 N N . ASP A 1 383 ? -5.885 -0.424 -36.875 1.00 51.42 420 ASP A N 1
ATOM 2870 C CA . ASP A 1 383 ? -6.806 0.479 -37.581 1.00 49.06 420 ASP A CA 1
ATOM 2871 C C . ASP A 1 383 ? -5.944 1.377 -38.455 1.00 50.80 420 ASP A C 1
ATOM 2872 O O . ASP A 1 383 ? -5.313 2.324 -37.965 1.00 56.69 420 ASP A O 1
ATOM 2877 N N . THR A 1 384 ? -5.951 1.107 -39.756 1.00 51.82 421 THR A N 1
ATOM 2878 C CA . THR A 1 384 ? -5.031 1.769 -40.687 1.00 51.43 421 THR A CA 1
ATOM 2879 C C . THR A 1 384 ? -5.285 3.278 -40.877 1.00 54.99 421 THR A C 1
ATOM 2880 O O . THR A 1 384 ? -4.410 3.975 -41.393 1.00 56.71 421 THR A O 1
ATOM 2884 N N . ASN A 1 385 ? -6.462 3.779 -40.475 1.00 56.49 422 ASN A N 1
ATOM 2885 C CA . ASN A 1 385 ? -6.718 5.233 -40.476 1.00 55.59 422 ASN A CA 1
ATOM 2886 C C . ASN A 1 385 ? -5.991 5.964 -39.349 1.00 54.74 422 ASN A C 1
ATOM 2887 O O . ASN A 1 385 ? -5.694 7.150 -39.487 1.00 55.95 422 ASN A O 1
ATOM 2892 N N . ARG A 1 386 ? -5.733 5.272 -38.234 1.00 49.76 423 ARG A N 1
ATOM 2893 C CA . ARG A 1 386 ? -5.126 5.898 -37.047 1.00 47.85 423 ARG A CA 1
ATOM 2894 C C . ARG A 1 386 ? -3.605 5.686 -36.897 1.00 45.92 423 ARG A C 1
ATOM 2895 O O . ARG A 1 386 ? -3.019 6.120 -35.892 1.00 43.06 423 ARG A O 1
ATOM 2903 N N . VAL A 1 387 ? -2.965 5.081 -37.901 1.00 39.17 424 VAL A N 1
ATOM 2904 C CA . VAL A 1 387 ? -1.521 4.864 -37.871 1.00 39.53 424 VAL A CA 1
ATOM 2905 C C . VAL A 1 387 ? -0.779 5.591 -38.979 1.00 41.28 424 VAL A C 1
ATOM 2906 O O . VAL A 1 387 ? -1.380 6.104 -39.920 1.00 48.37 424 VAL A O 1
ATOM 2910 N N . SER A 1 388 ? 0.539 5.635 -38.838 1.00 40.27 425 SER A N 1
ATOM 2911 C CA . SER A 1 388 ? 1.385 6.424 -39.715 1.00 42.76 425 SER A CA 1
ATOM 2912 C C . SER A 1 388 ? 2.787 5.848 -39.732 1.00 40.64 425 SER A C 1
ATOM 2913 O O . SER A 1 388 ? 3.391 5.642 -38.681 1.00 44.80 425 SER A O 1
ATOM 2916 N N . LEU A 1 389 ? 3.299 5.592 -40.926 1.00 39.05 426 LEU A N 1
ATO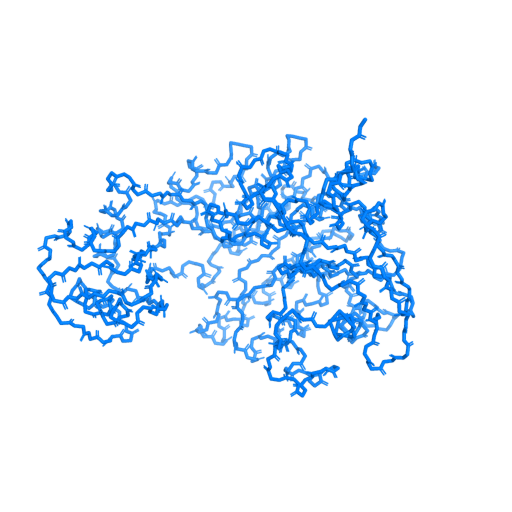M 2917 C CA . LEU A 1 389 ? 4.660 5.119 -41.091 1.00 42.56 426 LEU A CA 1
ATOM 2918 C C . LEU A 1 389 ? 5.600 6.316 -40.995 1.00 43.58 426 LEU A C 1
ATOM 2919 O O . LEU A 1 389 ? 5.513 7.237 -41.806 1.00 44.41 426 LEU A O 1
ATOM 2924 N N . ARG A 1 390 ? 6.487 6.299 -40.003 1.00 42.89 427 ARG A N 1
ATOM 2925 C CA . ARG A 1 390 ? 7.397 7.414 -39.732 1.00 43.89 427 ARG A CA 1
ATOM 2926 C C . ARG A 1 390 ? 8.881 7.052 -39.770 1.00 44.80 427 ARG A C 1
ATOM 2927 O O . ARG A 1 390 ? 9.723 7.917 -39.520 1.00 45.42 427 ARG A O 1
ATOM 2935 N N . ALA A 1 391 ? 9.211 5.800 -40.103 1.00 44.35 428 ALA A N 1
ATOM 2936 C CA . ALA A 1 391 ? 10.608 5.380 -40.221 1.00 49.12 428 ALA A CA 1
ATOM 2937 C C . ALA A 1 391 ? 11.252 6.034 -41.445 1.00 51.82 428 ALA A C 1
ATOM 2938 O O . ALA A 1 391 ? 10.540 6.414 -42.378 1.00 50.29 428 ALA A O 1
ATOM 2940 N N . PRO A 1 392 ? 12.596 6.163 -41.452 1.00 59.73 429 PRO A N 1
ATOM 2941 C CA . PRO A 1 392 ? 13.259 6.673 -42.664 1.00 63.41 429 PRO A CA 1
ATOM 2942 C C . PRO A 1 392 ? 12.999 5.780 -43.889 1.00 60.85 429 PRO A C 1
ATOM 2943 O O . PRO A 1 392 ? 13.029 4.552 -43.761 1.00 53.82 429 PRO A O 1
ATOM 2947 N N . GLN A 1 393 ? 12.736 6.402 -45.045 1.00 62.68 430 GLN A N 1
ATOM 2948 C CA . GLN A 1 393 ? 12.494 5.668 -46.305 1.00 63.85 430 GLN A CA 1
ATOM 2949 C C . GLN A 1 393 ? 13.705 4.852 -46.779 1.00 55.77 430 GLN A C 1
ATOM 2950 O O . GLN A 1 393 ? 13.545 3.770 -47.353 1.00 51.02 430 GLN A O 1
ATOM 2956 N N . GLU A 1 394 ? 14.905 5.368 -46.527 1.00 52.37 431 GLU A N 1
ATOM 2957 C CA . GLU A 1 394 ? 16.128 4.598 -46.741 1.00 54.71 431 GLU A CA 1
ATOM 2958 C C . GLU A 1 394 ? 17.120 4.788 -45.600 1.00 50.51 431 GLU A C 1
ATOM 2959 O O . GLU A 1 394 ? 17.069 5.794 -44.894 1.00 53.71 431 GLU A O 1
ATOM 2965 N N . PHE A 1 395 ? 17.999 3.801 -45.411 1.00 48.42 432 PHE A N 1
ATOM 2966 C CA . PHE A 1 395 ? 18.976 3.812 -44.306 1.00 47.17 432 PHE A CA 1
ATOM 2967 C C . PHE A 1 395 ? 20.153 2.865 -44.543 1.00 49.48 432 PHE A C 1
ATOM 2968 O O . PHE A 1 395 ? 20.013 1.847 -45.233 1.00 48.28 432 PHE A O 1
ATOM 2976 N N . THR A 1 396 ? 21.288 3.197 -43.923 1.00 53.52 433 THR A N 1
ATOM 2977 C CA . THR A 1 396 ? 22.494 2.357 -43.935 1.00 56.64 433 THR A CA 1
ATOM 2978 C C . THR A 1 396 ? 22.492 1.459 -42.694 1.00 54.66 433 THR A C 1
ATOM 2979 O O . THR A 1 396 ? 22.195 1.923 -41.593 1.00 52.57 433 THR A O 1
ATOM 2983 N N . THR A 1 397 ? 22.851 0.190 -42.884 1.00 54.00 434 THR A N 1
ATOM 2984 C CA . THR A 1 397 ? 22.840 -0.824 -41.816 1.00 56.55 434 THR A CA 1
ATOM 2985 C C . THR A 1 397 ? 24.005 -0.718 -40.829 1.00 59.00 434 THR A C 1
ATOM 2986 O O . THR A 1 397 ? 24.052 -1.441 -39.821 1.00 59.48 434 THR A O 1
ATOM 2990 N N . SER A 1 398 ? 24.970 0.132 -41.154 1.00 60.16 435 SER A N 1
ATOM 2991 C CA . SER A 1 398 ? 26.032 0.507 -40.236 1.00 61.79 435 SER A CA 1
ATOM 2992 C C . SER A 1 398 ? 26.562 1.867 -40.671 1.00 68.73 435 SER A C 1
ATOM 2993 O O . SER A 1 398 ? 26.840 2.081 -41.851 1.00 77.46 435 SER A O 1
ATOM 2996 N N . HIS A 1 399 ? 26.681 2.788 -39.727 1.00 73.74 436 HIS A N 1
ATOM 2997 C CA . HIS A 1 399 ? 27.275 4.084 -40.009 1.00 81.54 436 HIS A CA 1
ATOM 2998 C C . HIS A 1 399 ? 28.799 3.945 -40.076 1.00 87.91 436 HIS A C 1
ATOM 2999 O O . HIS A 1 399 ? 29.410 4.331 -41.076 1.00 86.63 436 HIS A O 1
ATOM 3006 N N . LEU A 1 400 ? 29.391 3.373 -39.021 1.00 93.38 437 LEU A N 1
ATOM 3007 C CA . LEU A 1 400 ? 30.858 3.236 -38.902 1.00 95.55 437 LEU A CA 1
ATOM 3008 C C . LEU A 1 400 ? 31.461 2.302 -39.953 1.00 87.98 437 LEU A C 1
ATOM 3009 O O . LEU A 1 400 ? 32.359 2.702 -40.689 1.00 93.90 437 LEU A O 1
ATOM 3014 N N . GLU A 1 401 ? 30.976 1.067 -40.019 1.00 82.51 438 GLU A N 1
ATOM 3015 C CA . GLU A 1 401 ? 31.409 0.147 -41.069 1.00 82.47 438 GLU A CA 1
ATOM 3016 C C . GLU A 1 401 ? 30.640 0.418 -42.358 1.00 80.42 438 GLU A C 1
ATOM 3017 O O . GLU A 1 401 ? 29.645 1.147 -42.357 1.00 80.58 438 GLU A O 1
ATOM 3023 N N . SER A 1 402 ? 31.124 -0.158 -43.455 1.00 75.69 439 SER A N 1
ATOM 3024 C CA . SER A 1 402 ? 30.447 -0.064 -44.739 1.00 72.52 439 SER A CA 1
ATOM 3025 C C . SER A 1 402 ? 29.370 -1.154 -44.765 1.00 72.08 439 SER A C 1
ATOM 3026 O O . SER A 1 402 ? 29.679 -2.347 -44.710 1.00 73.05 439 SER A O 1
ATOM 3029 N N . GLY A 1 403 ? 28.111 -0.727 -44.802 1.00 69.45 440 GLY A N 1
ATOM 3030 C CA . GLY A 1 403 ? 26.964 -1.628 -44.820 1.00 67.67 440 GLY A CA 1
ATOM 3031 C C . GLY A 1 403 ? 25.996 -1.273 -45.930 1.00 71.37 440 GLY A C 1
ATOM 3032 O O . GLY A 1 403 ? 26.206 -0.309 -46.665 1.00 73.46 440 GLY A O 1
ATOM 3033 N N . SER A 1 404 ? 24.918 -2.047 -46.027 1.00 75.31 441 SER A N 1
ATOM 3034 C CA . SER A 1 404 ? 23.960 -1.949 -47.138 1.00 72.94 441 SER A CA 1
ATOM 3035 C C . SER A 1 404 ? 23.084 -0.695 -47.084 1.00 71.46 441 SER A C 1
ATOM 3036 O O . SER A 1 404 ? 22.844 -0.139 -46.012 1.00 67.90 441 SER A O 1
ATOM 3039 N N . ARG A 1 405 ? 22.612 -0.269 -48.256 1.00 69.86 442 ARG A N 1
ATOM 3040 C CA . ARG A 1 405 ? 21.639 0.821 -48.383 1.00 72.04 442 ARG A CA 1
ATOM 3041 C C . ARG A 1 405 ? 20.264 0.189 -48.608 1.00 69.92 442 ARG A C 1
ATOM 3042 O O . ARG A 1 405 ? 19.992 -0.351 -49.678 1.00 71.57 442 ARG A O 1
ATOM 3050 N N . ILE A 1 406 ? 19.409 0.255 -47.591 1.00 68.97 443 ILE A N 1
ATOM 3051 C CA . ILE A 1 406 ? 18.092 -0.381 -47.617 1.00 66.86 443 ILE A CA 1
ATOM 3052 C C . ILE A 1 406 ? 17.015 0.657 -47.934 1.00 65.40 443 ILE A C 1
ATOM 3053 O O . ILE A 1 406 ? 17.064 1.774 -47.424 1.00 59.01 443 ILE A O 1
ATOM 3058 N N . VAL A 1 407 ? 16.043 0.279 -48.763 1.00 63.50 444 VAL A N 1
ATOM 3059 C CA . VAL A 1 407 ? 14.892 1.139 -49.074 1.00 67.08 444 VAL A CA 1
ATOM 3060 C C . VAL A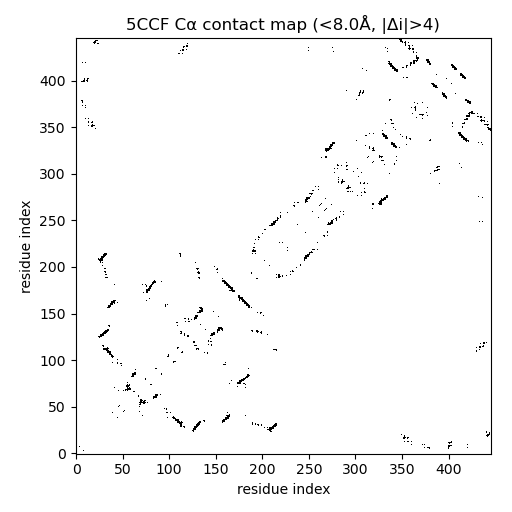 1 407 ? 13.622 0.418 -48.620 1.00 61.49 444 VAL A C 1
ATOM 3061 O O . VAL A 1 407 ? 13.448 -0.779 -48.882 1.00 53.40 444 VAL A O 1
ATOM 3065 N N . LEU A 1 408 ? 12.739 1.155 -47.949 1.00 61.97 445 LEU A N 1
ATOM 3066 C CA . LEU A 1 408 ? 11.547 0.559 -47.353 1.00 60.18 445 LEU A CA 1
ATOM 3067 C C . LEU A 1 408 ? 10.534 0.170 -48.421 1.00 58.19 445 LEU A C 1
ATOM 3068 O O . LEU A 1 408 ? 10.165 0.978 -49.272 1.00 57.08 445 LEU A O 1
ATOM 3073 N N . ASN A 1 409 ? 10.110 -1.086 -48.353 1.00 54.80 446 ASN A N 1
ATOM 3074 C CA . ASN A 1 409 ? 9.072 -1.641 -49.188 1.00 54.96 446 ASN A CA 1
ATOM 3075 C C . ASN A 1 409 ? 7.943 -2.060 -48.244 1.00 54.05 446 ASN A C 1
ATOM 3076 O O . ASN A 1 409 ? 8.083 -3.062 -47.549 1.00 55.20 446 ASN A O 1
ATOM 3081 N N . PRO A 1 410 ? 6.823 -1.299 -48.211 1.00 52.18 447 PRO A N 1
ATOM 3082 C CA . PRO A 1 410 ? 5.663 -1.650 -47.354 1.00 52.47 447 PRO A CA 1
ATOM 3083 C C . PRO A 1 410 ? 5.134 -3.088 -47.472 1.00 53.56 447 PRO A C 1
ATOM 3084 O O . PRO A 1 410 ? 4.604 -3.621 -46.498 1.00 50.51 447 PRO A O 1
ATOM 3088 N N . ASP A 1 411 ? 5.258 -3.695 -48.650 1.00 56.63 448 ASP A N 1
ATOM 3089 C CA . ASP A 1 411 ? 4.822 -5.077 -48.861 1.00 54.75 448 ASP A CA 1
ATOM 3090 C C . ASP A 1 411 ? 5.840 -6.107 -48.371 1.00 52.06 448 ASP A C 1
ATOM 3091 O O . ASP A 1 411 ? 5.481 -7.271 -48.207 1.00 53.80 448 ASP A O 1
ATOM 3096 N N . LYS A 1 412 ? 7.089 -5.695 -48.133 1.00 51.85 449 LYS A N 1
ATOM 3097 C CA . LYS A 1 412 ? 8.103 -6.570 -47.513 1.00 53.57 449 LYS A CA 1
ATOM 3098 C C . LYS A 1 412 ? 8.752 -5.831 -46.330 1.00 50.02 449 LYS A C 1
ATOM 3099 O O . LYS A 1 412 ? 9.914 -5.415 -46.397 1.00 50.93 449 LYS A O 1
ATOM 3105 N N . PRO A 1 413 ? 7.998 -5.662 -45.234 1.00 46.25 450 PRO A N 1
ATOM 3106 C CA . PRO A 1 413 ? 8.440 -4.742 -44.185 1.00 45.17 450 PRO A CA 1
ATOM 3107 C C . PRO A 1 413 ? 9.583 -5.229 -43.296 1.00 42.60 450 PRO A C 1
ATOM 3108 O O . PRO A 1 413 ? 10.374 -4.393 -42.832 1.00 39.41 450 PRO A O 1
ATOM 3112 N N . VAL A 1 414 ? 9.684 -6.541 -43.064 1.00 41.29 451 VAL A N 1
ATOM 3113 C CA . VAL A 1 414 ? 10.752 -7.070 -42.205 1.00 42.87 451 VAL A CA 1
ATOM 3114 C C . VAL A 1 414 ? 12.027 -7.398 -43.002 1.00 43.17 451 VAL A C 1
ATOM 3115 O O . VAL A 1 414 ? 12.042 -8.275 -43.864 1.00 43.93 451 VAL A O 1
ATOM 3119 N N . VAL A 1 415 ? 13.098 -6.685 -42.659 1.00 46.75 452 VAL A N 1
ATOM 3120 C CA . VAL A 1 415 ? 14.369 -6.692 -43.381 1.00 48.53 452 VAL A CA 1
ATOM 3121 C C . VAL A 1 415 ? 15.421 -7.394 -42.532 1.00 46.20 452 VAL A C 1
ATOM 3122 O O . VAL A 1 415 ? 15.547 -7.114 -41.347 1.00 46.64 452 VAL A O 1
ATOM 3126 N N . GLU A 1 416 ? 16.202 -8.263 -43.163 1.00 45.88 453 GLU A N 1
ATOM 3127 C CA . GLU A 1 416 ? 17.211 -9.082 -42.485 1.00 47.12 453 GLU A CA 1
ATOM 3128 C C . GLU A 1 416 ? 18.586 -8.732 -43.041 1.00 48.76 453 GLU A C 1
ATOM 3129 O O . GLU A 1 416 ? 18.723 -8.508 -44.240 1.00 54.53 453 GLU A O 1
ATOM 3135 N N . TRP A 1 417 ? 19.595 -8.663 -42.178 1.00 46.95 454 TRP A N 1
ATOM 3136 C CA . TRP A 1 417 ? 20.979 -8.516 -42.635 1.00 46.88 454 TRP A CA 1
ATOM 3137 C C . TRP A 1 417 ? 21.951 -9.104 -41.637 1.00 47.51 454 TRP A C 1
ATOM 3138 O O . TRP A 1 417 ? 21.696 -9.108 -40.436 1.00 53.72 454 TRP A O 1
ATOM 3149 N N . HIS A 1 418 ? 23.081 -9.567 -42.148 1.00 46.53 455 HIS A N 1
ATOM 3150 C CA . HIS A 1 418 ? 24.008 -10.380 -41.382 1.00 46.93 455 HIS A CA 1
ATOM 3151 C C . HIS A 1 418 ? 25.305 -9.620 -41.200 1.00 45.73 455 HIS A C 1
ATOM 3152 O O . HIS A 1 418 ? 25.660 -8.796 -42.038 1.00 47.80 455 HIS A O 1
ATOM 3159 N N . ARG A 1 419 ? 26.003 -9.875 -40.097 1.00 46.43 456 ARG A N 1
ATOM 3160 C CA . ARG A 1 419 ? 27.211 -9.116 -39.768 1.00 48.96 456 ARG A CA 1
ATOM 3161 C C . ARG A 1 419 ? 28.073 -9.833 -38.724 1.00 51.69 456 ARG A C 1
ATOM 3162 O O . ARG A 1 419 ? 27.847 -9.694 -37.518 1.00 50.96 456 ARG A O 1
ATOM 3170 N N . GLU A 1 420 ? 29.064 -10.586 -39.213 1.00 54.56 457 GLU A N 1
ATOM 3171 C CA . GLU A 1 420 ? 30.001 -11.360 -38.380 1.00 51.25 457 GLU A CA 1
ATOM 3172 C C . GLU A 1 420 ? 29.289 -12.303 -37.412 1.00 45.82 457 GLU A C 1
ATOM 3173 O O . GLU A 1 420 ? 29.566 -12.312 -36.222 1.00 49.24 457 GLU A O 1
ATOM 3179 N N . GLY A 1 421 ? 28.361 -13.092 -37.939 1.00 46.12 458 GLY A N 1
ATOM 3180 C CA . GLY A 1 421 ? 27.682 -14.123 -37.157 1.00 45.82 458 GLY A CA 1
ATOM 3181 C C . GLY A 1 421 ? 26.670 -13.570 -36.178 1.00 46.23 458 GLY A C 1
ATOM 3182 O O . GLY A 1 421 ? 26.463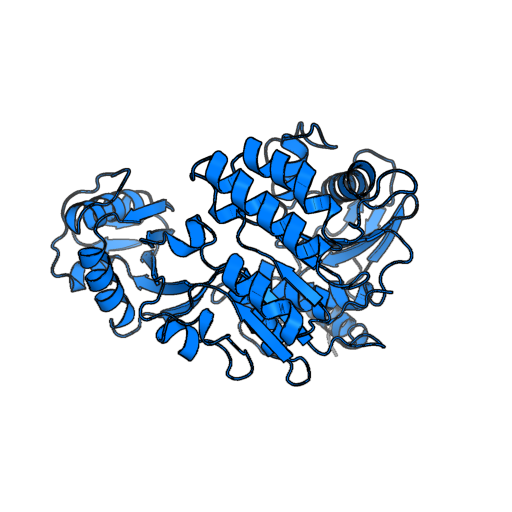 -14.144 -35.110 1.00 46.18 458 GLY A O 1
ATOM 3183 N N . ILE A 1 422 ? 26.059 -12.446 -36.551 1.00 46.20 459 ILE A N 1
ATOM 3184 C CA . ILE A 1 422 ? 24.986 -11.811 -35.784 1.00 46.89 459 ILE A CA 1
ATOM 3185 C C . ILE A 1 422 ? 23.981 -11.335 -36.817 1.00 48.45 459 ILE A C 1
ATOM 3186 O O . ILE A 1 422 ? 24.354 -10.681 -37.792 1.00 50.53 459 ILE A O 1
ATOM 3191 N N . THR A 1 423 ? 22.714 -11.669 -36.614 1.00 47.96 460 THR A N 1
ATOM 3192 C CA . THR A 1 423 ? 21.676 -11.272 -37.549 1.00 46.67 460 THR A CA 1
ATOM 3193 C C . THR A 1 423 ? 20.809 -10.195 -36.927 1.00 43.50 460 THR A C 1
ATOM 3194 O O . THR A 1 423 ? 20.434 -10.284 -35.763 1.00 42.23 460 THR A O 1
ATOM 3198 N N . PHE A 1 424 ? 20.506 -9.185 -37.729 1.00 42.50 461 PHE A N 1
ATOM 3199 C CA . PHE A 1 424 ? 19.613 -8.111 -37.358 1.00 41.53 461 PHE A CA 1
ATOM 3200 C C . PHE A 1 424 ? 18.296 -8.321 -38.100 1.00 40.47 461 PHE A C 1
ATOM 3201 O O . PHE A 1 424 ? 18.290 -8.809 -39.230 1.00 41.30 461 PHE A O 1
ATOM 3209 N N . HIS A 1 425 ? 17.187 -7.966 -37.452 1.00 39.67 462 HIS A N 1
ATOM 3210 C CA . HIS A 1 425 ? 15.857 -7.998 -38.064 1.00 38.51 462 HIS A CA 1
ATOM 3211 C C . HIS A 1 425 ? 15.163 -6.670 -37.776 1.00 37.98 462 HIS A C 1
ATOM 3212 O O . HIS A 1 425 ? 14.859 -6.351 -36.624 1.00 35.61 462 HIS A O 1
ATOM 3219 N N . PHE A 1 426 ? 14.918 -5.910 -38.837 1.00 38.46 463 PHE A N 1
ATOM 3220 C CA . PHE A 1 426 ? 14.411 -4.560 -38.747 1.00 38.00 463 PHE A CA 1
ATOM 3221 C C . PHE A 1 426 ? 12.982 -4.554 -39.245 1.00 38.18 463 PHE A C 1
ATOM 3222 O O . PHE A 1 426 ? 12.676 -5.212 -40.216 1.00 39.54 463 PHE A O 1
ATOM 3230 N N . THR A 1 427 ? 12.124 -3.784 -38.584 1.00 37.88 464 THR A N 1
ATOM 3231 C CA . THR A 1 427 ? 10.822 -3.422 -39.142 1.00 40.36 464 THR A CA 1
ATOM 3232 C C . THR A 1 427 ? 10.443 -2.022 -38.649 1.00 40.36 464 THR A C 1
ATOM 3233 O O . THR A 1 427 ? 10.799 -1.641 -37.533 1.00 42.39 464 THR A O 1
ATOM 3237 N N . PRO A 1 428 ? 9.740 -1.243 -39.483 1.00 42.66 465 PRO A N 1
ATOM 3238 C CA . PRO A 1 428 ? 9.179 0.003 -38.959 1.00 44.13 465 PRO A CA 1
ATOM 3239 C C . PRO A 1 428 ? 7.975 -0.239 -38.035 1.00 40.62 465 PRO A C 1
ATOM 3240 O O . PRO A 1 428 ? 7.445 -1.359 -37.949 1.00 37.51 465 PRO A O 1
ATOM 3244 N N . VAL A 1 429 ? 7.557 0.812 -37.353 1.00 36.93 466 VAL A N 1
ATOM 3245 C CA . VAL A 1 429 ? 6.371 0.755 -36.514 1.00 39.39 466 VAL A CA 1
ATOM 3246 C C . VAL A 1 429 ? 5.228 1.461 -37.250 1.00 38.57 466 VAL A C 1
ATOM 3247 O O . VAL A 1 429 ? 5.453 2.404 -38.005 1.00 40.09 466 VAL A O 1
ATOM 3251 N N . LEU A 1 430 ? 4.009 0.970 -37.066 1.00 37.57 467 LEU A N 1
ATOM 3252 C CA . LEU A 1 430 ? 2.823 1.727 -37.435 1.00 38.25 467 LEU A CA 1
ATOM 3253 C C . LEU A 1 430 ? 2.390 2.520 -36.194 1.00 38.59 467 LEU A C 1
ATOM 3254 O O . LEU A 1 430 ? 1.685 1.997 -35.324 1.00 38.51 467 LEU A O 1
ATOM 3259 N N . VAL A 1 431 ? 2.836 3.777 -36.127 1.00 35.84 468 VAL A N 1
ATOM 3260 C CA . VAL A 1 431 ? 2.705 4.608 -34.927 1.00 37.12 468 VAL A CA 1
ATOM 3261 C C . VAL A 1 431 ? 1.275 5.135 -34.812 1.00 38.25 468 VAL A C 1
ATOM 3262 O O . VAL A 1 431 ? 0.777 5.745 -35.748 1.00 39.73 468 VAL A O 1
ATOM 3266 N N . CYS A 1 432 ? 0.628 4.916 -33.669 1.00 40.29 469 CYS A N 1
ATOM 3267 C CA . CYS A 1 432 ? -0.718 5.450 -33.435 1.00 42.22 469 CYS A CA 1
ATOM 3268 C C . CYS A 1 432 ? -0.661 6.966 -33.397 1.00 42.40 469 CYS A C 1
ATOM 3269 O O . CYS A 1 432 ? 0.046 7.531 -32.578 1.00 39.09 469 CYS A O 1
ATOM 3272 N N . LYS A 1 433 ? -1.413 7.607 -34.284 1.00 46.56 470 LYS A N 1
ATOM 3273 C CA . LYS A 1 433 ? -1.400 9.063 -34.415 1.00 48.19 470 LYS A CA 1
ATOM 3274 C C . LYS A 1 433 ? -2.162 9.753 -33.289 1.00 51.35 470 LYS A C 1
ATOM 3275 O O . LYS A 1 433 ? -1.766 10.839 -32.858 1.00 56.27 470 LYS A O 1
ATOM 3281 N N . ASP A 1 434 ? -3.236 9.119 -32.809 1.00 52.39 471 ASP A N 1
ATOM 3282 C CA . ASP A 1 434 ? -4.057 9.666 -31.715 1.00 56.70 471 ASP A CA 1
ATOM 3283 C C . ASP A 1 434 ? -4.119 8.663 -30.546 1.00 53.67 471 ASP A C 1
ATOM 3284 O O . ASP A 1 434 ? -5.179 8.091 -30.264 1.00 50.69 471 ASP A O 1
ATOM 3289 N N . PRO A 1 435 ? -2.975 8.464 -29.850 1.00 53.75 472 PRO A N 1
ATOM 3290 C CA . PRO A 1 435 ? -2.872 7.421 -28.836 1.00 52.62 472 PRO A CA 1
ATOM 3291 C C . PRO A 1 435 ? -3.609 7.741 -27.542 1.00 53.93 472 PRO A C 1
ATOM 3292 O O . PRO A 1 435 ? -3.712 8.905 -27.156 1.00 49.64 472 PRO A O 1
ATOM 3296 N N . VAL A 1 436 ? -4.083 6.695 -26.872 1.00 55.83 473 VAL A N 1
ATOM 3297 C CA . VAL A 1 436 ? -4.811 6.841 -25.616 1.00 59.25 473 VAL A CA 1
ATOM 3298 C C . VAL A 1 436 ? -3.791 7.181 -24.537 1.00 59.85 473 VAL A C 1
ATOM 3299 O O . VAL A 1 436 ? -3.894 8.202 -23.851 1.00 64.11 473 VAL A O 1
ATOM 3303 N N . ARG A 1 437 ? -2.796 6.310 -24.430 1.00 56.70 474 ARG A N 1
ATOM 3304 C CA . ARG A 1 437 ? -1.821 6.334 -23.359 1.00 57.64 474 ARG A CA 1
ATOM 3305 C C . ARG A 1 437 ? -0.712 5.343 -23.761 1.00 64.27 474 ARG A C 1
ATOM 3306 O O . ARG A 1 437 ? -0.990 4.151 -23.913 1.00 62.77 474 ARG A O 1
ATOM 3314 N N . THR A 1 438 ? 0.520 5.825 -23.943 1.00 58.04 475 THR A N 1
ATOM 3315 C CA . THR A 1 438 ? 1.630 4.975 -24.415 1.00 57.67 475 THR A CA 1
ATOM 3316 C C . THR A 1 438 ? 2.717 4.719 -23.344 1.00 54.78 475 THR A C 1
ATOM 3317 O O . THR A 1 438 ? 3.803 4.199 -23.653 1.00 45.87 475 THR A O 1
ATOM 3321 N N . VAL A 1 439 ? 2.407 5.051 -22.088 1.00 54.74 476 VAL A N 1
ATOM 3322 C CA . VAL A 1 439 ? 3.228 4.609 -20.954 1.00 53.75 476 VAL A CA 1
ATOM 3323 C C . VAL A 1 439 ? 3.149 3.065 -20.866 1.00 51.01 476 VAL A C 1
ATOM 3324 O O . VAL A 1 439 ? 2.057 2.495 -20.901 1.00 47.88 476 VAL A O 1
ATOM 3328 N N . GLY A 1 440 ? 4.302 2.405 -20.771 1.00 42.30 477 GLY A N 1
ATOM 3329 C CA . GLY A 1 440 ? 4.360 0.943 -20.699 1.00 39.46 477 GLY A CA 1
ATOM 3330 C C . GLY A 1 440 ? 4.448 0.202 -22.033 1.00 38.31 477 GLY A C 1
ATOM 3331 O O . GLY A 1 440 ? 4.423 -1.050 -22.054 1.00 31.59 477 GLY A O 1
ATOM 3332 N N . LEU A 1 441 ? 4.597 0.945 -23.138 1.00 34.36 478 LEU A N 1
ATOM 3333 C CA . LEU A 1 441 ? 4.608 0.334 -24.486 1.00 32.51 478 LEU A CA 1
ATOM 3334 C C . LEU A 1 441 ? 5.828 -0.579 -24.720 1.00 28.43 478 LEU A C 1
ATOM 3335 O O . LEU A 1 441 ? 5.683 -1.644 -25.292 1.00 24.46 478 LEU A O 1
ATOM 3340 N N . GLY A 1 442 ? 7.007 -0.171 -24.251 1.00 27.59 479 GLY A N 1
ATOM 3341 C CA . GLY A 1 442 ? 8.239 -0.957 -24.414 1.00 27.41 479 GLY A CA 1
ATOM 3342 C C . GLY A 1 442 ? 8.152 -2.341 -23.785 1.00 28.58 479 GLY A C 1
ATOM 3343 O O . GLY A 1 442 ? 8.742 -3.297 -24.274 1.00 27.78 479 GLY A O 1
ATOM 3344 N N . ASP A 1 443 ? 7.382 -2.424 -22.706 1.00 28.47 480 ASP A N 1
ATOM 3345 C CA . ASP A 1 443 ? 7.203 -3.633 -21.935 1.00 29.51 480 ASP A CA 1
ATOM 3346 C C . ASP A 1 443 ? 6.287 -4.615 -22.644 1.00 26.95 480 ASP A C 1
ATOM 3347 O O . ASP A 1 443 ? 6.577 -5.810 -22.676 1.00 24.48 480 ASP A O 1
ATOM 3352 N N . ALA A 1 444 ? 5.193 -4.105 -23.209 1.00 25.38 481 ALA A N 1
ATOM 3353 C CA . ALA A 1 444 ? 4.305 -4.907 -24.051 1.00 25.93 481 ALA A CA 1
ATOM 3354 C C . ALA A 1 444 ? 5.020 -5.340 -25.336 1.00 25.74 481 ALA A C 1
ATOM 3355 O O . ALA A 1 444 ? 4.806 -6.459 -25.799 1.00 24.17 481 ALA A O 1
ATOM 3357 N N . ILE A 1 445 ? 5.869 -4.465 -25.890 1.00 25.56 482 ILE A N 1
ATOM 3358 C CA . ILE A 1 445 ? 6.667 -4.788 -27.090 1.00 25.83 482 ILE A CA 1
ATOM 3359 C C . ILE A 1 445 ? 7.642 -5.957 -26.788 1.00 26.76 482 ILE A C 1
ATOM 3360 O O . ILE A 1 445 ? 7.690 -6.945 -27.515 1.00 26.85 482 ILE A O 1
ATOM 3365 N N . SER A 1 446 ? 8.403 -5.838 -25.706 1.00 28.14 483 SER A N 1
ATOM 3366 C CA . SER A 1 446 ? 9.349 -6.895 -25.308 1.00 29.24 483 SER A CA 1
ATOM 3367 C C . SER A 1 446 ? 8.670 -8.230 -24.969 1.00 28.83 483 SER A C 1
ATOM 3368 O O . SER A 1 446 ? 9.206 -9.295 -25.288 1.00 30.41 483 SER A O 1
ATOM 3371 N N . ALA A 1 447 ? 7.504 -8.163 -24.331 1.00 27.36 484 ALA A N 1
ATOM 3372 C CA . ALA A 1 447 ? 6.744 -9.359 -23.994 1.00 28.11 484 ALA A CA 1
ATOM 3373 C C . ALA A 1 447 ? 6.252 -10.037 -25.244 1.00 30.35 484 ALA A C 1
ATOM 3374 O O . ALA A 1 447 ? 6.357 -11.266 -25.360 1.00 34.28 484 ALA A O 1
ATOM 3376 N N . GLU A 1 448 ? 5.726 -9.253 -26.184 1.00 29.75 485 GLU A N 1
ATOM 3377 C CA . GLU A 1 448 ? 5.276 -9.806 -27.475 1.00 31.27 485 GLU A CA 1
ATOM 3378 C C . GLU A 1 448 ? 6.420 -10.451 -28.268 1.00 27.57 485 GLU A C 1
ATOM 3379 O O . GLU A 1 448 ? 6.283 -11.561 -28.757 1.00 26.58 485 GLU A O 1
ATOM 3385 N N . GLY A 1 449 ? 7.540 -9.743 -28.378 1.00 26.05 486 GLY A N 1
ATOM 3386 C CA . GLY A 1 449 ? 8.757 -10.266 -29.002 1.00 25.97 486 GLY A CA 1
ATOM 3387 C C . GLY A 1 449 ? 9.235 -11.589 -28.433 1.00 26.41 486 GLY A C 1
ATOM 3388 O O . GLY A 1 449 ? 9.605 -12.476 -29.181 1.00 28.00 486 GLY A O 1
ATOM 3389 N N . LEU A 1 450 ? 9.216 -11.718 -27.108 1.00 26.73 487 LEU A N 1
ATOM 3390 C CA . LEU A 1 450 ? 9.584 -12.964 -26.438 1.00 26.60 487 LEU A CA 1
ATOM 3391 C C . LEU A 1 450 ? 8.548 -14.060 -26.639 1.00 25.97 487 LEU A C 1
ATOM 3392 O O . LEU A 1 450 ? 8.925 -15.203 -26.909 1.00 23.21 487 LEU A O 1
ATOM 3397 N N . PHE A 1 451 ? 7.266 -13.719 -26.511 1.00 25.42 488 PHE A N 1
ATOM 3398 C CA . PHE A 1 451 ? 6.179 -14.687 -26.743 1.00 27.36 488 PHE A CA 1
ATOM 3399 C C . PHE A 1 451 ? 6.349 -15.375 -28.097 1.00 30.38 488 PHE A C 1
ATOM 3400 O O . PHE A 1 451 ? 6.264 -16.599 -28.188 1.00 33.38 488 PHE A O 1
ATOM 3408 N N . TYR A 1 452 ? 6.619 -14.578 -29.138 1.00 29.97 489 TYR A N 1
ATOM 3409 C CA . TYR A 1 452 ? 6.822 -15.109 -30.489 1.00 31.57 489 TYR A CA 1
ATOM 3410 C C . TYR A 1 452 ? 8.236 -15.640 -30.773 1.00 30.72 489 TYR A C 1
ATOM 3411 O O . TYR A 1 452 ? 8.480 -16.117 -31.882 1.00 29.20 489 TYR A O 1
ATOM 3420 N N . SER A 1 453 ? 9.157 -15.547 -29.806 1.00 30.31 490 SER A N 1
ATOM 3421 C CA . SER A 1 453 ? 10.494 -16.123 -29.956 1.00 31.21 490 SER A CA 1
ATOM 3422 C C . SER A 1 453 ? 10.574 -17.594 -29.516 1.00 32.31 490 SER A C 1
ATOM 3423 O O . SER A 1 453 ? 9.766 -18.063 -28.702 1.00 31.56 490 SER A O 1
ATOM 3426 N N . GLU A 1 454 ? 11.557 -18.303 -30.077 1.00 31.51 491 GLU A N 1
ATOM 3427 C CA . GLU A 1 454 ? 11.913 -19.665 -29.665 1.00 34.82 491 GLU A CA 1
ATOM 3428 C C . GLU A 1 454 ? 13.412 -19.734 -29.375 1.00 35.41 491 GLU A C 1
ATOM 3429 O O . GLU A 1 454 ? 14.229 -19.381 -30.227 1.00 35.40 491 GLU A O 1
ATOM 3435 N N . ALA A 1 455 ? 13.763 -20.165 -28.168 1.00 35.41 492 ALA A N 1
ATOM 3436 C CA . ALA A 1 455 ? 15.153 -20.426 -27.820 1.00 41.13 492 ALA A CA 1
ATOM 3437 C C . ALA A 1 455 ? 15.483 -21.799 -28.368 1.00 47.34 492 ALA A C 1
ATOM 3438 O O . ALA A 1 455 ? 14.651 -22.701 -28.304 1.00 51.57 492 ALA A O 1
ATOM 3440 N N . ARG A 1 456 ? 16.685 -21.952 -28.911 1.00 58.06 493 ARG A N 1
ATOM 3441 C CA . ARG A 1 456 ? 17.086 -23.193 -29.596 1.00 63.81 493 ARG A CA 1
ATOM 3442 C C . ARG A 1 456 ? 17.749 -24.208 -28.650 1.00 62.59 493 ARG A C 1
ATOM 3443 O O . ARG A 1 456 ? 18.054 -23.905 -27.490 1.00 58.11 493 ARG A O 1
#

Organism: Mus musculus (NCBI:txid10090)

B-factor: mean 36.42, std 15.58, range [12.44, 100.36]

Radius of gyration: 22.16 Å; Cα contacts (8 Å, |Δi|>4): 985; chains: 1; bounding box: 51×58×63 Å

Nearest PDB structures (foldseek):
  5ccf-assembly1_A  TM=1.002E+00  e=1.901E-97  Mus musculus
  1ua4-assembly1_A  TM=6.839E-01  e=6.737E-24  Pyrococcus furiosus
  4b8s-assembly1_A  TM=6.910E-01  e=2.195E-23  Thermococcus litoralis
  5o0i-assembly1_A  TM=7.167E-01  e=2.784E-22  Pyrococcus horikoshii OT3
  1l2l-assembly1_A  TM=7.113E-01  e=1.021E-21  Pyrococcus horikoshii

Foldseek 3Di:
DDDDDLLVLQQVLLVVQADFDPDFWQEEEFDDAKFKEKEEAQLVLLVLVVDAQDEADADQAAADSVNSNNPVLVCQQVLHEDEHEHADPVRQVVSLVSRVPPPPIDMDIDDLRQLLQQLLQVDPSHAYEYAYQAEPVNVVRGDPSYHYPPVRYDHDGWYKYKHWDAQQDDRVPGGGNHIYTYIYTNDPCLLLVVCLVVSLVCCVVRVGLEYEYERLQSVVPPDPVSSVVVLVSQQVSLVPRDPPRAYEYEDEDHDDLVSLVVCLVRVQLSGAEYEYEPVNLLVNCLNPVFDPVVDPDADPPRAQQSSLSSVVCSCVVRNDDPPDNGNYFWYWYDDQWKIKIKGQAPFKPQQQSLRSQLQQCQQCQQAVHPGHPSVQWDHDDDQWHANHDPDHGDIDGADSNNFWDWDDDPRMIMIMGTHRHGNDGDDCVNSSSSSVSSSVSSMDTD